Protein 7B6W (pdb70)

Sequence (438 aa):
PQLDITRAISVGLVLGAFILFAIVGNILVILSVACNRHLRTPTNYFIVNLAMADLLLCFTVLPFSAALEVLGYWVLGRTFCDIWAAMDVLCCTASILSLCAISIDRYIGVRYYLQYPTLVTRRKAILALLCVWVLSTVISIGPLLVWKEPAPNYDKVCGVTEEPFYALFSSLGSFYIPLAVILVMYCRVYIVAKRTTKNLSFKFSREKKAAKMLGIVVGMFILCWLPFFIALPLGSLKPPDAVFKVLLWLGYFNSCLNPIIYLCAEDLVEDWEKARKLLEAARKGQDDEVRILLANGADVNTADETGFTPLHLAAWEGHLGIVEVLLKNGADVNANDERGHTPLHLAAYTGHLEIVEVLLKNGAGVNATDVIGTAPLHLAAMWGHLEIVEVLLKNGADVNAQDKFGKTPFDLAIDNGNEDIAEVLQKAATRELEVLFQ

Foldseek 3Di:
DVCVVVVCVVVVVLVVLLCCLLAVLLVVLLVVCVVDPPNVFLLSLLSNLLSVLSNLCVVQQVVLVVCCVPVNPPPPLLPSLLRNQLSLLLSLQLNLLSLLVNLQLLLLQQLVLPPSVVVDDSVNSVVSNVVSNVLSNCLRCVCCVVVPDADPPDGPSVAPADALVCLPSNLCSRPVVSVVSNCVSLVSSVVSLVVVVVVAQQSNLVSNLSSVLSVVLNVQLCVQQVQLSVCSNVVNCDDDRVRNSVSSVSNSSSSSVSSVSVVPDDSLCVPVVLAVQLLVCLLVLPLVSNLVSVSNRHRLCRQDPQGDGSLLNNLQSQNLSSNQVSVVSPHDLLGQGPQGDGSLLNNLQNLRLSNNLVSVVSPYDLLRAGNQQQGSLLRNLLPVNQSSNLSSVVSPHDQCRAGVVRAGSLNSNVVNVVPNSNVVSVVSNCVVVCVVVD

Radius of gyration: 28.68 Å; Cα contacts (8 Å, |Δi|>4): 586; chains: 1; bounding box: 63×64×80 Å

Solvent-accessible surface area: 22599 Å² total; per-residue (Å²): 172,99,71,74,72,92,48,66,116,58,92,38,124,86,110,41,47,13,77,99,55,0,38,72,13,1,59,103,23,28,89,50,13,47,103,47,85,144,61,131,60,15,23,34,52,6,16,31,8,4,2,88,2,8,24,55,8,12,126,38,0,28,58,36,13,53,33,44,99,124,101,26,196,178,44,137,11,102,86,43,7,47,76,44,48,10,35,16,34,23,2,6,0,0,7,0,22,0,1,13,17,1,0,85,7,2,41,24,0,1,37,127,25,92,43,20,82,120,86,20,52,45,75,115,0,87,110,32,27,100,75,7,69,91,92,0,65,102,37,7,54,20,31,71,139,105,108,87,88,111,54,110,147,201,81,53,49,60,28,38,58,55,78,72,163,51,4,91,60,13,1,82,20,3,0,65,100,4,22,52,58,1,96,88,40,38,75,101,5,58,115,30,15,64,67,45,45,91,134,99,122,116,22,19,32,64,20,70,21,27,5,47,38,6,22,69,2,6,34,58,8,28,117,6,10,69,37,19,13,85,8,18,27,101,24,57,190,108,37,91,109,81,34,17,69,92,34,36,107,72,2,10,78,6,5,2,21,6,4,53,15,57,146,104,29,71,27,50,42,60,53,184,133,24,3,99,99,0,9,81,1,0,77,128,24,79,55,116,66,0,142,103,17,10,40,107,19,8,34,17,67,2,70,30,93,70,14,54,12,0,1,0,30,0,0,92,72,20,53,56,32,0,0,80,19,0,18,90,67,52,15,71,17,60,7,92,13,149,118,10,41,4,0,0,0,18,0,0,75,42,24,39,57,81,0,0,72,21,0,16,172,70,47,9,26,27,66,31,75,9,97,41,17,18,2,0,1,0,20,0,0,45,122,55,48,53,49,2,0,84,16,0,32,163,60,52,11,64,19,124,16,109,17,81,153,34,82,21,0,64,40,23,0,93,87,74,68,28,85,95,3,6,125,38,0,99,55,30,56,47,60,82,102,104,129,145,146,223

Structure (mmCIF, N/CA/C/O backbone):
data_7B6W
#
_entry.id   7B6W
#
_cell.length_a   67.883
_cell.length_b   76.415
_cell.length_c   151.634
_cell.angle_alpha   90.000
_cell.angle_beta   90.000
_cell.angle_gamma   90.000
#
_symmetry.space_group_name_H-M   'P 21 21 21'
#
loop_
_entity.id
_entity.type
_entity.pdbx_description
1 polymer 'Alpha-1B adrenergic receptor,alpha1B adrenergic receptor,Alpha-1B adrenergic receptor,alpha1B adrenergic receptor,Alpha-1B adrenergic receptor,alpha1B adrenergic receptor,Alpha-1B adrenergic receptor,alpha1B adrenergic receptor'
2 non-polymer [(4~{a}~{R},8~{a}~{S})-4-(4-azanyl-6,7-dimethoxy-quinazolin-2-yl)-2,3,4~{a},5,6,7,8,8~{a}-octahydroquinoxalin-1-yl]-(furan-2-yl)methanone
#
loop_
_atom_site.group_PDB
_atom_site.id
_atom_site.type_symbol
_atom_site.label_atom_id
_atom_site.label_alt_id
_atom_site.label_comp_id
_atom_site.label_asym_id
_atom_site.label_entity_id
_atom_site.label_seq_id
_atom_site.pdbx_PDB_ins_code
_atom_site.Cartn_x
_atom_site.Cartn_y
_atom_site.Cartn_z
_atom_site.occupancy
_atom_site.B_iso_or_equiv
_atom_site.auth_seq_id
_atom_site.auth_comp_id
_atom_site.auth_asym_id
_atom_site.auth_atom_id
_atom_site.pdbx_PDB_model_num
ATOM 1 N N . PRO A 1 8 ? 31.584 30.258 -20.777 1.000 73.514 38 PRO AAA N 1
ATOM 2 C CA . PRO A 1 8 ? 30.620 29.437 -20.026 1.000 71.656 38 PRO AAA CA 1
ATOM 3 C C . PRO A 1 8 ? 31.297 28.534 -18.974 1.000 70.046 38 PRO AAA C 1
ATOM 4 O O . PRO A 1 8 ? 30.856 27.404 -18.809 1.000 69.787 38 PRO AAA O 1
ATOM 16 N N . GLN A 1 9 ? 32.322 29.060 -18.279 1.000 67.369 39 GLN AAA N 1
ATOM 17 C CA . GLN A 1 9 ? 33.149 28.353 -17.256 1.000 63.566 39 GLN AAA CA 1
ATOM 18 C C . GLN A 1 9 ? 32.351 28.188 -15.954 1.000 63.648 39 GLN AAA C 1
ATOM 19 O O . GLN A 1 9 ? 32.594 27.194 -15.238 1.000 64.127 39 GLN AAA O 1
ATOM 25 N N . LEU A 1 10 ? 31.423 29.114 -15.674 1.000 63.364 40 LEU AAA N 1
ATOM 26 C CA . LEU A 1 10 ? 30.591 29.154 -14.437 1.000 61.827 40 LEU AAA CA 1
ATOM 27 C C . LEU A 1 10 ? 29.594 27.981 -14.393 1.000 61.887 40 LEU AAA C 1
ATOM 28 O O . LEU A 1 10 ? 29.215 27.606 -13.266 1.000 63.692 40 LEU AAA O 1
ATOM 34 N N . ASP A 1 11 ? 29.197 27.418 -15.548 1.000 60.962 41 ASP AAA N 1
ATOM 35 C CA . ASP A 1 11 ? 28.240 26.277 -15.684 1.000 58.190 41 ASP AAA CA 1
ATOM 36 C C . ASP A 1 11 ? 28.595 25.113 -14.740 1.000 57.975 41 ASP AAA C 1
ATOM 37 O O . ASP A 1 11 ? 27.647 24.459 -14.267 1.000 57.906 41 ASP AAA O 1
ATOM 43 N N . ILE A 1 12 ? 29.890 24.845 -14.496 1.000 56.610 42 ILE AAA N 1
ATOM 44 C CA . ILE A 1 12 ? 30.389 23.761 -13.587 1.000 52.180 42 ILE AAA CA 1
ATOM 45 C C . ILE A 1 12 ? 30.109 24.155 -12.131 1.000 50.387 42 ILE AAA C 1
ATOM 46 O O . ILE A 1 12 ? 29.509 23.346 -11.398 1.000 47.391 42 ILE AAA O 1
ATOM 51 N N . THR A 1 13 ? 30.519 25.362 -11.732 1.000 51.060 43 THR AAA N 1
ATOM 52 C CA . THR A 1 13 ? 30.401 25.883 -10.341 1.000 50.174 43 THR AAA CA 1
ATOM 53 C C . THR A 1 13 ? 28.925 26.090 -9.980 1.000 46.863 43 THR AAA C 1
ATOM 54 O O . THR A 1 13 ? 28.590 25.918 -8.801 1.000 46.258 43 THR AAA O 1
ATOM 65 N N . ARG A 1 14 ? 28.078 26.447 -10.949 1.000 46.215 44 ARG AAA N 1
ATOM 66 C CA . ARG A 1 14 ? 26.620 26.677 -10.734 1.000 46.898 44 ARG AAA CA 1
ATOM 67 C C . ARG A 1 14 ? 25.950 25.367 -10.287 1.000 46.478 44 ARG AAA C 1
ATOM 68 O O . ARG A 1 14 ? 25.017 25.440 -9.462 1.000 45.793 44 ARG AAA O 1
ATOM 74 N N . ALA A 1 15 ? 26.411 24.219 -10.804 1.000 45.942 45 ALA AAA N 1
ATOM 75 C CA . ALA A 1 15 ? 25.872 22.868 -10.504 1.000 44.276 45 ALA AAA CA 1
ATOM 76 C C . ALA A 1 15 ? 25.995 22.584 -9.002 1.000 43.237 45 ALA AAA C 1
ATOM 77 O O . ALA A 1 15 ? 24.983 22.179 -8.388 1.000 43.744 45 ALA AAA O 1
ATOM 84 N N . ILE A 1 16 ? 27.186 22.813 -8.437 1.000 40.227 46 ILE AAA N 1
ATOM 85 C CA . ILE A 1 16 ? 27.529 22.499 -7.016 1.000 37.507 46 ILE AAA CA 1
ATOM 86 C C . ILE A 1 16 ? 26.761 23.460 -6.100 1.000 36.387 46 ILE AAA C 1
ATOM 87 O O . ILE A 1 16 ? 26.132 22.977 -5.142 1.000 37.205 46 ILE AAA O 1
ATOM 103 N N . SER A 1 17 ? 26.822 24.765 -6.385 1.000 34.166 47 SER AAA N 1
ATOM 104 C CA . SER A 1 17 ? 26.145 25.843 -5.620 1.000 32.708 47 SER AAA CA 1
ATOM 105 C C . SER A 1 17 ? 24.639 25.562 -5.548 1.000 32.732 47 SER AAA C 1
ATOM 106 O O . SER A 1 17 ? 24.093 25.542 -4.434 1.000 33.783 47 SER AAA O 1
ATOM 114 N N . VAL A 1 18 ? 23.996 25.356 -6.700 1.000 32.103 48 VAL AAA N 1
ATOM 115 C CA . VAL A 1 18 ? 22.550 24.991 -6.801 1.000 31.458 48 VAL AAA CA 1
ATOM 116 C C . VAL A 1 18 ? 22.333 23.624 -6.123 1.000 30.337 48 VAL AAA C 1
ATOM 117 O O . VAL A 1 18 ? 21.371 23.502 -5.338 1.000 29.697 48 VAL AAA O 1
ATOM 130 N N . GLY A 1 19 ? 23.210 22.647 -6.379 1.000 28.752 49 GLY AAA N 1
ATOM 131 C CA . GLY A 1 19 ? 23.113 21.283 -5.818 1.000 27.838 49 GLY AAA CA 1
ATOM 132 C C . GLY A 1 19 ? 23.155 21.271 -4.299 1.000 27.224 49 GLY AAA C 1
ATOM 133 O O . GLY A 1 19 ? 22.395 20.478 -3.690 1.000 26.171 49 GLY AAA O 1
ATOM 137 N N . LEU A 1 20 ? 24.019 22.104 -3.708 1.000 26.751 50 LEU AAA N 1
ATOM 138 C CA . LEU A 1 20 ? 24.169 22.252 -2.235 1.000 26.179 50 LEU AAA CA 1
ATOM 139 C C . LEU A 1 20 ? 22.903 22.911 -1.671 1.000 26.551 50 LEU AAA C 1
ATOM 140 O O . LEU A 1 20 ? 22.395 22.413 -0.644 1.000 27.316 50 LEU AAA O 1
ATOM 156 N N . VAL A 1 21 ? 22.397 23.961 -2.332 1.000 25.914 51 VAL AAA N 1
ATOM 157 C CA . VAL A 1 21 ? 21.168 24.703 -1.914 1.000 25.430 51 VAL AAA CA 1
ATOM 158 C C . VAL A 1 21 ? 19.949 23.775 -2.033 1.000 25.773 51 VAL AAA C 1
ATOM 159 O O . VAL A 1 21 ? 19.071 23.830 -1.149 1.000 25.913 51 VAL AAA O 1
ATOM 172 N N . LEU A 1 22 ? 19.904 22.947 -3.078 1.000 26.265 52 LEU AAA N 1
ATOM 173 C CA . LEU A 1 22 ? 18.800 21.981 -3.341 1.000 26.466 52 LEU AAA CA 1
ATOM 174 C C . LEU A 1 22 ? 18.902 20.789 -2.375 1.000 25.557 52 LEU AAA C 1
ATOM 175 O O . LEU A 1 22 ? 17.847 20.246 -1.968 1.000 24.356 52 LEU AAA O 1
ATOM 191 N N . GLY A 1 23 ? 20.129 20.391 -2.034 1.000 24.805 53 GLY AAA N 1
ATOM 192 C CA . GLY A 1 23 ? 20.406 19.368 -1.010 1.000 24.544 53 GLY AAA CA 1
ATOM 193 C C . GLY A 1 23 ? 20.020 19.843 0.383 1.000 23.642 53 GLY AAA C 1
ATOM 194 O O . GLY A 1 23 ? 19.474 19.029 1.151 1.000 22.890 53 GLY AAA O 1
ATOM 198 N N . ALA A 1 24 ? 20.321 21.105 0.705 1.000 23.339 54 ALA AAA N 1
ATOM 199 C CA . ALA A 1 24 ? 19.977 21.771 1.984 1.000 23.086 54 ALA AAA CA 1
ATOM 200 C C . ALA A 1 24 ? 18.454 21.826 2.119 1.000 23.850 54 ALA AAA C 1
ATOM 201 O O . ALA A 1 24 ? 17.943 21.540 3.225 1.000 23.947 54 ALA AAA O 1
ATOM 208 N N . PHE A 1 25 ? 17.768 22.172 1.019 1.000 24.364 55 PHE AAA N 1
ATOM 209 C CA . PHE A 1 25 ? 16.288 22.294 0.925 1.000 23.881 55 PHE AAA CA 1
ATOM 210 C C . PHE A 1 25 ? 15.642 20.944 1.259 1.000 24.228 55 PHE AAA C 1
ATOM 211 O O . PHE A 1 25 ? 14.900 20.876 2.252 1.000 24.396 55 PHE AAA O 1
ATOM 228 N N . ILE A 1 26 ? 15.942 19.913 0.462 1.000 24.664 56 ILE AAA N 1
ATOM 229 C CA . ILE A 1 26 ? 15.425 18.521 0.631 1.000 25.443 56 ILE AAA CA 1
ATOM 230 C C . ILE A 1 26 ? 15.619 18.082 2.089 1.000 26.101 56 ILE AAA C 1
ATOM 231 O O . ILE A 1 26 ? 14.675 17.503 2.654 1.000 26.436 56 ILE AAA O 1
ATOM 247 N N . LEU A 1 27 ? 16.800 18.342 2.663 1.000 27.114 57 LEU AAA N 1
ATOM 248 C CA . LEU A 1 27 ? 17.203 17.905 4.030 1.000 27.848 57 LEU AAA CA 1
ATOM 249 C C . LEU A 1 27 ? 16.196 18.438 5.053 1.000 28.505 57 LEU AAA C 1
ATOM 250 O O . LEU A 1 27 ? 15.651 17.638 5.838 1.000 28.237 57 LEU AAA O 1
ATOM 266 N N . PHE A 1 28 ? 15.967 19.749 5.042 1.000 29.212 58 PHE AAA N 1
ATOM 267 C CA . PHE A 1 28 ? 15.041 20.435 5.975 1.000 29.850 58 PHE AAA CA 1
ATOM 268 C C . PHE A 1 28 ? 13.591 20.154 5.566 1.000 29.679 58 PHE AAA C 1
ATOM 269 O O . PHE A 1 28 ? 12.791 19.769 6.434 1.000 30.397 58 PHE AAA O 1
ATOM 286 N N . ALA A 1 29 ? 13.278 20.302 4.278 1.000 29.072 59 ALA AAA N 1
ATOM 287 C CA . ALA A 1 29 ? 11.914 20.175 3.716 1.000 28.352 59 ALA AAA CA 1
ATOM 288 C C . ALA A 1 29 ? 11.330 18.777 3.961 1.000 27.727 59 ALA AAA C 1
ATOM 289 O O . ALA A 1 29 ? 10.121 18.702 4.244 1.000 28.628 59 ALA AAA O 1
ATOM 296 N N . ILE A 1 30 ? 12.123 17.710 3.833 1.000 26.736 60 ILE AAA N 1
ATOM 297 C CA . ILE A 1 30 ? 11.612 16.311 3.977 1.000 27.797 60 ILE AAA CA 1
ATOM 298 C C . ILE A 1 30 ? 11.967 15.789 5.374 1.000 27.106 60 ILE AAA C 1
ATOM 299 O O . ILE A 1 30 ? 11.039 15.554 6.168 1.000 26.240 60 ILE AAA O 1
ATOM 315 N N . VAL A 1 31 ? 13.258 15.616 5.659 1.000 27.362 61 VAL AAA N 1
ATOM 316 C CA . VAL A 1 31 ? 13.749 15.006 6.931 1.000 27.912 61 VAL AAA CA 1
ATOM 317 C C . VAL A 1 31 ? 13.346 15.935 8.082 1.000 27.889 61 VAL AAA C 1
ATOM 318 O O . VAL A 1 31 ? 12.696 15.450 9.031 1.000 28.399 61 VAL AAA O 1
ATOM 331 N N . GLY A 1 32 ? 13.701 17.220 7.980 1.000 27.095 62 GLY AAA N 1
ATOM 332 C CA . GLY A 1 32 ? 13.432 18.245 9.007 1.000 26.724 62 GLY AAA CA 1
ATOM 333 C C . GLY A 1 32 ? 11.969 18.283 9.420 1.000 26.734 62 GLY AAA C 1
ATOM 334 O O . GLY A 1 32 ? 11.713 18.251 10.639 1.000 27.325 62 GLY AAA O 1
ATOM 338 N N . ASN A 1 33 ? 11.049 18.342 8.447 1.000 26.544 63 ASN AAA N 1
ATOM 339 C CA . ASN A 1 33 ? 9.572 18.370 8.661 1.000 25.824 63 ASN AAA CA 1
ATOM 340 C C . ASN A 1 33 ? 9.096 17.042 9.271 1.000 26.065 63 ASN AAA C 1
ATOM 341 O O . ASN A 1 33 ? 8.308 17.096 10.231 1.000 25.797 63 ASN AAA O 1
ATOM 352 N N . ILE A 1 34 ? 9.545 15.897 8.744 1.000 26.118 64 ILE AAA N 1
ATOM 353 C CA . ILE A 1 34 ? 9.229 14.551 9.310 1.000 26.490 64 ILE AAA CA 1
ATOM 354 C C . ILE A 1 34 ? 9.648 14.524 10.786 1.000 27.151 64 ILE AAA C 1
ATOM 355 O O . ILE A 1 34 ? 8.865 14.006 11.607 1.000 27.802 64 ILE AAA O 1
ATOM 371 N N . LEU A 1 35 ? 10.838 15.045 11.106 1.000 27.369 65 LEU AAA N 1
ATOM 372 C CA . LEU A 1 35 ? 11.378 15.094 12.495 1.000 27.775 65 LEU AAA CA 1
ATOM 373 C C . LEU A 1 35 ? 10.504 16.019 13.356 1.000 28.696 65 LEU AAA C 1
ATOM 374 O O . LEU A 1 35 ? 10.235 15.670 14.519 1.000 29.968 65 LEU AAA O 1
ATOM 390 N N . VAL A 1 36 ? 10.045 17.143 12.808 1.000 28.894 66 VAL AAA N 1
ATOM 391 C CA . VAL A 1 36 ? 9.116 18.077 13.512 1.000 29.061 66 VAL AAA CA 1
ATOM 392 C C . VAL A 1 36 ? 7.802 17.340 13.806 1.000 29.193 66 VAL AAA C 1
ATOM 393 O O . VAL A 1 36 ? 7.251 17.502 14.914 1.000 28.712 66 VAL AAA O 1
ATOM 406 N N . ILE A 1 37 ? 7.311 16.563 12.844 1.000 29.819 67 ILE AAA N 1
ATOM 407 C CA . ILE A 1 37 ? 6.036 15.801 12.974 1.000 30.589 67 ILE AAA CA 1
ATOM 408 C C . ILE A 1 37 ? 6.217 14.760 14.078 1.000 31.078 67 ILE AAA C 1
ATOM 409 O O . ILE A 1 37 ? 5.365 14.716 14.970 1.000 31.151 67 ILE AAA O 1
ATOM 425 N N . LEU A 1 38 ? 7.308 13.990 14.026 1.000 32.833 68 LEU AAA N 1
ATOM 426 C CA . LEU A 1 38 ? 7.573 12.827 14.921 1.000 33.301 68 LEU AAA CA 1
ATOM 427 C C . LEU A 1 38 ? 7.802 13.291 16.365 1.000 33.696 68 LEU AAA C 1
ATOM 428 O O . LEU A 1 38 ? 7.424 12.544 17.285 1.000 33.561 68 LEU AAA O 1
ATOM 444 N N . SER A 1 39 ? 8.400 14.468 16.557 1.000 34.792 69 SER AAA N 1
ATOM 445 C CA . SER A 1 39 ? 8.679 15.055 17.894 1.000 36.703 69 SER AAA CA 1
ATOM 446 C C . SER A 1 39 ? 7.365 15.312 18.649 1.000 37.190 69 SER AAA C 1
ATOM 447 O O . SER A 1 39 ? 7.311 15.019 19.860 1.000 37.418 69 SER AAA O 1
ATOM 455 N N . VAL A 1 40 ? 6.350 15.843 17.961 1.000 37.439 70 VAL AAA N 1
ATOM 456 C CA . VAL A 1 40 ? 4.999 16.127 18.535 1.000 37.978 70 VAL AAA CA 1
ATOM 457 C C . VAL A 1 40 ? 4.202 14.817 18.633 1.000 38.998 70 VAL AAA C 1
ATOM 458 O O . VAL A 1 40 ? 3.481 14.634 19.634 1.000 39.110 70 VAL AAA O 1
ATOM 471 N N . ALA A 1 41 ? 4.333 13.942 17.633 1.000 40.714 71 ALA AAA N 1
ATOM 472 C CA . ALA A 1 41 ? 3.571 12.677 17.494 1.000 43.012 71 ALA AAA CA 1
ATOM 473 C C . ALA A 1 41 ? 3.930 11.691 18.614 1.000 46.452 71 ALA AAA C 1
ATOM 474 O O . ALA A 1 41 ? 3.019 10.962 19.054 1.000 48.180 71 ALA AAA O 1
ATOM 481 N N . CYS A 1 42 ? 5.203 11.653 19.034 1.000 49.921 72 CYS AAA N 1
ATOM 482 C CA . CYS A 1 42 ? 5.765 10.663 20.000 1.000 50.783 72 CYS AAA CA 1
ATOM 483 C C . CYS A 1 42 ? 6.018 11.314 21.368 1.000 52.190 72 CYS AAA C 1
ATOM 484 O O . CYS A 1 42 ? 6.754 10.711 22.174 1.000 51.051 72 CYS AAA O 1
ATOM 492 N N . ASN A 1 43 ? 5.451 12.502 21.616 1.000 55.225 73 ASN AAA N 1
ATOM 493 C CA . ASN A 1 43 ? 5.476 13.194 22.936 1.000 58.066 73 ASN AAA CA 1
ATOM 494 C C . ASN A 1 43 ? 4.055 13.658 23.268 1.000 61.236 73 ASN AAA C 1
ATOM 495 O O . ASN A 1 43 ? 3.561 14.579 22.585 1.000 62.010 73 ASN AAA O 1
ATOM 506 N N . ARG A 1 44 ? 3.431 13.034 24.272 1.000 64.353 74 ARG AAA N 1
ATOM 507 C CA . ARG A 1 44 ? 2.058 13.358 24.748 1.000 64.351 74 ARG AAA CA 1
ATOM 508 C C . ARG A 1 44 ? 2.046 14.764 25.370 1.000 63.997 74 ARG AAA C 1
ATOM 509 O O . ARG A 1 44 ? 0.993 15.424 25.292 1.000 64.507 74 ARG AAA O 1
ATOM 515 N N . HIS A 1 45 ? 3.165 15.206 25.958 1.000 63.126 75 HIS AAA N 1
ATOM 516 C CA . HIS A 1 45 ? 3.298 16.522 26.641 1.000 63.612 75 HIS AAA CA 1
ATOM 517 C C . HIS A 1 45 ? 3.465 17.648 25.607 1.000 62.986 75 HIS AAA C 1
ATOM 518 O O . HIS A 1 45 ? 3.214 18.815 25.969 1.000 62.096 75 HIS AAA O 1
ATOM 533 N N . LEU A 1 46 ? 3.861 17.323 24.370 1.000 63.240 76 LEU AAA N 1
ATOM 534 C CA . LEU A 1 46 ? 4.046 18.315 23.269 1.000 62.657 76 LEU AAA CA 1
ATOM 535 C C . LEU A 1 46 ? 2.759 18.459 22.437 1.000 60.778 76 LEU AAA C 1
ATOM 536 O O . LEU A 1 46 ? 2.687 19.417 21.639 1.000 59.075 76 LEU AAA O 1
ATOM 552 N N . ARG A 1 47 ? 1.780 17.565 22.607 1.000 58.628 77 ARG AAA N 1
ATOM 553 C CA . ARG A 1 47 ? 0.485 17.611 21.872 1.000 56.899 77 ARG AAA CA 1
ATOM 554 C C . ARG A 1 47 ? -0.343 18.810 22.357 1.000 52.851 77 ARG AAA C 1
ATOM 555 O O . ARG A 1 47 ? -1.332 18.587 23.067 1.000 53.584 77 ARG AAA O 1
ATOM 576 N N . THR A 1 48 ? 0.037 20.030 21.967 1.000 49.056 78 THR AAA N 1
ATOM 577 C CA . THR A 1 48 ? -0.673 21.298 22.290 1.000 47.850 78 THR AAA CA 1
ATOM 578 C C . THR A 1 48 ? -1.244 21.899 21.006 1.000 49.315 78 THR AAA C 1
ATOM 579 O O . THR A 1 48 ? -0.739 21.632 19.918 1.000 49.232 78 THR AAA O 1
ATOM 590 N N . PRO A 1 49 ? -2.333 22.700 21.080 1.000 51.341 79 PRO AAA N 1
ATOM 591 C CA . PRO A 1 49 ? -2.997 23.214 19.879 1.000 51.090 79 PRO AAA CA 1
ATOM 592 C C . PRO A 1 49 ? -2.088 23.987 18.910 1.000 48.552 79 PRO AAA C 1
ATOM 593 O O . PRO A 1 49 ? -2.284 23.869 17.709 1.000 45.928 79 PRO AAA O 1
ATOM 604 N N . THR A 1 50 ? -1.132 24.751 19.443 1.000 47.681 80 THR AAA N 1
ATOM 605 C CA . THR A 1 50 ? -0.105 25.479 18.647 1.000 47.403 80 THR AAA CA 1
ATOM 606 C C . THR A 1 50 ? 0.780 24.467 17.901 1.000 45.180 80 THR AAA C 1
ATOM 607 O O . THR A 1 50 ? 1.055 24.688 16.711 1.000 42.783 80 THR AAA O 1
ATOM 618 N N . ASN A 1 51 ? 1.201 23.398 18.581 1.000 43.560 81 ASN AAA N 1
ATOM 619 C CA . ASN A 1 51 ? 2.006 22.292 17.998 1.000 42.336 81 ASN AAA CA 1
ATOM 620 C C . ASN A 1 51 ? 1.144 21.488 17.017 1.000 42.120 81 ASN AAA C 1
ATOM 621 O O . ASN A 1 51 ? 1.724 20.811 16.160 1.000 43.257 81 ASN AAA O 1
ATOM 632 N N . TYR A 1 52 ? -0.184 21.523 17.154 1.000 41.829 82 TYR AAA N 1
ATOM 633 C CA . TYR A 1 52 ? -1.129 20.868 16.211 1.000 41.083 82 TYR AAA CA 1
ATOM 634 C C . TYR A 1 52 ? -1.050 21.571 14.850 1.000 39.093 82 TYR AAA C 1
ATOM 635 O O . TYR A 1 52 ? -1.001 20.871 13.830 1.000 37.808 82 TYR AAA O 1
ATOM 653 N N . PHE A 1 53 ? -1.001 22.907 14.843 1.000 39.200 83 PHE AAA N 1
ATOM 654 C CA . PHE A 1 53 ? -0.954 23.744 13.610 1.000 39.873 83 PHE AAA CA 1
ATOM 655 C C . PHE A 1 53 ? 0.392 23.598 12.880 1.000 39.506 83 PHE AAA C 1
ATOM 656 O O . PHE A 1 53 ? 0.366 23.676 11.638 1.000 39.778 83 PHE AAA O 1
ATOM 673 N N . ILE A 1 54 ? 1.514 23.424 13.595 1.000 38.822 84 ILE AAA N 1
ATOM 674 C CA . ILE A 1 54 ? 2.876 23.347 12.977 1.000 38.203 84 ILE AAA CA 1
ATOM 675 C C . ILE A 1 54 ? 3.062 21.960 12.348 1.000 36.979 84 ILE AAA C 1
ATOM 676 O O . ILE A 1 54 ? 3.830 21.871 11.365 1.000 38.092 84 ILE AAA O 1
ATOM 692 N N . VAL A 1 55 ? 2.405 20.927 12.891 1.000 34.537 85 VAL AAA N 1
ATOM 693 C CA . VAL A 1 55 ? 2.396 19.556 12.301 1.000 33.599 85 VAL AAA CA 1
ATOM 694 C C . VAL A 1 55 ? 1.639 19.636 10.973 1.000 33.192 85 VAL AAA C 1
ATOM 695 O O . VAL A 1 55 ? 2.169 19.138 9.966 1.000 35.693 85 VAL AAA O 1
ATOM 708 N N . ASN A 1 56 ? 0.460 20.263 10.971 1.000 31.609 86 ASN AAA N 1
ATOM 709 C CA . ASN A 1 56 ? -0.351 20.528 9.749 1.000 31.079 86 ASN AAA CA 1
ATOM 710 C C . ASN A 1 56 ? 0.458 21.366 8.744 1.000 30.249 86 ASN AAA C 1
ATOM 711 O O . ASN A 1 56 ? 0.321 21.149 7.525 1.000 30.076 86 ASN AAA O 1
ATOM 722 N N . LEU A 1 57 ? 1.254 22.311 9.241 1.000 29.049 87 LEU AAA N 1
ATOM 723 C CA . LEU A 1 57 ? 2.115 23.202 8.422 1.000 28.323 87 LEU AAA CA 1
ATOM 724 C C . LEU A 1 57 ? 3.252 22.375 7.810 1.000 27.478 87 LEU AAA C 1
ATOM 725 O O . LEU A 1 57 ? 3.631 22.646 6.662 1.000 26.007 87 LEU AAA O 1
ATOM 741 N N . ALA A 1 58 ? 3.770 21.400 8.558 1.000 27.988 88 ALA AAA N 1
ATOM 742 C CA . ALA A 1 58 ? 4.842 20.469 8.131 1.000 28.408 88 ALA AAA CA 1
ATOM 743 C C . ALA A 1 58 ? 4.290 19.436 7.142 1.000 28.349 88 ALA AAA C 1
ATOM 744 O O . ALA A 1 58 ? 5.035 19.062 6.229 1.000 28.683 88 ALA AAA O 1
ATOM 751 N N . MET A 1 59 ? 3.045 18.984 7.339 1.000 28.699 89 MET AAA N 1
ATOM 752 C CA . MET A 1 59 ? 2.310 18.063 6.425 1.000 28.517 89 MET AAA CA 1
ATOM 753 C C . MET A 1 59 ? 2.127 18.726 5.055 1.000 26.468 89 MET AAA C 1
ATOM 754 O O . MET A 1 59 ? 2.244 18.026 4.047 1.000 25.024 89 MET AAA O 1
ATOM 768 N N . ALA A 1 60 ? 1.834 20.026 5.028 1.000 26.259 90 ALA AAA N 1
ATOM 769 C CA . ALA A 1 60 ? 1.632 20.824 3.795 1.000 26.969 90 ALA AAA CA 1
ATOM 770 C C . ALA A 1 60 ? 2.957 20.939 3.027 1.000 27.738 90 ALA AAA C 1
ATOM 771 O O . ALA A 1 60 ? 2.932 20.841 1.779 1.000 27.631 90 ALA AAA O 1
ATOM 778 N N . ASP A 1 61 ? 4.067 21.147 3.744 1.000 28.680 91 ASP AAA N 1
ATOM 779 C CA . ASP A 1 61 ? 5.436 21.253 3.165 1.000 29.623 91 ASP AAA CA 1
ATOM 780 C C . ASP A 1 61 ? 5.858 19.882 2.621 1.000 28.096 91 ASP AAA C 1
ATOM 781 O O . ASP A 1 61 ? 6.447 19.826 1.531 1.000 26.852 91 ASP AAA O 1
ATOM 790 N N . LEU A 1 62 ? 5.565 18.821 3.370 1.000 27.515 92 LEU AAA N 1
ATOM 791 C CA . LEU A 1 62 ? 5.849 17.414 2.982 1.000 27.173 92 LEU AAA CA 1
ATOM 792 C C . LEU A 1 62 ? 5.020 17.078 1.738 1.000 27.065 92 LEU AAA C 1
ATOM 793 O O . LEU A 1 62 ? 5.604 16.565 0.772 1.000 27.056 92 LEU AAA O 1
ATOM 809 N N . LEU A 1 63 ? 3.717 17.388 1.757 1.000 26.899 93 LEU AAA N 1
ATOM 810 C CA . LEU A 1 63 ? 2.760 17.051 0.666 1.000 26.500 93 LEU AAA CA 1
ATOM 811 C C . LEU A 1 63 ? 3.214 17.707 -0.641 1.000 26.359 93 LEU AAA C 1
ATOM 812 O O . LEU A 1 63 ? 2.973 17.100 -1.688 1.000 27.093 93 LEU AAA O 1
ATOM 828 N N . LEU A 1 64 ? 3.833 18.895 -0.568 1.000 26.394 94 LEU AAA N 1
ATOM 829 C CA . LEU A 1 64 ? 4.426 19.623 -1.728 1.000 25.794 94 LEU AAA CA 1
ATOM 830 C C . LEU A 1 64 ? 5.587 18.810 -2.303 1.000 25.816 94 LEU AAA C 1
ATOM 831 O O . LEU A 1 64 ? 5.583 18.539 -3.507 1.000 25.137 94 LEU AAA O 1
ATOM 847 N N . CYS A 1 65 ? 6.530 18.426 -1.443 1.000 27.310 95 CYS AAA N 1
ATOM 848 C CA . CYS A 1 65 ? 7.774 17.698 -1.798 1.000 28.505 95 CYS AAA CA 1
ATOM 849 C C . CYS A 1 65 ? 7.451 16.424 -2.580 1.000 28.378 95 CYS AAA C 1
ATOM 850 O O . CYS A 1 65 ? 8.251 16.052 -3.438 1.000 29.966 95 CYS AAA O 1
ATOM 858 N N . PHE A 1 66 ? 6.324 15.780 -2.301 1.000 28.611 96 PHE AAA N 1
ATOM 859 C CA . PHE A 1 66 ? 6.009 14.436 -2.837 1.000 28.835 96 PHE AAA CA 1
ATOM 860 C C . PHE A 1 66 ? 5.004 14.522 -3.985 1.000 27.485 96 PHE AAA C 1
ATOM 861 O O . PHE A 1 66 ? 4.910 13.525 -4.692 1.000 29.023 96 PHE AAA O 1
ATOM 878 N N . THR A 1 67 ? 4.274 15.627 -4.158 1.000 26.392 97 THR AAA N 1
ATOM 879 C CA . THR A 1 67 ? 3.154 15.717 -5.141 1.000 26.016 97 THR AAA CA 1
ATOM 880 C C . THR A 1 67 ? 3.247 16.977 -6.016 1.000 24.072 97 THR AAA C 1
ATOM 881 O O . THR A 1 67 ? 2.394 17.101 -6.915 1.000 23.843 97 THR AAA O 1
ATOM 892 N N . VAL A 1 68 ? 4.225 17.863 -5.795 1.000 22.170 98 VAL AAA N 1
ATOM 893 C CA . VAL A 1 68 ? 4.392 19.118 -6.594 1.000 21.260 98 VAL AAA CA 1
ATOM 894 C C . VAL A 1 68 ? 5.791 19.175 -7.223 1.000 20.922 98 VAL AAA C 1
ATOM 895 O O . VAL A 1 68 ? 5.878 19.473 -8.428 1.000 20.919 98 VAL AAA O 1
ATOM 908 N N . LEU A 1 69 ? 6.837 18.910 -6.436 1.000 20.677 99 LEU AAA N 1
ATOM 909 C CA . LEU A 1 69 ? 8.263 18.979 -6.865 1.000 20.195 99 LEU AAA CA 1
ATOM 910 C C . LEU A 1 69 ? 8.611 17.852 -7.843 1.000 19.422 99 LEU AAA C 1
ATOM 911 O O . LEU A 1 69 ? 9.451 18.049 -8.717 1.000 18.767 99 LEU AAA O 1
ATOM 927 N N . PRO A 1 70 ? 8.017 16.639 -7.744 1.000 18.453 100 PRO AAA N 1
ATOM 928 C CA . PRO A 1 70 ? 8.243 15.609 -8.757 1.000 18.395 100 PRO AAA CA 1
ATOM 929 C C . PRO A 1 70 ? 7.918 16.089 -10.179 1.000 18.677 100 PRO AAA C 1
ATOM 930 O O . PRO A 1 70 ? 8.683 15.800 -11.071 1.000 18.424 100 PRO AAA O 1
ATOM 941 N N . PHE A 1 71 ? 6.805 16.816 -10.335 1.000 19.281 101 PHE AAA N 1
ATOM 942 C CA . PHE A 1 71 ? 6.302 17.396 -11.610 1.000 19.362 101 PHE AAA CA 1
ATOM 943 C C . PHE A 1 71 ? 7.267 18.482 -12.097 1.000 19.337 101 PHE AAA C 1
ATOM 944 O O . PHE A 1 71 ? 7.540 18.577 -13.299 1.000 18.929 101 PHE AAA O 1
ATOM 961 N N . SER A 1 72 ? 7.771 19.287 -11.164 1.000 20.129 102 SER AAA N 1
ATOM 962 C CA . SER A 1 72 ? 8.775 20.352 -11.410 1.000 20.777 102 SER AAA CA 1
ATOM 963 C C . SER A 1 72 ? 10.121 19.720 -11.808 1.000 20.953 102 SER AAA C 1
ATOM 964 O O . SER A 1 72 ? 10.734 20.182 -12.787 1.000 20.866 102 SER AAA O 1
ATOM 972 N N . ALA A 1 73 ? 10.547 18.685 -11.080 1.000 21.182 103 ALA AAA N 1
ATOM 973 C CA . ALA A 1 73 ? 11.779 17.902 -11.331 1.000 21.400 103 ALA AAA CA 1
ATOM 974 C C . ALA A 1 73 ? 11.688 17.194 -12.681 1.000 21.979 103 ALA AAA C 1
ATOM 975 O O . ALA A 1 73 ? 12.692 17.222 -13.411 1.000 23.098 103 ALA AAA O 1
ATOM 982 N N . ALA A 1 74 ? 10.539 16.570 -12.977 1.000 22.296 104 ALA AAA N 1
ATOM 983 C CA . ALA A 1 74 ? 10.254 15.835 -14.237 1.000 21.989 104 ALA AAA CA 1
ATOM 984 C C . ALA A 1 74 ? 10.323 16.792 -15.430 1.000 21.825 104 ALA AAA C 1
ATOM 985 O O . ALA A 1 74 ? 10.794 16.361 -16.495 1.000 21.358 104 ALA AAA O 1
ATOM 992 N N . LEU A 1 75 ? 9.864 18.034 -15.254 1.000 22.060 105 LEU AAA N 1
ATOM 993 C CA . LEU A 1 75 ? 9.923 19.086 -16.299 1.000 23.088 105 LEU AAA CA 1
ATOM 994 C 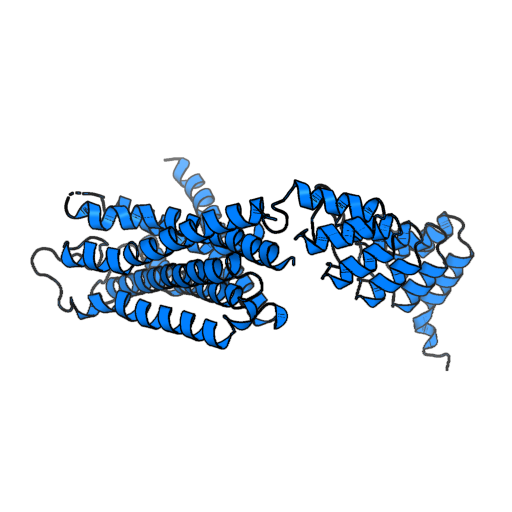C . LEU A 1 75 ? 11.392 19.371 -16.642 1.000 24.912 105 LEU AAA C 1
ATOM 995 O O . LEU A 1 75 ? 11.765 19.206 -17.822 1.000 25.524 105 LEU AAA O 1
ATOM 1011 N N . GLU A 1 76 ? 12.194 19.771 -15.647 1.000 26.795 106 GLU AAA N 1
ATOM 1012 C CA . GLU A 1 76 ? 13.603 20.216 -15.840 1.000 27.642 106 GLU AAA CA 1
ATOM 1013 C C . GLU A 1 76 ? 14.437 19.056 -16.398 1.000 27.107 106 GLU AAA C 1
ATOM 1014 O O . GLU A 1 76 ? 15.197 19.292 -17.344 1.000 26.475 106 GLU AAA O 1
ATOM 1026 N N . VAL A 1 77 ? 14.272 17.851 -15.854 1.000 27.330 107 VAL AAA N 1
ATOM 1027 C CA . VAL A 1 77 ? 15.101 16.659 -16.201 1.000 28.319 107 VAL AAA CA 1
ATOM 1028 C C . VAL A 1 77 ? 14.780 16.207 -17.627 1.000 29.900 107 VAL AAA C 1
ATOM 1029 O O . VAL A 1 77 ? 15.728 16.105 -18.418 1.000 31.972 107 VAL AAA O 1
ATOM 1042 N N . LEU A 1 78 ? 13.508 15.920 -17.927 1.000 31.016 108 LEU AAA N 1
ATOM 1043 C CA . LEU A 1 78 ? 13.070 15.293 -19.208 1.000 32.098 108 LEU AAA CA 1
ATOM 1044 C C . LEU A 1 78 ? 12.819 16.353 -20.288 1.000 32.572 108 LEU AAA C 1
ATOM 1045 O O . LEU A 1 78 ? 13.102 16.062 -21.465 1.000 34.645 108 LEU AAA O 1
ATOM 1061 N N . GLY A 1 79 ? 12.261 17.508 -19.926 1.000 31.816 109 GLY AAA N 1
ATOM 1062 C CA . GLY A 1 79 ? 11.989 18.601 -20.878 1.000 32.891 109 GLY AAA CA 1
ATOM 1063 C C . GLY A 1 79 ? 10.504 18.862 -21.031 1.000 33.764 109 GLY AAA C 1
ATOM 1064 O O . GLY A 1 79 ? 9.863 19.134 -20.011 1.000 35.009 109 GLY AAA O 1
ATOM 1068 N N . TYR A 1 80 ? 9.972 18.800 -22.258 1.000 35.395 110 TYR AAA N 1
ATOM 1069 C CA . TYR A 1 80 ? 8.555 19.128 -22.577 1.000 34.882 110 TYR AAA CA 1
ATOM 1070 C C . TYR A 1 80 ? 7.773 17.844 -22.874 1.000 35.328 110 TYR AAA C 1
ATOM 1071 O O . TYR A 1 80 ? 7.262 17.666 -23.974 1.000 32.901 110 TYR AAA O 1
ATOM 1089 N N . TRP A 1 81 ? 7.714 16.963 -21.875 1.000 40.990 111 TRP AAA N 1
ATOM 1090 C CA . TRP A 1 81 ? 6.667 15.926 -21.673 1.000 43.202 111 TRP AAA CA 1
ATOM 1091 C C . TRP A 1 81 ? 5.577 16.536 -20.787 1.000 38.861 111 TRP AAA C 1
ATOM 1092 O O . TRP A 1 81 ? 5.391 16.080 -19.649 1.000 34.435 111 TRP AAA O 1
ATOM 1113 N N . VAL A 1 82 ? 4.933 17.578 -21.298 1.000 37.639 112 VAL AAA N 1
ATOM 1114 C CA . VAL A 1 82 ? 4.046 18.497 -20.535 1.000 37.715 112 VAL AAA CA 1
ATOM 1115 C C . VAL A 1 82 ? 2.638 18.261 -21.070 1.000 37.764 112 VAL AAA C 1
ATOM 1116 O O . VAL A 1 82 ? 2.161 19.069 -21.860 1.000 40.552 112 VAL AAA O 1
ATOM 1129 N N . LEU A 1 83 ? 2.026 17.146 -20.688 1.000 38.978 113 LEU AAA N 1
ATOM 1130 C CA . LEU A 1 83 ? 0.696 16.710 -21.201 1.000 40.858 113 LEU AAA CA 1
ATOM 1131 C C . LEU A 1 83 ? -0.428 17.316 -20.335 1.000 39.715 113 LEU AAA C 1
ATOM 1132 O O . LEU A 1 83 ? -0.918 16.638 -19.399 1.000 39.995 113 LEU AAA O 1
ATOM 1148 N N . GLY A 1 84 ? -0.851 18.538 -20.664 1.000 38.135 114 GLY AAA N 1
ATOM 1149 C CA . GLY A 1 84 ? -1.755 19.369 -19.848 1.000 38.947 114 GLY AAA CA 1
ATOM 1150 C C . GLY A 1 84 ? -3.007 18.630 -19.418 1.000 39.258 114 GLY AAA C 1
ATOM 1151 O O . GLY A 1 84 ? -3.344 18.690 -18.204 1.000 37.281 114 GLY AAA O 1
ATOM 1155 N N . ARG A 1 85 ? -3.670 17.955 -20.365 1.000 40.002 115 ARG AAA N 1
ATOM 1156 C CA . ARG A 1 85 ? -4.992 17.297 -20.157 1.000 40.957 115 ARG AAA CA 1
ATOM 1157 C C . ARG A 1 85 ? -5.000 16.603 -18.785 1.000 39.546 115 ARG AAA C 1
ATOM 1158 O O . ARG A 1 85 ? -6.075 16.586 -18.143 1.000 45.314 115 ARG AAA O 1
ATOM 1164 N N . THR A 1 86 ? -3.855 16.069 -18.344 1.000 33.447 116 THR AAA N 1
ATOM 1165 C CA . THR A 1 86 ? -3.709 15.369 -17.044 1.000 29.661 116 THR AAA CA 1
ATOM 1166 C C . THR A 1 86 ? -2.544 15.986 -16.258 1.000 27.088 116 THR AAA C 1
ATOM 1167 O O . THR A 1 86 ? -2.792 16.488 -15.162 1.000 27.160 116 THR AAA O 1
ATOM 1178 N N . PHE A 1 87 ? -1.326 15.949 -16.801 1.000 24.858 117 PHE AAA N 1
ATOM 1179 C CA . PHE A 1 87 ? -0.062 16.282 -16.090 1.000 22.842 117 PHE AAA CA 1
ATOM 1180 C C . PHE A 1 87 ? -0.157 17.662 -15.432 1.000 22.849 117 PHE AAA C 1
ATOM 1181 O O . PHE A 1 87 ? -0.036 17.733 -14.200 1.000 22.966 117 PHE AAA O 1
ATOM 1198 N N . CYS A 1 88 ? -0.363 18.715 -16.228 1.000 22.916 118 CYS AAA N 1
ATOM 1199 C CA . CYS A 1 88 ? -0.356 20.136 -15.780 1.000 23.143 118 CYS AAA CA 1
ATOM 1200 C C . CYS A 1 88 ? -1.566 20.459 -14.893 1.000 21.833 118 CYS AAA C 1
ATOM 1201 O O . CYS A 1 88 ? -1.486 21.427 -14.132 1.000 21.510 118 CYS AAA O 1
ATOM 1208 N N . ASP A 1 89 ? -2.650 19.691 -14.998 1.000 20.949 119 ASP AAA N 1
ATOM 1209 C CA . ASP A 1 89 ? -3.891 19.879 -14.200 1.000 19.672 119 ASP AAA CA 1
ATOM 1210 C C . ASP A 1 89 ? -3.679 19.364 -12.774 1.000 19.406 119 ASP AAA C 1
ATOM 1211 O O . ASP A 1 89 ? -4.252 19.967 -11.841 1.000 19.023 119 ASP AAA O 1
ATOM 1220 N N . ILE A 1 90 ? -2.926 18.270 -12.618 1.000 19.392 120 ILE AAA N 1
ATOM 1221 C CA . ILE A 1 90 ? -2.644 17.642 -11.295 1.000 19.693 120 ILE AAA CA 1
ATOM 1222 C C . ILE A 1 90 ? -1.745 18.576 -10.483 1.000 20.739 120 ILE AAA C 1
ATOM 1223 O O . ILE A 1 90 ? -2.112 18.854 -9.330 1.000 21.448 120 ILE AAA O 1
ATOM 1239 N N . TRP A 1 91 ? -0.629 19.057 -11.037 1.000 21.728 121 TRP AAA N 1
ATOM 1240 C CA . TRP A 1 91 ? 0.328 19.849 -10.219 1.000 23.898 121 TRP AAA CA 1
ATOM 1241 C C . TRP A 1 91 ? 0.080 21.354 -10.334 1.000 23.010 121 TRP AAA C 1
ATOM 1242 O O . TRP A 1 91 ? 0.870 22.111 -9.733 1.000 24.736 121 TRP AAA O 1
ATOM 126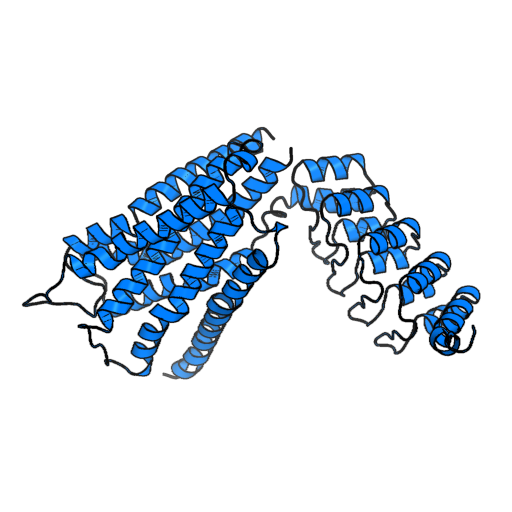3 N N . ALA A 1 92 ? -0.979 21.771 -11.026 1.000 21.069 122 ALA AAA N 1
ATOM 1264 C CA . ALA A 1 92 ? -1.609 23.094 -10.811 1.000 19.828 122 ALA AAA CA 1
ATOM 1265 C C . ALA A 1 92 ? -2.505 22.987 -9.579 1.000 18.522 122 ALA AAA C 1
ATOM 1266 O O . ALA A 1 92 ? -2.428 23.858 -8.710 1.000 17.958 122 ALA AAA O 1
ATOM 1273 N N . ALA A 1 93 ? -3.305 21.923 -9.524 1.000 17.709 123 ALA AAA N 1
ATOM 1274 C CA . ALA A 1 93 ? -4.297 21.658 -8.464 1.000 17.585 123 ALA AAA CA 1
ATOM 1275 C C . ALA A 1 93 ? -3.577 21.413 -7.135 1.000 17.361 123 ALA AAA C 1
ATOM 1276 O O . ALA A 1 93 ? -3.964 22.073 -6.155 1.000 18.280 123 ALA AAA O 1
ATOM 1283 N N . MET A 1 94 ? -2.578 20.518 -7.112 1.000 16.916 124 MET AAA N 1
ATOM 1284 C CA . MET A 1 94 ? -1.777 20.148 -5.907 1.000 16.336 124 MET AAA CA 1
ATOM 1285 C C . MET A 1 94 ? -0.982 21.359 -5.406 1.000 16.537 124 MET AAA C 1
ATOM 1286 O O . MET A 1 94 ? -0.891 21.539 -4.183 1.000 16.712 124 MET AAA O 1
ATOM 1300 N N . ASP A 1 95 ? -0.410 22.149 -6.311 1.000 16.784 125 ASP AAA N 1
ATOM 1301 C CA . ASP A 1 95 ? 0.365 23.360 -5.945 1.000 17.425 125 ASP AAA CA 1
ATOM 1302 C C . ASP A 1 95 ? -0.524 24.296 -5.115 1.000 17.377 125 ASP AAA C 1
ATOM 1303 O O . ASP A 1 95 ? -0.101 24.665 -4.018 1.000 17.962 125 ASP AAA O 1
ATOM 1312 N N . VAL A 1 96 ? -1.703 24.661 -5.618 1.000 17.547 126 VAL AAA N 1
ATOM 1313 C CA . VAL A 1 96 ? -2.649 25.580 -4.919 1.000 18.277 126 VAL AAA CA 1
ATOM 1314 C C . VAL A 1 96 ? -3.088 24.923 -3.614 1.000 18.133 126 VAL AAA C 1
ATOM 1315 O O . VAL A 1 96 ? -3.085 25.605 -2.595 1.000 18.896 126 VAL AAA O 1
ATOM 1328 N N . LEU A 1 97 ? -3.507 23.663 -3.666 1.000 18.285 127 LEU AAA N 1
ATOM 1329 C CA . LEU A 1 97 ? -4.012 22.922 -2.482 1.000 18.350 127 LEU AAA CA 1
ATOM 1330 C C . LEU A 1 97 ? -3.043 23.135 -1.318 1.000 19.155 127 LEU AAA C 1
ATOM 1331 O O . LEU A 1 97 ? -3.511 23.586 -0.264 1.000 20.299 127 LEU AAA O 1
ATOM 1347 N N . CYS A 1 98 ? -1.752 22.843 -1.519 1.000 19.602 128 CYS AAA N 1
ATOM 1348 C CA . CYS A 1 98 ? -0.689 22.887 -0.476 1.000 19.879 128 CYS AAA CA 1
ATOM 1349 C C . CYS A 1 98 ? -0.528 24.320 0.040 1.000 20.284 128 CYS AAA C 1
ATOM 1350 O O . CYS A 1 98 ? -0.469 24.490 1.265 1.000 20.796 128 CYS AAA O 1
ATOM 1358 N N . CYS A 1 99 ? -0.444 25.298 -0.866 1.000 20.805 129 CYS AAA N 1
ATOM 1359 C CA . CYS A 1 99 ? -0.281 26.742 -0.550 1.000 21.583 129 CYS AAA CA 1
ATOM 1360 C C . CYS A 1 99 ? -1.499 27.260 0.229 1.000 22.360 129 CYS AAA C 1
ATOM 1361 O O . CYS A 1 99 ? -1.281 27.975 1.224 1.000 23.689 129 CYS AAA O 1
ATOM 1369 N N . THR A 1 100 ? -2.720 26.923 -0.211 1.000 22.612 130 THR AAA N 1
ATOM 1370 C CA . THR A 1 100 ? -4.011 27.328 0.418 1.000 22.399 130 THR AAA CA 1
ATOM 1371 C C . THR A 1 100 ? -4.102 26.703 1.817 1.000 22.053 130 THR AAA C 1
ATOM 1372 O O . THR A 1 100 ? -4.501 27.419 2.759 1.000 21.572 130 THR AAA O 1
ATOM 1383 N N . ALA A 1 101 ? -3.744 25.423 1.950 1.000 21.964 131 ALA AAA N 1
ATOM 1384 C CA . ALA A 1 101 ? -3.670 24.705 3.245 1.000 22.372 131 ALA AAA CA 1
ATOM 1385 C C . ALA A 1 101 ? -2.714 25.443 4.187 1.000 23.078 131 ALA AAA C 1
ATOM 1386 O O . ALA A 1 101 ? -3.075 25.639 5.365 1.000 23.844 131 ALA AAA O 1
ATOM 1393 N N . SER A 1 102 ? -1.541 25.844 3.689 1.000 23.612 132 SER AAA N 1
ATOM 1394 C CA . SER A 1 102 ? -0.466 26.468 4.502 1.000 23.973 132 SER AAA CA 1
ATOM 1395 C C . SER A 1 102 ? -0.960 27.798 5.066 1.000 24.400 132 SER AAA C 1
ATOM 1396 O O . SER A 1 102 ? -0.851 27.984 6.275 1.000 24.977 132 SER AAA O 1
ATOM 1404 N N . ILE A 1 103 ? -1.518 28.660 4.219 1.000 25.283 133 ILE AAA N 1
ATOM 1405 C CA . ILE A 1 103 ? -1.917 30.050 4.588 1.000 26.224 133 ILE AAA CA 1
ATOM 1406 C C . ILE A 1 103 ? -3.175 30.025 5.470 1.000 26.357 133 ILE AAA C 1
ATOM 1407 O O . ILE A 1 103 ? -3.298 30.905 6.342 1.000 26.104 133 ILE AAA O 1
ATOM 1423 N N . LEU A 1 104 ? -4.084 29.071 5.255 1.000 27.204 134 LEU AAA N 1
ATOM 1424 C CA . LEU A 1 104 ? -5.305 28.905 6.094 1.000 27.801 134 LEU AAA CA 1
ATOM 1425 C C . LEU A 1 104 ? -4.904 28.316 7.453 1.000 28.190 134 LEU AAA C 1
ATOM 1426 O O . LEU A 1 104 ? -5.597 28.588 8.438 1.000 28.778 134 LEU AAA O 1
ATOM 1442 N N . SER A 1 105 ? -3.817 27.549 7.511 1.000 29.721 135 SER AAA N 1
ATOM 1443 C CA . SER A 1 105 ? -3.206 27.081 8.782 1.000 31.089 135 SER AAA CA 1
ATOM 1444 C C . SER A 1 105 ? -2.637 28.286 9.547 1.000 31.885 135 SER AAA C 1
ATOM 1445 O O . SER A 1 105 ? -2.820 28.343 10.770 1.000 32.774 135 SER AAA O 1
ATOM 1453 N N . LEU A 1 106 ? -1.997 29.228 8.845 1.000 32.327 136 LEU AAA N 1
ATOM 1454 C CA . LEU A 1 106 ? -1.404 30.455 9.443 1.000 32.437 136 LEU AAA CA 1
ATOM 1455 C C . LEU A 1 106 ? -2.521 31.395 9.909 1.000 34.947 136 LEU AAA C 1
ATOM 1456 O O . LEU A 1 106 ? -2.256 32.194 10.831 1.000 40.769 136 LEU AAA O 1
ATOM 1472 N N . CYS A 1 107 ? -3.715 31.309 9.313 1.000 34.513 137 CYS AAA N 1
ATOM 1473 C CA . CYS A 1 107 ? -4.924 32.047 9.774 1.000 34.359 137 CYS AAA CA 1
ATOM 1474 C C . CYS A 1 107 ? -5.362 31.495 11.135 1.000 33.437 137 CYS AAA C 1
ATOM 1475 O O . CYS A 1 107 ? -5.666 32.302 12.027 1.000 32.485 137 CYS AAA O 1
ATOM 1483 N N . ALA A 1 108 ? -5.375 30.168 11.281 1.000 33.183 138 ALA AAA N 1
ATOM 1484 C CA . ALA A 1 108 ? -5.730 29.462 12.534 1.000 34.727 138 ALA AAA CA 1
ATOM 1485 C C . ALA A 1 108 ? -4.699 29.801 13.622 1.000 36.301 138 ALA AAA C 1
ATOM 1486 O O . ALA A 1 108 ? -5.072 29.867 14.815 1.000 35.834 138 ALA AAA O 1
ATOM 1493 N N . ILE A 1 109 ? -3.443 30.007 13.219 1.000 37.459 139 ILE AAA N 1
ATOM 1494 C CA . ILE A 1 109 ? -2.317 30.350 14.132 1.000 38.279 139 ILE AAA CA 1
ATOM 1495 C C . ILE A 1 109 ? -2.504 31.799 14.584 1.000 37.811 139 ILE AAA C 1
ATOM 1496 O O . ILE A 1 109 ? -2.538 32.037 15.796 1.000 38.781 139 ILE AAA O 1
ATOM 1512 N N . SER A 1 110 ? -2.654 32.724 13.639 1.000 37.435 140 SER AAA N 1
ATOM 1513 C CA . SER A 1 110 ? -2.797 34.180 13.899 1.000 38.695 140 SER AAA CA 1
ATOM 1514 C C . SER A 1 110 ? -3.930 34.441 14.903 1.000 37.297 140 SER AAA C 1
ATOM 1515 O O . SER A 1 110 ? -3.810 35.380 15.709 1.000 36.399 140 SER AAA O 1
ATOM 1523 N N . ILE A 1 111 ? -5.000 33.649 14.839 1.000 37.104 141 ILE AAA N 1
ATOM 1524 C CA . ILE A 1 111 ? -6.184 33.769 15.736 1.000 36.772 141 ILE AAA CA 1
ATOM 1525 C C . ILE A 1 111 ? -5.829 33.127 17.081 1.000 36.905 141 ILE AAA C 1
ATOM 1526 O O . ILE A 1 111 ? -6.057 33.772 18.108 1.000 39.832 141 ILE AAA O 1
ATOM 1542 N N . ASP A 1 112 ? -5.279 31.910 17.072 1.000 37.552 142 ASP AAA N 1
ATOM 1543 C CA . ASP A 1 112 ? -4.851 31.172 18.295 1.000 38.732 142 ASP AAA CA 1
ATOM 1544 C C . ASP A 1 112 ? -3.897 32.050 19.120 1.000 41.589 142 ASP AAA C 1
ATOM 1545 O O . ASP A 1 112 ? -4.003 32.030 20.358 1.000 44.009 142 ASP AAA O 1
ATOM 1554 N N . ARG A 1 113 ? -3.000 32.787 18.459 1.000 43.998 143 ARG AAA N 1
ATOM 1555 C CA . ARG A 1 113 ? -1.958 33.620 19.117 1.000 45.514 143 ARG AAA CA 1
ATOM 1556 C C . ARG A 1 113 ? -2.596 34.871 19.735 1.000 47.457 143 ARG AAA C 1
ATOM 1557 O O . ARG A 1 113 ? -2.098 35.313 20.769 1.000 52.428 143 ARG AAA O 1
ATOM 1578 N N . TYR A 1 114 ? -3.654 35.427 19.145 1.000 49.318 144 TYR AAA N 1
ATOM 1579 C CA . TYR A 1 114 ? -4.397 36.572 19.735 1.000 51.569 144 TYR AAA CA 1
ATOM 1580 C C . TYR A 1 114 ? -5.192 36.095 20.961 1.000 52.500 144 TYR AAA C 1
ATOM 1581 O O . TYR A 1 114 ? -5.163 36.799 21.993 1.000 54.139 144 TYR AAA O 1
ATOM 1599 N N . ILE A 1 115 ? -5.878 34.949 20.854 1.000 51.634 145 ILE AAA N 1
ATOM 1600 C CA . ILE A 1 115 ? -6.553 34.249 21.991 1.000 52.600 145 ILE AAA CA 1
ATOM 1601 C C . ILE A 1 115 ? -5.502 33.918 23.063 1.000 55.316 145 ILE AAA C 1
ATOM 1602 O O . ILE A 1 115 ? -5.820 34.029 24.260 1.000 58.743 145 ILE AAA O 1
ATOM 1607 N N . GLY A 1 116 ? -4.287 33.551 22.647 1.000 58.240 146 GLY AAA N 1
ATOM 1608 C CA . GLY A 1 116 ? -3.172 33.173 23.539 1.000 59.653 146 GLY AAA CA 1
ATOM 1609 C C . GLY A 1 116 ? -2.571 34.361 24.274 1.000 60.427 146 GLY AAA C 1
ATOM 1610 O O . GLY A 1 116 ? -2.468 34.290 25.506 1.000 64.313 146 GLY AAA O 1
ATOM 1614 N N . VAL A 1 117 ? -2.171 35.409 23.550 1.000 62.416 147 VAL AAA N 1
ATOM 1615 C CA . VAL A 1 117 ? -1.484 36.614 24.111 1.000 65.776 147 VAL AAA CA 1
ATOM 1616 C C . VAL A 1 117 ? -2.485 37.402 24.968 1.000 65.862 147 VAL AAA C 1
ATOM 1617 O O . VAL A 1 117 ? -2.192 37.595 26.168 1.000 69.451 147 VAL AAA O 1
ATOM 1630 N N . ARG A 1 118 ? -3.611 37.831 24.383 1.000 62.793 148 ARG AAA N 1
ATOM 1631 C CA . ARG A 1 118 ? -4.632 38.679 25.055 1.000 59.599 148 ARG AAA CA 1
ATOM 1632 C C . ARG A 1 118 ? -5.121 37.967 26.323 1.000 59.255 148 ARG AAA C 1
ATOM 1633 O O . ARG A 1 118 ? -5.071 38.596 27.388 1.000 61.509 148 ARG AAA O 1
ATOM 1639 N N . TYR A 1 119 ? -5.552 36.705 26.223 1.000 57.638 149 TYR AAA N 1
ATOM 1640 C CA . TYR A 1 119 ? -6.155 35.940 27.349 1.000 58.261 149 TYR AAA CA 1
ATOM 1641 C C . TYR A 1 119 ? -5.169 34.869 27.843 1.000 57.318 149 TYR AAA C 1
ATOM 1642 O O . TYR A 1 119 ? -5.380 33.672 27.544 1.000 56.629 149 TYR AAA O 1
ATOM 1660 N N . TYR A 1 120 ? -4.160 35.304 28.618 1.000 55.645 150 TYR AAA N 1
ATOM 1661 C CA . TYR A 1 120 ? -2.996 34.516 29.116 1.000 52.696 150 TYR AAA CA 1
ATOM 1662 C C . TYR A 1 120 ? -3.460 33.320 29.959 1.000 54.338 150 TYR AAA C 1
ATOM 1663 O O . TYR A 1 120 ? -2.987 32.198 29.689 1.000 54.480 150 TYR AAA O 1
ATOM 1669 N N . LEU A 1 121 ? -4.349 33.544 30.937 1.000 57.836 151 LEU AAA N 1
ATOM 1670 C CA . LEU A 1 121 ? -4.820 32.512 31.910 1.000 58.702 151 LEU AAA CA 1
ATOM 1671 C C . LEU A 1 121 ? -6.154 31.889 31.474 1.000 61.125 151 LEU AAA C 1
ATOM 1672 O O . LEU A 1 121 ? -6.591 30.954 32.163 1.000 62.062 151 LEU AAA O 1
ATOM 1678 N N . GLN A 1 122 ? -6.785 32.391 30.403 1.000 63.813 152 GLN AAA N 1
ATOM 1679 C CA . GLN A 1 122 ? -8.097 31.901 29.890 1.000 63.344 152 GLN AAA CA 1
ATOM 1680 C C . GLN A 1 122 ? -7.877 30.845 28.795 1.000 64.654 152 GLN AAA C 1
ATOM 1681 O O . GLN A 1 122 ? -8.683 29.890 28.729 1.000 65.493 152 GLN AAA O 1
ATOM 1687 N N . TYR A 1 123 ? -6.816 30.998 27.990 1.000 64.047 153 TYR AAA N 1
ATOM 1688 C CA . TYR A 1 123 ? -6.547 30.228 26.742 1.000 64.929 153 TYR AAA CA 1
ATOM 1689 C C . TYR A 1 123 ? -6.539 28.717 26.992 1.000 62.774 153 TYR AAA C 1
ATOM 1690 O O . TYR A 1 123 ? -7.144 27.965 26.230 1.000 61.734 153 TYR AAA O 1
ATOM 1708 N N . PRO A 1 124 ? -5.840 28.198 28.027 1.000 61.732 154 PRO AAA N 1
ATOM 1709 C CA . PRO A 1 124 ? -5.683 26.751 28.181 1.000 59.870 154 PRO AAA CA 1
ATOM 1710 C C . PRO A 1 124 ? -7.022 26.009 28.091 1.000 56.685 154 PRO AAA C 1
ATOM 1711 O O . PRO A 1 124 ? -7.103 25.042 27.372 1.000 56.947 154 PRO AAA O 1
ATOM 1722 N N . THR A 1 125 ? -8.028 26.500 28.817 1.000 54.520 155 THR AAA N 1
ATOM 1723 C CA . THR A 1 125 ? -9.414 25.969 28.830 1.000 52.868 155 THR AAA CA 1
ATOM 1724 C C . THR A 1 125 ? -10.063 26.220 27.461 1.000 50.547 155 THR AAA C 1
ATOM 1725 O O . THR A 1 125 ? -10.635 25.266 26.908 1.000 47.718 155 THR AAA O 1
ATOM 1736 N N . LEU A 1 126 ? -9.956 27.446 26.931 1.000 50.126 156 LEU AAA N 1
ATOM 1737 C CA . LEU A 1 126 ? -10.606 27.881 25.658 1.000 51.609 156 LEU AAA CA 1
ATOM 1738 C C . LEU A 1 126 ? -10.293 26.902 24.514 1.000 55.010 156 LEU AAA C 1
ATOM 1739 O O . LEU A 1 126 ? -11.256 26.389 23.903 1.000 60.377 156 LEU AAA O 1
ATOM 1755 N N . VAL A 1 127 ? -9.006 26.671 24.228 1.000 54.901 157 VAL AAA N 1
ATOM 1756 C CA . VAL A 1 127 ? -8.505 25.882 23.058 1.000 52.038 157 VAL AAA CA 1
ATOM 1757 C C . VAL A 1 127 ? -7.969 24.528 23.551 1.000 52.678 157 VAL AAA C 1
ATOM 1758 O O . VAL A 1 127 ? -6.937 24.524 24.248 1.000 58.458 157 VAL AAA O 1
ATOM 1771 N N . THR A 1 128 ? -8.632 23.422 23.204 1.000 50.856 158 THR AAA N 1
ATOM 1772 C CA . THR A 1 128 ? -8.192 22.037 23.529 1.000 50.278 158 THR AAA CA 1
ATOM 1773 C C . THR A 1 128 ? -7.812 21.311 22.227 1.000 51.293 158 THR AAA C 1
ATOM 1774 O O . THR A 1 128 ? -7.816 21.960 21.153 1.000 47.290 158 THR AAA O 1
ATOM 1779 N N . ARG A 1 129 ? -7.464 20.022 22.326 1.000 53.261 159 ARG AAA N 1
ATOM 1780 C CA . ARG A 1 129 ? -7.120 19.148 21.170 1.000 53.316 159 ARG AAA CA 1
ATOM 1781 C C . ARG A 1 129 ? -8.353 19.028 20.263 1.000 54.710 159 ARG AAA C 1
ATOM 1782 O O . ARG A 1 129 ? -8.172 19.028 19.028 1.000 55.024 159 ARG AAA O 1
ATOM 1788 N N . ARG A 1 130 ? -9.552 18.943 20.858 1.000 55.393 160 ARG AAA N 1
ATOM 1789 C CA . ARG A 1 130 ? -10.853 18.824 20.142 1.000 53.457 160 ARG AAA CA 1
ATOM 1790 C C . ARG A 1 130 ? -11.055 20.066 19.261 1.000 51.305 160 ARG AAA C 1
ATOM 1791 O O . ARG A 1 130 ? -11.294 19.897 18.050 1.000 50.366 160 ARG AAA O 1
ATOM 1797 N N . LYS A 1 131 ? -10.927 21.262 19.844 1.000 48.463 161 LYS AAA N 1
ATOM 1798 C CA . LYS A 1 131 ? -11.153 22.560 19.153 1.000 46.790 161 LYS AAA CA 1
ATOM 1799 C C . LYS A 1 131 ? -10.055 22.785 18.107 1.000 45.346 161 LYS AAA C 1
ATOM 1800 O O . LYS A 1 131 ? -10.322 23.492 17.130 1.000 44.754 161 LYS AAA O 1
ATOM 1819 N N . ALA A 1 132 ? -8.868 22.203 18.302 1.000 46.516 162 ALA AAA N 1
ATOM 1820 C CA . ALA A 1 132 ? -7.706 22.321 17.385 1.000 46.278 162 ALA AAA CA 1
ATOM 1821 C C . ALA A 1 132 ? -7.925 21.457 16.135 1.000 44.113 162 ALA AAA C 1
ATOM 1822 O O . ALA A 1 132 ? -7.646 21.946 15.025 1.000 44.539 162 ALA AAA O 1
ATOM 1829 N N . ILE A 1 133 ? -8.391 20.217 16.313 1.000 40.879 163 ILE AAA N 1
ATOM 1830 C CA . ILE A 1 133 ? -8.652 19.251 15.203 1.000 39.396 163 ILE AAA CA 1
ATOM 1831 C C . ILE A 1 133 ? -9.731 19.838 14.282 1.000 38.430 163 ILE AAA C 1
ATOM 1832 O O . ILE A 1 133 ? -9.587 19.674 13.060 1.000 40.927 163 ILE AAA O 1
ATOM 1848 N N . LEU A 1 134 ? -10.756 20.502 14.829 1.000 35.961 164 LEU AAA N 1
ATOM 1849 C CA . LEU A 1 134 ? -11.846 21.118 14.025 1.000 35.217 164 LEU AAA CA 1
ATOM 1850 C C . LEU A 1 134 ? -11.254 22.214 13.138 1.000 34.920 164 LEU AAA C 1
ATOM 1851 O O . LEU A 1 134 ? -11.598 22.276 11.947 1.000 35.014 164 LEU AAA O 1
ATOM 1867 N N . ALA A 1 135 ? -10.398 23.057 13.704 1.000 35.272 165 ALA AAA N 1
ATOM 1868 C CA . ALA A 1 135 ? -9.737 24.153 12.967 1.000 37.128 165 ALA AAA CA 1
ATOM 1869 C C . ALA A 1 135 ? -8.921 23.556 11.811 1.000 38.250 165 ALA AAA C 1
ATOM 1870 O O . ALA A 1 135 ? -9.033 24.074 10.686 1.000 39.614 165 ALA AAA O 1
ATOM 1877 N N . LEU A 1 136 ? -8.148 22.495 12.071 1.000 38.259 166 LEU AAA N 1
ATOM 1878 C CA . LEU A 1 136 ? -7.341 21.779 11.041 1.000 38.657 166 LEU AAA CA 1
ATOM 1879 C C . LEU A 1 136 ? -8.278 21.174 9.989 1.000 39.425 166 LEU AAA C 1
ATOM 1880 O O . LEU A 1 136 ? -7.990 21.304 8.783 1.000 40.665 166 LEU AAA O 1
ATOM 1896 N N . LEU A 1 137 ? -9.360 20.541 10.439 1.000 38.699 167 LEU AAA N 1
ATOM 1897 C CA . LEU A 1 137 ? -10.393 19.921 9.572 1.000 36.856 167 LEU AAA CA 1
ATOM 1898 C C . LEU A 1 137 ? -10.940 20.976 8.601 1.000 35.502 167 LEU AAA C 1
ATOM 1899 O O . LEU A 1 137 ? -10.970 20.691 7.400 1.000 34.935 167 LEU AAA O 1
ATOM 1915 N N . CYS A 1 138 ? -11.320 22.160 9.093 1.000 35.576 168 CYS AAA N 1
ATOM 1916 C CA . CYS A 1 138 ? -11.862 23.278 8.268 1.000 37.226 168 CYS AAA CA 1
ATOM 1917 C C . CYS A 1 138 ? -10.891 23.621 7.135 1.000 37.333 168 CYS AAA C 1
ATOM 1918 O O . CYS A 1 138 ? -11.371 23.818 5.993 1.000 39.504 168 CYS AAA O 1
ATOM 1926 N N . VAL A 1 139 ? -9.591 23.710 7.450 1.000 35.340 169 VAL AAA N 1
ATOM 1927 C CA . VAL A 1 139 ? -8.526 24.214 6.528 1.000 34.181 169 VAL AAA CA 1
ATOM 1928 C C . VAL A 1 139 ? -8.526 23.342 5.268 1.000 32.726 169 VAL AAA C 1
ATOM 1929 O O . VAL A 1 139 ? -8.538 23.894 4.151 1.000 30.644 169 VAL AAA O 1
ATOM 1942 N N . TRP A 1 140 ? -8.530 22.023 5.455 1.000 32.104 170 TRP AAA N 1
ATOM 1943 C CA . TRP A 1 140 ? -8.469 21.034 4.351 1.000 32.032 170 TRP AAA CA 1
ATOM 1944 C C . TRP A 1 140 ? -9.786 21.032 3.568 1.000 32.773 170 TRP AAA C 1
ATOM 1945 O O . TRP A 1 140 ? -9.717 20.817 2.339 1.000 35.574 170 TRP AAA O 1
ATOM 1966 N N . VAL A 1 141 ? -10.922 21.282 4.233 1.000 31.156 171 VAL AAA N 1
ATOM 1967 C CA . VAL A 1 141 ? -12.269 21.318 3.587 1.000 29.502 171 VAL AAA CA 1
ATOM 1968 C C . VAL A 1 141 ? -12.331 22.554 2.685 1.000 28.190 171 VAL AAA C 1
ATOM 1969 O O . VAL A 1 141 ? -12.732 22.413 1.514 1.000 27.669 171 VAL AAA O 1
ATOM 1982 N N . LEU A 1 142 ? -11.929 23.715 3.202 1.000 27.060 172 LEU AAA N 1
ATOM 1983 C CA . LEU A 1 142 ? -11.827 24.964 2.401 1.000 27.070 172 LEU AAA CA 1
ATOM 1984 C C . LEU A 1 142 ? -10.776 24.778 1.299 1.000 26.807 172 LEU AAA C 1
ATOM 1985 O O . LEU A 1 142 ? -11.104 25.038 0.122 1.000 27.239 172 LEU AAA O 1
ATOM 2001 N N . SER A 1 143 ? -9.565 24.347 1.666 1.000 26.355 173 SER AAA N 1
ATOM 2002 C CA . SER A 1 143 ? -8.379 24.288 0.767 1.000 25.876 173 SER AAA CA 1
ATOM 2003 C C . SER A 1 143 ? -8.701 23.480 -0.497 1.000 24.787 173 SER AAA C 1
ATOM 2004 O O . SER A 1 143 ? -8.299 23.927 -1.593 1.000 23.841 173 SER AAA O 1
ATOM 2012 N N . THR A 1 144 ? -9.385 22.342 -0.329 1.000 23.701 174 THR AAA N 1
ATOM 2013 C CA . THR A 1 144 ? -9.833 21.425 -1.411 1.000 23.219 174 THR AAA CA 1
ATOM 2014 C C . THR A 1 144 ? -10.821 22.143 -2.342 1.000 24.271 174 THR AAA C 1
ATOM 2015 O O . THR A 1 144 ? -10.647 22.035 -3.572 1.000 24.825 174 THR AAA O 1
ATOM 2026 N N . VAL A 1 145 ? -11.810 22.851 -1.785 1.000 24.384 175 VAL AAA N 1
ATOM 2027 C CA . VAL A 1 145 ? -12.825 23.621 -2.564 1.000 24.473 175 VAL AAA CA 1
ATOM 2028 C C . VAL A 1 145 ? -12.130 24.747 -3.339 1.000 24.854 175 VAL AAA C 1
ATOM 2029 O O . VAL A 1 145 ? -12.402 24.893 -4.541 1.000 25.554 175 VAL AAA O 1
ATOM 2042 N N . ILE A 1 146 ? -11.280 25.525 -2.669 1.000 25.419 176 ILE AAA N 1
ATOM 2043 C CA . ILE A 1 146 ? -10.563 26.690 -3.268 1.000 26.422 176 ILE AAA CA 1
ATOM 2044 C C . ILE A 1 146 ? -9.633 26.198 -4.383 1.000 27.521 176 ILE AAA C 1
ATOM 2045 O O . ILE A 1 146 ? -9.562 26.863 -5.424 1.000 28.822 176 ILE AAA O 1
ATOM 2061 N N . SER A 1 147 ? -8.926 25.091 -4.162 1.000 28.515 177 SER AAA N 1
ATOM 2062 C CA . SER A 1 147 ? -7.890 24.568 -5.087 1.000 29.119 177 SER AAA CA 1
ATOM 2063 C C . SER A 1 147 ? -8.554 23.807 -6.236 1.000 29.013 177 SER AAA C 1
ATOM 2064 O O . SER A 1 147 ? -8.256 24.127 -7.392 1.000 32.484 177 SER AAA O 1
ATOM 2072 N N . ILE A 1 148 ? -9.425 22.845 -5.936 1.000 27.646 178 ILE AAA N 1
ATOM 2073 C CA . ILE A 1 148 ? -9.982 21.902 -6.952 1.000 27.866 178 ILE AAA CA 1
ATOM 2074 C C . ILE A 1 148 ? -11.240 22.516 -7.588 1.000 28.216 178 ILE AAA C 1
ATOM 2075 O O . ILE A 1 148 ? -11.734 21.953 -8.585 1.000 28.306 178 ILE AAA O 1
ATOM 2091 N N . GLY A 1 149 ? -11.745 23.628 -7.046 1.000 28.309 179 GLY AAA N 1
ATOM 2092 C CA . GLY A 1 149 ? -12.903 24.355 -7.603 1.000 28.245 179 GLY AAA CA 1
ATOM 2093 C C . GLY A 1 149 ? -12.685 24.718 -9.071 1.000 28.265 179 GLY AAA C 1
ATOM 2094 O O . GLY A 1 149 ? -13.319 24.147 -9.956 1.000 27.316 179 GLY AAA O 1
ATOM 2098 N N . PRO A 1 150 ? -11.776 25.674 -9.364 1.000 28.778 180 PRO AAA N 1
ATOM 2099 C CA . PRO A 1 150 ? -11.494 26.104 -10.735 1.000 29.160 180 PRO AAA CA 1
ATOM 2100 C C . PRO A 1 150 ? -11.323 24.972 -11.759 1.000 29.540 180 PRO AAA C 1
ATOM 2101 O O . PRO A 1 150 ? -11.729 25.148 -12.889 1.000 29.370 180 PRO AAA O 1
ATOM 2112 N N . LEU A 1 151 ? -10.739 23.849 -11.341 1.000 30.955 181 LEU AAA N 1
ATOM 2113 C CA . LEU A 1 151 ? -10.472 22.666 -12.207 1.000 32.206 181 LEU AAA CA 1
ATOM 2114 C C . LEU A 1 151 ? -11.788 22.037 -12.693 1.000 34.020 181 LEU AAA C 1
ATOM 2115 O O . LEU A 1 151 ? -11.739 21.333 -13.725 1.000 35.204 181 LEU AAA O 1
ATOM 2131 N N . LEU A 1 152 ? -12.899 22.253 -11.969 1.000 34.744 182 LEU AAA N 1
ATOM 2132 C CA . LEU A 1 152 ? -14.274 21.833 -12.365 1.000 34.808 182 LEU AAA CA 1
ATOM 2133 C C . LEU A 1 152 ? -14.976 22.985 -13.095 1.000 34.818 182 LEU AAA C 1
ATOM 2134 O O . LEU A 1 152 ? -15.556 22.738 -14.174 1.000 34.343 182 LEU AAA O 1
ATOM 2150 N N . VAL A 1 153 ? -14.934 24.189 -12.514 1.000 35.379 183 VAL AAA N 1
ATOM 2151 C CA . VAL A 1 153 ? -15.642 25.403 -13.021 1.000 36.105 183 VAL AAA CA 1
ATOM 2152 C C . VAL A 1 153 ? -15.223 25.641 -14.469 1.000 38.476 183 VAL AAA C 1
ATOM 2153 O O . VAL A 1 153 ? -16.122 25.908 -15.293 1.000 41.301 183 VAL AAA O 1
ATOM 2166 N N . TRP A 1 154 ? -13.919 25.545 -14.750 1.000 40.085 184 TRP AAA N 1
ATOM 2167 C CA . TRP A 1 154 ? -13.339 25.675 -16.113 1.000 41.816 184 TRP AAA CA 1
ATOM 2168 C C . TRP A 1 154 ? -12.934 24.285 -16.626 1.000 40.980 184 TRP AAA C 1
ATOM 2169 O O . TRP A 1 154 ? -11.739 23.951 -16.562 1.000 41.515 184 TRP AAA O 1
ATOM 2190 N N . LYS A 1 155 ? -13.923 23.524 -17.120 1.000 39.934 185 LYS AAA N 1
ATOM 2191 C CA . LYS A 1 155 ? -13.841 22.077 -17.465 1.000 38.658 185 LYS AAA CA 1
ATOM 2192 C C . LYS A 1 155 ? -13.166 21.898 -18.828 1.000 38.232 185 LYS AAA C 1
ATOM 2193 O O . LYS A 1 155 ? -12.143 21.203 -18.887 1.000 40.065 185 LYS AAA O 1
ATOM 2199 N N . GLU A 1 156 ? -13.721 22.491 -19.887 1.000 37.940 186 GLU AAA N 1
ATOM 2200 C CA . GLU A 1 156 ? -13.279 22.251 -21.289 1.000 38.342 186 GLU AAA CA 1
ATOM 2201 C C . GLU A 1 156 ? -12.160 23.232 -21.648 1.000 39.638 186 GLU AAA C 1
ATOM 2202 O O . GLU A 1 156 ? -12.235 24.406 -21.279 1.000 40.063 186 GLU AAA O 1
ATOM 2208 N N . PRO A 1 157 ? -11.100 22.792 -22.381 1.000 39.004 187 PRO AAA N 1
ATOM 2209 C CA . PRO A 1 157 ? -9.994 23.671 -22.767 1.000 37.621 187 PRO AAA CA 1
ATOM 2210 C C . PRO A 1 157 ? -10.472 24.808 -23.676 1.000 37.631 187 PRO AAA C 1
ATOM 2211 O O . PRO A 1 157 ? -11.408 24.614 -24.413 1.000 38.163 187 PRO AAA O 1
ATOM 2222 N N . ALA A 1 158 ? -9.825 25.967 -23.601 1.000 38.733 188 ALA AAA N 1
ATOM 2223 C CA . ALA A 1 158 ? -10.237 27.175 -24.347 1.000 41.922 188 ALA AAA CA 1
ATOM 2224 C C . ALA A 1 158 ? -9.956 26.960 -25.832 1.000 45.789 188 ALA AAA C 1
ATOM 2225 O O . ALA A 1 158 ? -9.085 26.160 -26.177 1.000 50.647 188 ALA AAA O 1
ATOM 2232 N N . PRO A 1 159 ? -10.692 27.631 -26.756 1.000 46.734 189 PRO AAA N 1
ATOM 2233 C CA . PRO A 1 159 ? -10.243 27.781 -28.139 1.000 46.898 189 PRO AAA CA 1
ATOM 2234 C C . PRO A 1 159 ? -9.260 28.961 -28.239 1.000 50.386 189 PRO AAA C 1
ATOM 2235 O O . PRO A 1 159 ? -9.088 29.683 -27.266 1.000 53.639 189 PRO AAA O 1
ATOM 2246 N N . ASN A 1 160 ? -8.622 29.124 -29.398 1.000 52.456 190 ASN AAA N 1
ATOM 2247 C CA . ASN A 1 160 ? -7.767 30.294 -29.741 1.000 51.838 190 ASN AAA CA 1
ATOM 2248 C C . ASN A 1 160 ? -6.513 30.333 -28.851 1.000 53.020 190 ASN AAA C 1
ATOM 2249 O O . ASN A 1 160 ? -5.417 30.163 -29.410 1.000 56.094 190 ASN AAA O 1
ATOM 2260 N N . TYR A 1 161 ? -6.626 30.561 -27.535 1.000 49.567 191 TYR AAA N 1
ATOM 2261 C CA . TYR A 1 161 ? -5.436 30.735 -26.652 1.000 48.379 191 TYR AAA CA 1
ATOM 2262 C C . TYR A 1 161 ? -5.630 29.996 -25.327 1.000 47.734 191 TYR AAA C 1
ATOM 2263 O O . TYR A 1 161 ? -5.902 30.665 -24.317 1.000 54.426 191 TYR AAA O 1
ATOM 2281 N N . ASP A 1 162 ? -5.463 28.672 -25.319 1.000 43.686 192 ASP AAA N 1
ATOM 2282 C CA . ASP A 1 162 ? -5.416 27.874 -24.064 1.000 41.103 192 ASP AAA CA 1
ATOM 2283 C C . ASP A 1 162 ? -3.998 27.954 -23.474 1.000 37.262 192 ASP AAA C 1
ATOM 2284 O O . ASP A 1 162 ? -3.036 28.021 -24.265 1.000 35.701 192 ASP AAA O 1
ATOM 2293 N N . LYS A 1 163 ? -3.878 27.968 -22.139 1.000 34.555 193 LYS AAA N 1
ATOM 2294 C CA . LYS A 1 163 ? -2.582 27.962 -21.391 1.000 32.996 193 LYS AAA CA 1
ATOM 2295 C C . LYS A 1 163 ? -2.678 27.000 -20.184 1.000 31.873 193 LYS AAA C 1
ATOM 2296 O O . LYS A 1 163 ? -2.393 27.430 -19.051 1.000 31.016 193 LYS AAA O 1
ATOM 2302 N N . VAL A 1 164 ? -3.055 25.736 -20.430 1.000 30.882 194 VAL AAA N 1
ATOM 2303 C CA . VAL A 1 164 ? -3.123 24.633 -19.424 1.000 29.593 194 VAL AAA CA 1
ATOM 2304 C C . VAL A 1 164 ? -1.781 24.566 -18.705 1.000 30.388 194 VAL AAA C 1
ATOM 2305 O O . VAL A 1 164 ? -1.769 24.622 -17.467 1.000 31.835 194 VAL AAA O 1
ATOM 2310 N N . CYS A 1 165 ? -0.695 24.454 -19.472 1.000 32.842 195 CYS AAA N 1
ATOM 2311 C CA . CYS A 1 165 ? 0.705 24.302 -18.978 1.000 33.770 195 CYS AAA CA 1
ATOM 2312 C C . CYS A 1 165 ? 1.392 25.678 -18.930 1.000 34.475 195 CYS AAA C 1
ATOM 2313 O O . CYS A 1 165 ? 2.526 25.819 -19.463 1.000 31.533 195 CYS AAA O 1
ATOM 2320 N N . GLY A 1 166 ? 0.702 26.641 -18.306 1.000 36.417 196 GLY AAA N 1
ATOM 2321 C CA . GLY A 1 166 ? 1.188 27.991 -17.968 1.000 39.171 196 GLY AAA CA 1
ATOM 2322 C C . GLY A 1 166 ? 0.456 28.520 -16.745 1.000 42.913 196 GLY AAA C 1
ATOM 2323 O O . GLY A 1 166 ? -0.739 28.198 -16.583 1.000 42.646 196 GLY AAA O 1
ATOM 2327 N N . VAL A 1 167 ? 1.148 29.287 -15.898 1.000 49.361 197 VAL AAA N 1
ATOM 2328 C CA . VAL A 1 167 ? 0.586 29.924 -14.666 1.000 52.127 197 VAL AAA CA 1
ATOM 2329 C C . VAL A 1 167 ? -0.448 30.987 -15.076 1.000 53.811 197 VAL AAA C 1
ATOM 2330 O O . VAL A 1 167 ? -1.445 31.145 -14.343 1.000 52.777 197 VAL AAA O 1
ATOM 2335 N N . THR A 1 168 ? -0.229 31.663 -16.213 1.000 55.650 198 THR AAA N 1
ATOM 2336 C CA . THR A 1 168 ? -1.101 32.735 -16.773 1.000 57.007 198 THR AAA CA 1
ATOM 2337 C C . THR A 1 168 ? -2.532 32.208 -16.978 1.000 57.243 198 THR AAA C 1
ATOM 2338 O O . THR A 1 168 ? -2.726 30.968 -16.977 1.000 57.128 198 THR AAA O 1
ATOM 2343 N N . GLU A 1 169 ? -3.490 33.128 -17.142 1.000 55.700 199 GLU AAA N 1
ATOM 2344 C CA . GLU A 1 169 ? -4.915 32.835 -17.456 1.000 55.778 199 GLU AAA CA 1
ATOM 2345 C C . GLU A 1 169 ? -5.682 34.163 -17.550 1.000 56.704 199 GLU AAA C 1
ATOM 2346 O O . GLU A 1 169 ? -5.031 35.231 -17.455 1.000 55.247 199 GLU AAA O 1
ATOM 2352 N N . GLU A 1 170 ? -7.008 34.092 -17.737 1.000 56.296 200 GLU AAA N 1
ATOM 2353 C CA . GLU A 1 170 ? -7.917 35.269 -17.845 1.000 55.044 200 GLU AAA CA 1
ATOM 2354 C C . GLU A 1 170 ? -8.107 35.884 -16.458 1.000 54.635 200 GLU AAA C 1
ATOM 2355 O O . GLU A 1 170 ? -7.838 35.235 -15.448 1.000 52.793 200 GLU AAA O 1
ATOM 2367 N N . PRO A 1 171 ? -8.566 37.156 -16.368 1.000 53.489 201 PRO AAA N 1
ATOM 2368 C CA . PRO A 1 171 ? -8.779 37.818 -15.077 1.000 51.473 201 PRO AAA CA 1
ATOM 2369 C C . PRO A 1 171 ? -9.716 37.089 -14.096 1.000 49.114 201 PRO AAA C 1
ATOM 2370 O O . PRO A 1 171 ? -9.479 37.194 -12.910 1.000 46.965 201 PRO AAA O 1
ATOM 2381 N N . PHE A 1 172 ? -10.740 36.385 -14.598 1.000 48.589 202 PHE AAA N 1
ATOM 2382 C CA . PHE A 1 172 ? -11.762 35.668 -13.781 1.000 48.334 202 PHE AAA CA 1
ATOM 2383 C C . PHE A 1 172 ? -11.103 34.562 -12.940 1.000 46.716 202 PHE AAA C 1
ATOM 2384 O O . PHE A 1 172 ? -11.683 34.186 -11.901 1.000 47.687 202 PHE AAA O 1
ATOM 2401 N N . TYR A 1 173 ? -9.944 34.048 -13.360 1.000 43.243 203 TYR AAA N 1
ATOM 2402 C CA . TYR A 1 173 ? -9.142 33.076 -12.572 1.000 42.839 203 TYR AAA CA 1
ATOM 2403 C C . TYR A 1 173 ? -8.040 33.814 -11.789 1.000 44.723 203 TYR AAA C 1
ATOM 2404 O O . TYR A 1 173 ? -7.835 33.523 -10.588 1.000 44.305 203 TYR AAA O 1
ATOM 2422 N N . ALA A 1 174 ? -7.340 34.740 -12.453 1.000 45.549 204 ALA AAA N 1
ATOM 2423 C CA . ALA A 1 174 ? -6.180 35.485 -11.907 1.000 44.427 204 ALA AAA CA 1
ATOM 2424 C C . ALA A 1 174 ? -6.568 36.171 -10.592 1.000 45.120 204 ALA AAA C 1
ATOM 2425 O O . ALA A 1 174 ? -5.726 36.199 -9.684 1.000 50.622 204 ALA AAA O 1
ATOM 2432 N N . LEU A 1 175 ? -7.787 36.709 -10.498 1.000 42.255 205 LEU AAA N 1
ATOM 2433 C CA . LEU A 1 175 ? -8.265 37.459 -9.307 1.000 39.872 205 LEU AAA CA 1
ATOM 2434 C C . LEU A 1 175 ? -8.989 36.502 -8.354 1.000 38.145 205 LEU AAA C 1
ATOM 2435 O O . LEU A 1 175 ? -8.587 36.451 -7.175 1.000 39.004 205 LEU AAA O 1
ATOM 2451 N N . PHE A 1 176 ? -10.000 35.773 -8.844 1.000 35.773 206 PHE AAA N 1
ATOM 2452 C CA . PHE A 1 176 ? -10.873 34.869 -8.041 1.000 34.744 206 PHE AAA CA 1
ATOM 2453 C C . PHE A 1 176 ? -10.029 33.859 -7.250 1.000 34.690 206 PHE AAA C 1
ATOM 2454 O O . PHE A 1 176 ? -10.373 33.603 -6.085 1.000 33.743 206 PHE AAA O 1
ATOM 2460 N N . SER A 1 177 ? -8.972 33.301 -7.858 1.000 35.802 207 SER AAA N 1
ATOM 2461 C CA . SER A 1 177 ? -8.050 32.306 -7.233 1.000 36.104 207 SER AAA CA 1
ATOM 2462 C C . SER A 1 177 ? -7.113 32.994 -6.230 1.000 36.068 207 SER AAA C 1
ATOM 2463 O O . SER A 1 177 ? -7.091 32.583 -5.056 1.000 34.947 207 SER AAA O 1
ATOM 2471 N N . SER A 1 178 ? -6.359 33.996 -6.689 1.000 36.863 208 SER AAA N 1
ATOM 2472 C CA . SER A 1 178 ? -5.384 34.779 -5.882 1.000 37.093 208 SER AAA CA 1
ATOM 2473 C C . SER A 1 178 ? -6.054 35.352 -4.628 1.000 36.603 208 SER AAA C 1
ATOM 2474 O O . SER A 1 178 ? -5.397 35.348 -3.568 1.000 37.080 208 SER AAA O 1
ATOM 2482 N N . LEU A 1 179 ? -7.296 35.839 -4.749 1.000 34.793 209 LEU AAA N 1
ATOM 2483 C CA . LEU A 1 179 ? -8.099 36.345 -3.603 1.000 33.316 209 LEU AAA CA 1
ATOM 2484 C C . LEU A 1 179 ? -8.283 35.216 -2.584 1.000 32.638 209 LEU AAA C 1
ATOM 2485 O O . LEU A 1 179 ? -7.819 35.363 -1.438 1.000 33.668 209 LEU AAA O 1
ATOM 2501 N N . GLY A 1 180 ? -8.914 34.123 -3.007 1.000 32.212 210 GLY AAA N 1
ATOM 2502 C CA . GLY A 1 180 ? -9.294 32.998 -2.135 1.000 32.992 210 GLY AAA CA 1
ATOM 2503 C C . GLY A 1 180 ? -8.097 32.233 -1.597 1.000 33.822 210 GLY AAA C 1
ATOM 2504 O O . GLY A 1 180 ? -8.275 31.568 -0.566 1.000 33.586 210 GLY AAA O 1
ATOM 2508 N N . SER A 1 181 ? -6.933 32.306 -2.262 1.000 35.254 211 SER AAA N 1
ATOM 2509 C CA . SER A 1 181 ? -5.732 31.476 -1.964 1.000 35.696 211 SER AAA CA 1
ATOM 2510 C C . SER A 1 181 ? -4.613 32.292 -1.303 1.000 35.991 211 SER AAA C 1
ATOM 2511 O O . SER A 1 181 ? -3.658 31.653 -0.809 1.000 36.772 211 SER AAA O 1
ATOM 2519 N N . PHE A 1 182 ? -4.697 33.629 -1.291 1.000 35.927 212 PHE AAA N 1
ATOM 2520 C CA . PHE A 1 182 ? -3.643 34.507 -0.712 1.000 36.340 212 PHE AAA CA 1
ATOM 2521 C C . PHE A 1 182 ? -4.248 35.719 0.008 1.000 36.457 212 PHE AAA C 1
ATOM 2522 O O . PHE A 1 182 ? -4.175 35.753 1.253 1.000 37.196 212 PHE AAA O 1
ATOM 2539 N N . TYR A 1 183 ? -4.815 36.672 -0.740 1.000 35.959 213 TYR AAA N 1
ATOM 2540 C CA . TYR A 1 183 ? -5.128 38.049 -0.269 1.000 35.269 213 TYR AAA CA 1
ATOM 2541 C C . TYR A 1 183 ? -6.204 38.025 0.825 1.000 34.197 213 TYR AAA C 1
ATOM 2542 O O . TYR A 1 183 ? -6.050 38.781 1.799 1.000 37.073 213 TYR AAA O 1
ATOM 2560 N N . ILE A 1 184 ? -7.248 37.207 0.697 1.000 31.332 214 ILE AAA N 1
ATOM 2561 C CA . ILE A 1 184 ? 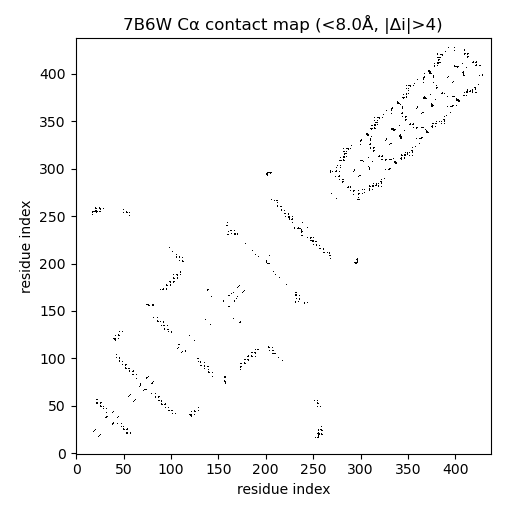-8.328 37.130 1.726 1.000 31.178 214 ILE AAA CA 1
ATOM 2562 C C . ILE A 1 184 ? -7.762 36.488 2.996 1.000 32.324 214 ILE AAA C 1
ATOM 2563 O O . ILE A 1 184 ? -7.974 37.003 4.092 1.000 32.722 214 ILE AAA O 1
ATOM 2579 N N . PRO A 1 185 ? -7.048 35.339 2.921 1.000 33.097 215 PRO AAA N 1
ATOM 2580 C CA . PRO A 1 185 ? -6.280 34.839 4.065 1.000 32.980 215 PRO AAA CA 1
ATOM 2581 C C . PRO A 1 185 ? -5.274 35.842 4.654 1.000 32.011 215 PRO AAA C 1
ATOM 2582 O O . PRO A 1 185 ? -5.208 35.956 5.859 1.000 30.422 215 PRO AAA O 1
ATOM 2593 N N . LEU A 1 186 ? -4.518 36.531 3.796 1.000 32.311 216 LEU AAA N 1
ATOM 2594 C CA . LEU A 1 186 ? -3.489 37.537 4.188 1.000 33.415 216 LEU AAA CA 1
ATOM 2595 C C . LEU A 1 186 ? -4.126 38.639 5.035 1.000 34.631 216 LEU AAA C 1
ATOM 2596 O O . LEU A 1 186 ? -3.485 39.071 6.008 1.000 36.901 216 LEU AAA O 1
ATOM 2612 N N . ALA A 1 187 ? -5.314 39.103 4.635 1.000 35.264 217 ALA AAA N 1
ATOM 2613 C CA . ALA A 1 187 ? -6.108 40.129 5.348 1.000 34.372 217 ALA AAA CA 1
ATOM 2614 C C . ALA A 1 187 ? -6.336 39.660 6.784 1.000 33.333 217 ALA AAA C 1
ATOM 2615 O O . ALA A 1 187 ? -6.007 40.415 7.709 1.000 34.853 217 ALA AAA O 1
ATOM 2622 N N . VAL A 1 188 ? -6.843 38.442 6.958 1.000 32.223 218 VAL AAA N 1
ATOM 2623 C CA . VAL A 1 188 ? -7.125 37.872 8.305 1.000 33.685 218 VAL AAA CA 1
ATOM 2624 C C . VAL A 1 188 ? -5.816 37.884 9.103 1.000 35.880 218 VAL AAA C 1
ATOM 2625 O O . VAL A 1 188 ? -5.802 38.457 10.209 1.000 37.747 218 VAL AAA O 1
ATOM 2638 N N . ILE A 1 189 ? -4.750 37.311 8.540 1.000 38.022 219 ILE AAA N 1
ATOM 2639 C CA . ILE A 1 189 ? -3.425 37.151 9.212 1.000 39.447 219 ILE AAA CA 1
ATOM 2640 C C . ILE A 1 189 ? -2.941 38.533 9.672 1.000 39.165 219 ILE AAA C 1
ATOM 2641 O O . ILE A 1 189 ? -2.871 38.743 10.899 1.000 38.059 219 ILE AAA O 1
ATOM 2657 N N . LEU A 1 190 ? -2.645 39.432 8.722 1.000 39.610 220 LEU AAA N 1
ATOM 2658 C CA . LEU A 1 190 ? -2.036 40.768 8.971 1.000 40.507 220 LEU AAA CA 1
ATOM 2659 C C . LEU A 1 190 ? -2.866 41.542 9.999 1.000 42.384 220 LEU AAA C 1
ATOM 2660 O O . LEU A 1 190 ? -2.258 42.180 10.865 1.000 43.026 220 LEU AAA O 1
ATOM 2676 N N . VAL A 1 191 ? -4.197 41.493 9.903 1.000 45.587 221 VAL AAA N 1
ATOM 2677 C CA . VAL A 1 191 ? -5.125 42.172 10.861 1.000 47.728 221 VAL AAA CA 1
ATOM 2678 C C . VAL A 1 191 ? -4.920 41.561 12.253 1.000 49.427 221 VAL AAA C 1
ATOM 2679 O O . VAL A 1 191 ? -4.762 42.337 13.213 1.000 51.285 221 VAL AAA O 1
ATOM 2692 N N . MET A 1 192 ? -4.908 40.228 12.349 1.000 51.604 222 MET AAA N 1
ATOM 2693 C CA . MET A 1 192 ? -4.806 39.483 13.635 1.000 52.728 222 MET AAA CA 1
ATOM 2694 C C . MET A 1 192 ? -3.407 39.648 14.245 1.000 52.548 222 MET AAA C 1
ATOM 2695 O O . MET A 1 192 ? -3.327 39.921 15.457 1.000 52.112 222 MET AAA O 1
ATOM 2709 N N . TYR A 1 193 ? -2.347 39.504 13.448 1.000 52.186 223 TYR AAA N 1
ATOM 2710 C CA . TYR A 1 193 ? -0.945 39.629 13.926 1.000 53.717 223 TYR AAA CA 1
ATOM 2711 C C . TYR A 1 193 ? -0.553 41.103 14.054 1.000 58.037 223 TYR AAA C 1
ATOM 2712 O O . TYR A 1 193 ? 0.546 41.376 14.571 1.000 61.233 223 TYR AAA O 1
ATOM 2730 N N . CYS A 1 194 ? -1.399 42.018 13.576 1.000 61.830 224 CYS AAA N 1
ATOM 2731 C CA . CYS A 1 194 ? -1.326 43.467 13.898 1.000 63.261 224 CYS AAA CA 1
ATOM 2732 C C . CYS A 1 194 ? -1.940 43.670 15.285 1.000 61.328 224 CYS AAA C 1
ATOM 2733 O O . CYS A 1 194 ? -1.325 44.384 16.099 1.000 61.910 224 CYS AAA O 1
ATOM 2741 N N . ARG A 1 195 ? -3.086 43.030 15.541 1.000 58.446 225 ARG AAA N 1
ATOM 2742 C CA . ARG A 1 195 ? -3.787 43.052 16.852 1.000 59.699 225 ARG AAA CA 1
ATOM 2743 C C . ARG A 1 195 ? -2.908 42.376 17.914 1.000 61.708 225 ARG AAA C 1
ATOM 2744 O O . ARG A 1 195 ? -2.790 42.940 19.018 1.000 68.466 225 ARG AAA O 1
ATOM 2765 N N . VAL A 1 196 ? -2.310 41.223 17.600 1.000 61.114 226 VAL AAA N 1
ATOM 2766 C CA . VAL A 1 196 ? -1.365 40.505 18.513 1.000 61.347 226 VAL AAA CA 1
ATOM 2767 C C . VAL A 1 196 ? -0.178 41.440 18.807 1.000 60.079 226 VAL AAA C 1
ATOM 2768 O O . VAL A 1 196 ? 0.264 41.469 19.970 1.000 63.127 226 VAL AAA O 1
ATOM 2781 N N . TYR A 1 197 ? 0.294 42.185 17.797 1.000 56.522 227 TYR AAA N 1
ATOM 2782 C CA . TYR A 1 197 ? 1.508 43.046 17.838 1.000 53.501 227 TYR AAA CA 1
ATOM 2783 C C . TYR A 1 197 ? 1.406 44.051 18.982 1.000 52.626 227 TYR AAA C 1
ATOM 2784 O O . TYR A 1 197 ? 2.384 44.193 19.729 1.000 48.684 227 TYR AAA O 1
ATOM 2790 N N . ILE A 1 198 ? 0.250 44.712 19.093 1.000 56.122 228 ILE AAA N 1
ATOM 2791 C CA . ILE A 1 198 ? -0.004 45.857 20.024 1.000 58.897 228 ILE AAA CA 1
ATOM 2792 C C . ILE A 1 198 ? -0.354 45.321 21.425 1.000 59.635 228 ILE AAA C 1
ATOM 2793 O O . ILE A 1 198 ? 0.086 45.945 22.417 1.000 63.941 228 ILE AAA O 1
ATOM 2809 N N . VAL A 1 199 ? -1.094 44.211 21.517 1.000 56.463 229 VAL AAA N 1
ATOM 2810 C CA . VAL A 1 199 ? -1.483 43.578 22.815 1.000 55.712 229 VAL AAA CA 1
ATOM 2811 C C . VAL A 1 199 ? -0.218 43.091 23.544 1.000 54.790 229 VAL AAA C 1
ATOM 2812 O O . VAL A 1 199 ? -0.142 43.268 24.773 1.000 54.433 229 VAL AAA O 1
ATOM 2825 N N . ALA A 1 200 ? 0.743 42.520 22.812 1.000 54.992 230 ALA AAA N 1
ATOM 2826 C CA . ALA A 1 200 ? 2.027 41.989 23.334 1.000 54.730 230 ALA AAA CA 1
ATOM 2827 C C . ALA A 1 200 ? 2.872 43.120 23.935 1.000 56.814 230 ALA AAA C 1
ATOM 2828 O O . ALA A 1 200 ? 3.537 42.869 24.957 1.000 58.115 230 ALA AAA O 1
ATOM 2835 N N . LYS A 1 201 ? 2.869 44.306 23.311 1.000 59.550 231 LYS AAA N 1
ATOM 2836 C CA . LYS A 1 201 ? 3.580 45.524 23.800 1.000 60.043 231 LYS AAA CA 1
ATOM 2837 C C . LYS A 1 201 ? 2.825 46.095 25.011 1.000 62.306 231 LYS AAA C 1
ATOM 2838 O O . LYS A 1 201 ? 3.496 46.439 26.006 1.000 61.697 231 LYS AAA O 1
ATOM 2844 N N . ARG A 1 202 ? 1.487 46.168 24.925 1.000 62.475 232 ARG AAA N 1
ATOM 2845 C CA . ARG A 1 202 ? 0.581 46.761 25.951 1.000 60.235 232 ARG AAA CA 1
ATOM 2846 C C . ARG A 1 202 ? 0.650 45.958 27.261 1.000 59.416 232 ARG AAA C 1
ATOM 2847 O O . ARG A 1 202 ? 0.573 46.589 28.337 1.000 63.051 232 ARG AAA O 1
ATOM 2853 N N . THR A 1 203 ? 0.785 44.630 27.183 1.000 56.484 233 THR AAA N 1
ATOM 2854 C CA . THR A 1 203 ? 0.902 43.718 28.357 1.000 56.017 233 THR AAA CA 1
ATOM 2855 C C . THR A 1 203 ? 2.378 43.584 28.765 1.000 57.482 233 THR AAA C 1
ATOM 2856 O O . THR A 1 203 ? 2.635 43.300 29.959 1.000 54.792 233 THR AAA O 1
ATOM 2867 N N . THR A 1 204 ? 3.308 43.780 27.819 1.000 59.771 234 THR AAA N 1
ATOM 2868 C CA . THR A 1 204 ? 4.781 43.810 28.054 1.000 61.015 234 THR AAA CA 1
ATOM 2869 C C . THR A 1 204 ? 5.151 45.080 28.836 1.000 63.203 234 THR AAA C 1
ATOM 2870 O O . THR A 1 204 ? 5.971 44.966 29.766 1.000 65.980 234 THR AAA O 1
ATOM 2875 N N . LYS A 1 205 ? 4.574 46.237 28.476 1.000 63.674 235 LYS AAA N 1
ATOM 2876 C CA . LYS A 1 205 ? 4.739 47.526 29.210 1.000 61.591 235 LYS AAA CA 1
ATOM 2877 C C . LYS A 1 205 ? 4.156 47.373 30.619 1.000 60.869 235 LYS AAA C 1
ATOM 2878 O O . LYS A 1 205 ? 4.866 47.713 31.582 1.000 66.474 235 LYS AAA O 1
ATOM 2884 N N . ASN A 1 206 ? 2.925 46.859 30.720 1.000 56.658 236 ASN AAA N 1
ATOM 2885 C CA . ASN A 1 206 ? 2.186 46.648 31.992 1.000 53.269 236 ASN AAA CA 1
ATOM 2886 C C . ASN A 1 206 ? 2.961 45.671 32.887 1.000 52.519 236 ASN AAA C 1
ATOM 2887 O O . ASN A 1 206 ? 3.131 45.976 34.082 1.000 52.555 236 ASN AAA O 1
ATOM 2898 N N . LEU A 1 207 ? 3.407 44.540 32.330 1.000 52.807 237 LEU AAA N 1
ATOM 2899 C CA . LEU A 1 207 ? 4.221 43.512 33.039 1.000 52.939 237 LEU AAA CA 1
ATOM 2900 C C . LEU A 1 207 ? 5.708 43.900 32.987 1.000 51.843 237 LEU AAA C 1
ATOM 2901 O O . LEU A 1 207 ? 6.118 44.762 33.798 1.000 47.627 237 LEU AAA O 1
ATOM 2907 N N . SER A 1 218 ? 2.126 35.298 37.026 1.000 57.174 248 SER AAA N 1
ATOM 2908 C CA . SER A 1 218 ? 1.884 34.281 35.966 1.000 53.991 248 SER AAA CA 1
ATOM 2909 C C . SER A 1 218 ? 2.888 34.472 34.826 1.000 53.938 248 SER AAA C 1
ATOM 2910 O O . SER A 1 218 ? 3.142 35.589 34.370 1.000 48.604 248 SER AAA O 1
ATOM 2916 N N . PHE A 1 219 ? 3.469 33.344 34.400 1.000 56.593 284 PHE AAA N 1
ATOM 2917 C CA . PHE A 1 219 ? 4.463 33.286 33.338 1.000 56.333 284 PHE AAA CA 1
ATOM 2918 C C . PHE A 1 219 ? 3.769 33.101 31.986 1.000 57.903 284 PHE AAA C 1
ATOM 2919 O O . PHE A 1 219 ? 4.455 33.262 30.957 1.000 60.271 284 PHE AAA O 1
ATOM 2936 N N . LYS A 1 220 ? 2.472 32.757 32.009 1.000 57.120 285 LYS AAA N 1
ATOM 2937 C CA . LYS A 1 220 ? 1.643 32.354 30.840 1.000 54.744 285 LYS AAA CA 1
ATOM 2938 C C . LYS A 1 220 ? 1.835 33.339 29.680 1.000 55.178 285 LYS AAA C 1
ATOM 2939 O O . LYS A 1 220 ? 2.014 32.856 28.548 1.000 57.264 285 LYS AAA O 1
ATOM 2945 N N . PHE A 1 221 ? 1.821 34.653 29.939 1.000 54.735 286 PHE AAA N 1
ATOM 2946 C CA . PHE A 1 221 ? 2.006 35.703 28.898 1.000 56.854 286 PHE AAA CA 1
ATOM 2947 C C . PHE A 1 221 ? 3.361 35.521 28.192 1.000 58.591 286 PHE AAA C 1
ATOM 2948 O O . PHE A 1 221 ? 3.391 35.617 26.956 1.000 65.722 286 PHE AAA O 1
ATOM 2965 N N . SER A 1 222 ? 4.442 35.242 28.928 1.000 57.296 287 SER AAA N 1
ATOM 2966 C CA . SER A 1 222 ? 5.808 35.050 28.365 1.000 56.109 287 SER AAA CA 1
ATOM 2967 C C . SER A 1 222 ? 5.985 33.644 27.773 1.000 56.304 287 SER AAA C 1
ATOM 2968 O O . SER A 1 222 ? 7.056 33.397 27.186 1.000 59.258 287 SER AAA O 1
ATOM 2976 N N . ARG A 1 223 ? 5.003 32.749 27.927 1.000 53.801 288 ARG AAA N 1
ATOM 2977 C CA . ARG A 1 223 ? 5.013 31.397 27.304 1.000 51.365 288 ARG AAA CA 1
ATOM 2978 C C . ARG A 1 223 ? 4.263 31.457 25.969 1.000 52.220 288 ARG AAA C 1
ATOM 2979 O O . ARG A 1 223 ? 4.549 30.605 25.109 1.000 53.732 288 ARG AAA O 1
ATOM 2985 N N . GLU A 1 224 ? 3.350 32.428 25.815 1.000 51.692 289 GLU AAA N 1
ATOM 2986 C CA . GLU A 1 224 ? 2.427 32.556 24.655 1.000 50.249 289 GLU AAA CA 1
ATOM 2987 C C . GLU A 1 224 ? 2.811 33.766 23.801 1.000 48.194 289 GLU AAA C 1
ATOM 2988 O O . GLU A 1 224 ? 2.508 33.731 22.600 1.000 49.568 289 GLU AAA O 1
ATOM 3000 N N . LYS A 1 225 ? 3.452 34.785 24.379 1.000 46.839 290 LYS AAA N 1
ATOM 3001 C CA . LYS A 1 225 ? 4.088 35.881 23.599 1.000 46.475 290 LYS AAA CA 1
ATOM 3002 C C . LYS A 1 225 ? 5.429 35.377 23.060 1.000 44.541 290 LYS AAA C 1
ATOM 3003 O O . LYS A 1 225 ? 5.882 35.912 22.030 1.000 42.754 290 LYS AAA O 1
ATOM 3022 N N . LYS A 1 226 ? 6.048 34.404 23.739 1.000 42.803 291 LYS AAA N 1
ATOM 3023 C CA . LYS A 1 226 ? 7.240 33.687 23.210 1.000 41.478 291 LYS AAA CA 1
ATOM 3024 C C . LYS A 1 226 ? 6.784 32.902 21.977 1.000 40.910 291 LYS AAA C 1
ATOM 3025 O O . LYS A 1 226 ? 7.442 33.024 20.929 1.000 41.023 291 LYS AAA O 1
ATOM 3031 N N . ALA A 1 227 ? 5.672 32.165 22.098 1.000 40.254 292 ALA AAA N 1
ATOM 3032 C CA . ALA A 1 227 ? 5.077 31.335 21.021 1.000 37.837 292 ALA AAA CA 1
ATOM 3033 C C . ALA A 1 227 ? 4.670 32.241 19.858 1.000 36.538 292 ALA AAA C 1
ATOM 3034 O O . ALA A 1 227 ? 5.017 31.906 18.718 1.000 37.484 292 ALA AAA O 1
ATOM 3041 N N . ALA A 1 228 ? 3.984 33.352 20.141 1.000 35.422 293 ALA AAA N 1
ATOM 3042 C CA . ALA A 1 228 ? 3.501 34.317 19.125 1.000 35.244 293 ALA AAA CA 1
ATOM 3043 C C . ALA A 1 228 ? 4.684 34.836 18.301 1.000 35.608 293 ALA AAA C 1
ATOM 3044 O O . ALA A 1 228 ? 4.509 35.017 17.086 1.000 38.569 293 ALA AAA O 1
ATOM 3051 N N . LYS A 1 229 ? 5.844 35.036 18.930 1.000 34.926 294 LYS AAA N 1
ATOM 3052 C CA . LYS A 1 229 ? 7.058 35.600 18.284 1.000 34.560 294 LYS AAA CA 1
ATOM 3053 C C . LYS A 1 229 ? 7.667 34.574 17.321 1.000 34.323 294 LYS AAA C 1
ATOM 3054 O O . LYS A 1 229 ? 7.990 34.968 16.190 1.000 33.413 294 LYS AAA O 1
ATOM 3060 N N . MET A 1 230 ? 7.838 33.318 17.749 1.000 35.392 295 MET AAA N 1
ATOM 3061 C CA . MET A 1 230 ? 8.434 32.244 16.904 1.000 37.272 295 MET AAA CA 1
ATOM 3062 C C . MET A 1 230 ? 7.581 32.095 15.642 1.000 36.376 295 MET AAA C 1
ATOM 3063 O O . MET A 1 230 ? 8.133 32.179 14.527 1.000 35.231 295 MET AAA O 1
ATOM 3077 N N . LEU A 1 231 ? 6.276 31.909 15.835 1.000 36.176 296 LEU AAA N 1
ATOM 3078 C CA . LEU A 1 231 ? 5.286 31.658 14.758 1.000 35.282 296 LEU AAA CA 1
ATOM 3079 C C . LEU A 1 231 ? 5.090 32.920 13.910 1.000 34.622 296 LEU AAA C 1
ATOM 3080 O O . LEU A 1 231 ? 4.754 32.761 12.742 1.000 37.518 296 LEU AAA O 1
ATOM 3096 N N . GLY A 1 232 ? 5.300 34.117 14.463 1.000 32.692 297 GLY AAA N 1
ATOM 3097 C CA . GLY A 1 232 ? 5.264 35.378 13.697 1.000 31.493 297 GLY AAA CA 1
ATOM 3098 C C . GLY A 1 232 ? 6.315 35.385 12.598 1.000 31.528 297 GLY AAA C 1
ATOM 3099 O O . GLY A 1 232 ? 6.020 35.874 11.492 1.000 31.054 297 GLY AAA O 1
ATOM 3103 N N . ILE A 1 233 ? 7.506 34.854 12.893 1.000 32.218 298 ILE AAA N 1
ATOM 3104 C CA . ILE A 1 233 ? 8.649 34.731 11.937 1.000 31.684 298 ILE AAA CA 1
ATOM 3105 C C . ILE A 1 233 ? 8.200 33.814 10.798 1.000 31.989 298 ILE AAA C 1
ATOM 3106 O O . ILE A 1 233 ? 8.487 34.136 9.636 1.000 32.675 298 ILE AAA O 1
ATOM 3122 N N . VAL A 1 234 ? 7.558 32.696 11.158 1.000 31.577 299 VAL AAA N 1
ATOM 3123 C CA . VAL A 1 234 ? 7.041 31.642 10.235 1.000 30.646 299 VAL AAA CA 1
ATOM 3124 C C . VAL A 1 234 ? 6.093 32.303 9.233 1.000 32.046 299 VAL AAA C 1
ATOM 3125 O O . VAL A 1 234 ? 6.259 32.074 8.013 1.000 31.464 299 VAL AAA O 1
ATOM 3138 N N . VAL A 1 235 ? 5.142 33.082 9.767 1.000 33.473 300 VAL AAA N 1
ATOM 3139 C CA . VAL A 1 235 ? 4.063 33.823 9.043 1.000 33.004 300 VAL AAA CA 1
ATOM 3140 C C . VAL A 1 235 ? 4.718 34.841 8.104 1.000 34.394 300 VAL AAA C 1
ATOM 3141 O O . VAL A 1 235 ? 4.265 34.958 6.949 1.000 37.111 300 VAL AAA O 1
ATOM 3154 N N . GLY A 1 236 ? 5.730 35.563 8.591 1.000 33.604 301 GLY AAA N 1
ATOM 3155 C CA . GLY A 1 236 ? 6.460 36.576 7.806 1.000 32.691 301 GLY AAA CA 1
ATOM 3156 C C . GLY A 1 236 ? 7.216 35.951 6.649 1.000 31.382 301 GLY AAA C 1
ATOM 3157 O O . GLY A 1 236 ? 7.136 36.483 5.533 1.000 30.852 301 GLY AAA O 1
ATOM 3161 N N . MET A 1 237 ? 7.928 34.856 6.907 1.000 31.234 302 MET AAA N 1
ATOM 3162 C CA . MET A 1 237 ? 8.769 34.168 5.896 1.000 32.362 302 MET AAA CA 1
ATOM 3163 C C . MET A 1 237 ? 7.876 33.606 4.787 1.000 32.650 302 MET AAA C 1
ATOM 3164 O O . MET A 1 237 ? 8.336 33.594 3.626 1.000 34.166 302 MET AAA O 1
ATOM 3178 N N . PHE A 1 238 ? 6.669 33.139 5.125 1.000 31.580 303 PHE AAA N 1
ATOM 3179 C CA . PHE A 1 238 ? 5.678 32.629 4.142 1.000 31.463 303 PHE AAA CA 1
ATOM 3180 C C . PHE A 1 238 ? 5.243 33.791 3.246 1.000 31.585 303 PHE AAA C 1
ATOM 3181 O O . PHE A 1 238 ? 5.396 33.696 2.018 1.000 32.247 303 PHE AAA O 1
ATOM 3198 N N . ILE A 1 239 ? 4.748 34.870 3.855 1.000 31.779 304 ILE AAA N 1
ATOM 3199 C CA . ILE A 1 239 ? 4.310 36.101 3.135 1.000 32.189 304 ILE AAA CA 1
ATOM 3200 C C . ILE A 1 239 ? 5.456 36.567 2.229 1.000 32.050 304 ILE AAA C 1
ATOM 3201 O O . ILE A 1 239 ? 5.211 36.782 1.032 1.000 33.134 304 ILE AAA O 1
ATOM 3217 N N . LEU A 1 240 ? 6.666 36.682 2.776 1.000 31.470 305 LEU AAA N 1
ATOM 3218 C CA . LEU A 1 240 ? 7.867 37.150 2.035 1.000 30.337 305 LEU AAA CA 1
ATOM 3219 C C . LEU A 1 240 ? 8.108 36.242 0.822 1.000 27.855 305 LEU AAA C 1
ATOM 3220 O O . LEU A 1 240 ? 8.412 36.783 -0.244 1.000 27.464 305 LEU AAA O 1
ATOM 3236 N N . CYS A 1 241 ? 7.961 34.925 0.979 1.000 26.373 306 CYS AAA N 1
ATOM 3237 C CA . CYS A 1 241 ? 8.263 33.902 -0.065 1.000 26.763 306 CYS AAA CA 1
ATOM 3238 C C . CYS A 1 241 ? 7.225 33.933 -1.200 1.000 27.306 306 CYS AAA C 1
ATOM 3239 O O . CYS A 1 241 ? 7.635 33.818 -2.381 1.000 26.671 306 CYS AAA O 1
ATOM 3247 N N . TRP A 1 242 ? 5.937 34.052 -0.850 1.000 27.615 307 TRP AAA N 1
ATOM 3248 C CA . TRP A 1 242 ? 4.777 33.838 -1.760 1.000 27.791 307 TRP AAA CA 1
ATOM 3249 C C . TRP A 1 242 ? 4.240 35.166 -2.307 1.000 29.334 307 TRP AAA C 1
ATOM 3250 O O . TRP A 1 242 ? 3.498 35.121 -3.309 1.000 31.661 307 TRP AAA O 1
ATOM 3271 N N . LEU A 1 243 ? 4.565 36.303 -1.687 1.000 29.785 308 LEU AAA N 1
ATOM 3272 C CA . LEU A 1 243 ? 4.031 37.619 -2.125 1.000 30.847 308 LEU AAA CA 1
ATOM 3273 C C . LEU A 1 243 ? 4.485 37.895 -3.555 1.000 31.876 308 LEU AAA C 1
ATOM 3274 O O . LEU A 1 243 ? 3.657 38.259 -4.379 1.000 33.543 308 LEU AAA O 1
ATOM 3290 N N . PRO A 1 244 ? 5.783 37.707 -3.904 1.000 33.596 309 PRO AAA N 1
ATOM 3291 C CA . PRO A 1 244 ? 6.278 37.950 -5.264 1.000 33.900 309 PRO AAA CA 1
ATOM 3292 C C . PRO A 1 244 ? 5.500 37.249 -6.386 1.000 34.819 309 PRO AAA C 1
ATOM 3293 O O . PRO A 1 244 ? 5.280 37.844 -7.420 1.000 35.988 309 PRO AAA O 1
ATOM 3304 N N . PHE A 1 245 ? 5.119 35.994 -6.173 1.000 35.511 310 PHE AAA N 1
ATOM 3305 C CA . PHE A 1 245 ? 4.316 35.222 -7.153 1.000 35.682 310 PHE AAA CA 1
ATOM 3306 C C . PHE A 1 245 ? 2.896 35.795 -7.210 1.000 35.455 310 PHE AAA C 1
ATOM 3307 O O . PHE A 1 245 ? 2.423 36.081 -8.321 1.000 34.491 310 PHE AAA O 1
ATOM 3324 N N . PHE A 1 246 ? 2.251 35.961 -6.049 1.000 36.783 311 PHE AAA N 1
ATOM 3325 C CA . PHE A 1 246 ? 0.810 36.317 -5.920 1.000 38.759 311 PHE AAA CA 1
ATOM 3326 C C . PHE A 1 246 ? 0.587 37.806 -6.165 1.000 39.147 311 PHE AAA C 1
ATOM 3327 O O . PHE A 1 246 ? -0.573 38.213 -6.328 1.000 38.935 311 PHE AAA O 1
ATOM 3344 N N . ILE A 1 247 ? 1.654 38.595 -6.147 1.000 41.459 312 ILE AAA N 1
ATOM 3345 C CA . ILE A 1 247 ? 1.617 39.997 -6.644 1.000 44.545 312 ILE AAA CA 1
ATOM 3346 C C . ILE A 1 247 ? 1.494 39.947 -8.173 1.000 45.861 312 ILE AAA C 1
ATOM 3347 O O . ILE A 1 247 ? 0.697 40.730 -8.717 1.000 49.660 312 ILE AAA O 1
ATOM 3363 N N . ALA A 1 248 ? 2.216 39.031 -8.832 1.000 44.427 313 ALA AAA N 1
ATOM 3364 C CA . ALA A 1 248 ? 2.428 39.014 -10.301 1.000 44.092 313 ALA AAA CA 1
ATOM 3365 C C . ALA A 1 248 ? 1.243 38.393 -11.052 1.000 43.304 313 ALA AAA C 1
ATOM 3366 O O . ALA A 1 248 ? 1.098 38.707 -12.243 1.000 45.330 313 ALA AAA O 1
ATOM 3373 N N . LEU A 1 249 ? 0.455 37.520 -10.424 1.000 43.073 314 LEU AAA N 1
ATOM 3374 C CA . LEU A 1 249 ? -0.698 36.870 -11.105 1.000 44.536 314 LEU AAA CA 1
ATOM 3375 C C . LEU A 1 249 ? -1.767 37.918 -11.407 1.000 47.046 314 LEU AAA C 1
ATOM 3376 O O . LEU A 1 249 ? -2.105 38.114 -12.573 1.000 48.644 314 LEU AAA O 1
ATOM 3392 N N . PRO A 1 250 ? -2.321 38.647 -10.405 1.000 48.808 315 PRO AAA N 1
ATOM 3393 C CA . PRO A 1 250 ? -3.324 39.672 -10.692 1.000 49.026 315 PRO AAA CA 1
ATOM 3394 C C . PRO A 1 250 ? -2.713 40.804 -11.533 1.000 47.627 315 PRO AAA C 1
ATOM 3395 O O . PRO A 1 250 ? -3.347 41.221 -12.481 1.000 46.889 315 PRO AAA O 1
ATOM 3406 N N . LEU A 1 251 ? -1.489 41.226 -11.196 1.000 47.230 316 LEU AAA N 1
ATOM 3407 C CA . LEU A 1 251 ? -0.792 42.381 -11.825 1.000 48.157 316 LEU AAA CA 1
ATOM 3408 C C . LEU A 1 251 ? -0.561 42.107 -13.319 1.000 48.110 316 LEU AAA C 1
ATOM 3409 O O . LEU A 1 251 ? -0.542 43.082 -14.098 1.000 47.677 316 LEU AAA O 1
ATOM 3425 N N . GLY A 1 252 ? -0.394 40.837 -13.705 1.000 48.310 317 GLY AAA N 1
ATOM 3426 C CA . GLY A 1 252 ? -0.207 40.424 -15.109 1.000 48.917 317 GLY AAA CA 1
ATOM 3427 C C . GLY A 1 252 ? -1.403 40.793 -15.978 1.000 49.545 317 GLY AAA C 1
ATOM 3428 O O . GLY A 1 252 ? -1.177 41.187 -17.144 1.000 49.364 317 GLY AAA O 1
ATOM 3432 N N . SER A 1 253 ? -2.625 40.681 -15.431 1.000 49.765 318 SER AAA N 1
ATOM 3433 C CA . SER A 1 253 ? -3.928 40.889 -16.129 1.000 50.521 318 SER AAA CA 1
ATOM 3434 C C . SER A 1 253 ? -3.995 42.285 -16.762 1.000 50.838 318 SER AAA C 1
ATOM 3435 O O . SER A 1 253 ? -4.546 42.409 -17.875 1.000 52.895 318 SER AAA O 1
ATOM 3443 N N . LEU A 1 254 ? -3.488 43.296 -16.056 1.000 49.456 319 LEU AAA N 1
ATOM 3444 C CA . LEU A 1 254 ? -3.376 44.696 -16.544 1.000 47.790 319 LEU AAA CA 1
ATOM 3445 C C . LEU A 1 254 ? -2.199 44.776 -17.533 1.000 44.432 319 LEU AAA C 1
ATOM 3446 O O . LEU A 1 254 ? -1.279 45.574 -17.297 1.000 42.663 319 LEU AAA O 1
ATOM 3462 N N . LYS A 1 259 ? 2.373 40.402 -17.981 1.000 61.232 324 LYS AAA N 1
ATOM 3463 C CA . LYS A 1 259 ? 3.556 41.270 -17.718 1.000 60.123 324 LYS AAA CA 1
ATOM 3464 C C . LYS A 1 259 ? 4.806 40.401 -17.593 1.000 60.091 324 LYS AAA C 1
ATOM 3465 O O . LYS A 1 259 ? 5.760 40.597 -18.343 1.000 62.061 324 LYS AAA O 1
ATOM 3471 N N . PRO A 1 260 ? 4.853 39.416 -16.663 1.000 59.808 325 PRO AAA N 1
ATOM 3472 C CA . PRO A 1 260 ? 6.046 38.592 -16.470 1.000 58.772 325 PRO AAA CA 1
ATOM 3473 C C . PRO A 1 260 ? 6.200 37.514 -17.541 1.000 57.707 325 PRO AAA C 1
ATOM 3474 O O . PRO A 1 260 ? 5.208 36.905 -17.936 1.000 60.198 325 PRO AAA O 1
ATOM 3485 N N . PRO A 1 261 ? 7.433 37.250 -18.044 1.000 56.033 326 PRO AAA N 1
ATOM 3486 C CA . PRO A 1 261 ? 7.707 36.069 -18.867 1.000 53.723 326 PRO AAA CA 1
ATOM 3487 C C . PRO A 1 261 ? 7.512 34.752 -18.101 1.000 52.510 326 PRO AAA C 1
ATOM 3488 O O . PRO A 1 261 ? 7.521 34.778 -16.887 1.000 54.333 326 PRO AAA O 1
ATOM 3499 N N . ASP A 1 262 ? 7.374 33.636 -18.820 1.000 51.126 327 ASP AAA N 1
ATOM 3500 C CA . ASP A 1 262 ? 7.201 32.288 -18.216 1.000 50.845 327 ASP AAA CA 1
ATOM 3501 C C . ASP A 1 262 ? 8.423 31.944 -17.358 1.000 49.234 327 ASP AAA C 1
ATOM 3502 O O . ASP A 1 262 ? 8.235 31.303 -16.303 1.000 52.105 327 ASP AAA O 1
ATOM 3511 N N . ALA A 1 263 ? 9.619 32.345 -17.794 1.000 46.314 328 ALA AAA N 1
ATOM 3512 C CA . ALA A 1 263 ? 10.896 32.086 -17.090 1.000 43.846 328 ALA AAA CA 1
ATOM 3513 C C . ALA A 1 263 ? 10.921 32.866 -15.768 1.000 40.975 328 ALA AAA C 1
ATOM 3514 O O . ALA A 1 263 ? 11.527 32.365 -14.808 1.000 39.331 328 ALA AAA O 1
ATOM 3521 N N . VAL A 1 264 ? 10.267 34.033 -15.716 1.000 40.228 329 VAL AAA N 1
ATOM 3522 C CA . VAL A 1 264 ? 10.161 34.889 -14.492 1.000 40.323 329 VAL AAA CA 1
ATOM 3523 C C . VAL A 1 264 ? 9.243 34.191 -13.479 1.000 40.739 329 VAL AAA C 1
ATOM 3524 O O . VAL A 1 264 ? 9.602 34.153 -12.289 1.000 42.684 329 VAL AAA O 1
ATOM 3529 N N . PHE A 1 265 ? 8.104 33.662 -13.940 1.000 39.158 330 PHE AAA N 1
ATOM 3530 C CA . PHE A 1 265 ? 7.097 32.942 -13.114 1.000 37.066 330 PHE AAA CA 1
ATOM 3531 C C . PHE A 1 265 ? 7.714 31.688 -12.482 1.000 36.291 330 PHE AAA C 1
ATOM 3532 O O . PHE A 1 265 ? 7.277 31.318 -11.378 1.000 36.207 330 PHE AAA O 1
ATOM 3549 N N . LYS A 1 266 ? 8.677 31.061 -13.166 1.000 35.528 331 LYS AAA N 1
ATOM 3550 C CA . LYS A 1 266 ? 9.318 29.782 -12.759 1.000 35.868 331 LYS AAA CA 1
ATOM 3551 C C . LYS A 1 266 ? 10.123 29.993 -11.470 1.000 35.590 331 LYS AAA C 1
ATOM 3552 O O . LYS A 1 266 ? 10.052 29.116 -10.584 1.000 34.870 331 LYS AAA O 1
ATOM 3571 N N . VAL A 1 267 ? 10.864 31.103 -11.370 1.000 35.282 332 VAL AAA N 1
ATOM 3572 C CA . VAL A 1 267 ? 11.702 31.425 -10.175 1.000 35.062 332 VAL AAA CA 1
ATOM 3573 C C . VAL A 1 267 ? 10.787 31.942 -9.059 1.000 33.832 332 VAL AAA C 1
ATOM 3574 O O . VAL A 1 267 ? 11.105 31.697 -7.892 1.000 35.238 332 VAL AAA O 1
ATOM 3587 N N . LEU A 1 268 ? 9.693 32.622 -9.403 1.000 32.025 333 LEU AAA N 1
ATOM 3588 C CA . LEU A 1 268 ? 8.717 33.151 -8.415 1.000 31.864 333 LEU AAA CA 1
ATOM 3589 C C . LEU A 1 268 ? 8.002 32.000 -7.704 1.000 30.175 333 LEU AAA C 1
ATOM 3590 O O . LEU A 1 268 ? 7.685 32.163 -6.512 1.000 30.660 333 LEU AAA O 1
ATOM 3606 N N . LEU A 1 269 ? 7.734 30.906 -8.418 1.000 28.846 334 LEU AAA N 1
ATOM 3607 C CA . LEU A 1 269 ? 7.114 29.675 -7.858 1.000 29.000 334 LEU AAA CA 1
ATOM 3608 C C . LEU A 1 269 ? 8.146 28.942 -7.001 1.000 27.491 334 LEU AAA C 1
ATOM 3609 O O . LEU A 1 269 ? 7.791 28.504 -5.890 1.000 26.659 334 LEU AAA O 1
ATOM 3625 N N . TRP A 1 270 ? 9.366 28.801 -7.524 1.000 27.155 335 TRP AAA N 1
ATOM 3626 C CA . TRP A 1 270 ? 10.509 28.139 -6.840 1.000 27.150 335 TRP AAA CA 1
ATOM 3627 C C . TRP A 1 270 ? 10.784 28.844 -5.511 1.000 27.089 335 TRP AAA C 1
ATOM 3628 O O . TRP A 1 270 ? 11.138 28.152 -4.537 1.000 26.245 335 TRP AAA O 1
ATOM 3649 N N . LEU A 1 271 ? 10.619 30.170 -5.484 1.000 28.022 336 LEU AAA N 1
ATOM 3650 C CA . LEU A 1 271 ? 10.786 31.004 -4.265 1.000 28.752 336 LEU AAA CA 1
ATOM 3651 C C . LEU A 1 271 ? 9.720 30.591 -3.248 1.000 29.344 336 LEU AAA C 1
ATOM 3652 O O . LEU A 1 271 ? 10.076 30.426 -2.057 1.000 31.499 336 LEU AAA O 1
ATOM 3668 N N . GLY A 1 272 ? 8.477 30.422 -3.715 1.000 28.294 337 GLY AAA N 1
ATOM 3669 C CA . GLY A 1 272 ? 7.331 29.972 -2.903 1.000 27.264 337 GLY AAA CA 1
ATOM 3670 C C . GLY A 1 272 ? 7.561 28.587 -2.325 1.000 26.517 337 GLY AAA C 1
ATOM 3671 O O . GLY A 1 272 ? 7.221 28.382 -1.147 1.000 25.193 337 GLY AAA O 1
ATOM 3675 N N . TYR A 1 273 ? 8.124 27.674 -3.125 1.000 26.669 338 TYR AAA N 1
ATOM 3676 C CA . TYR A 1 273 ? 8.425 26.264 -2.746 1.000 26.852 338 TYR AAA CA 1
ATOM 3677 C C . TYR A 1 273 ? 9.499 26.217 -1.652 1.000 25.958 338 TYR AAA C 1
ATOM 3678 O O . TYR A 1 273 ? 9.395 25.371 -0.741 1.000 24.311 338 TYR AAA O 1
ATOM 3696 N N . PHE A 1 274 ? 10.503 27.096 -1.761 1.000 26.254 339 PHE AAA N 1
ATOM 3697 C CA . PHE A 1 274 ? 11.682 27.176 -0.859 1.000 26.396 339 PHE AAA CA 1
ATOM 3698 C C . PHE A 1 274 ? 11.205 27.299 0.594 1.000 25.932 339 PHE AAA C 1
ATOM 3699 O O . PHE A 1 274 ? 11.895 26.764 1.473 1.000 27.820 339 PHE AAA O 1
ATOM 3716 N N . ASN A 1 275 ? 10.065 27.961 0.826 1.000 24.469 340 ASN AAA N 1
ATOM 3717 C CA . ASN A 1 275 ? 9.445 28.173 2.163 1.000 23.699 340 ASN AAA CA 1
ATOM 3718 C C . ASN A 1 275 ? 9.265 26.843 2.907 1.000 23.636 340 ASN AAA C 1
ATOM 3719 O O . ASN A 1 275 ? 9.280 26.853 4.160 1.000 23.089 340 ASN AAA O 1
ATOM 3730 N N . SER A 1 276 ? 9.094 25.743 2.168 1.000 24.402 341 SER AAA N 1
ATOM 3731 C CA . SER A 1 276 ? 8.854 24.376 2.703 1.000 25.315 341 SER AAA CA 1
ATOM 3732 C C . SER A 1 276 ? 9.991 23.910 3.628 1.000 26.355 341 SER AAA C 1
ATOM 3733 O O . SER A 1 276 ? 9.718 23.069 4.510 1.000 27.854 341 SER AAA O 1
ATOM 3741 N N . CYS A 1 277 ? 11.213 24.420 3.437 1.000 26.131 342 CYS AAA N 1
ATOM 3742 C CA . CYS A 1 277 ? 12.423 24.062 4.229 1.000 25.635 342 CYS AAA CA 1
ATOM 3743 C C . CYS A 1 277 ? 12.626 25.045 5.397 1.000 25.134 342 CYS AAA C 1
ATOM 3744 O O . CYS A 1 277 ? 13.335 24.675 6.346 1.000 24.810 342 CYS AAA O 1
ATOM 3752 N N . LEU A 1 278 ? 12.029 26.242 5.342 1.000 24.859 343 LEU AAA N 1
ATOM 3753 C CA . LEU A 1 278 ? 12.337 27.365 6.273 1.000 24.801 343 LEU AAA CA 1
ATOM 3754 C C . LEU A 1 278 ? 11.787 27.077 7.673 1.000 25.641 343 LEU AAA C 1
ATOM 3755 O O . LEU A 1 278 ? 12.406 27.542 8.646 1.000 27.033 343 LEU AAA O 1
ATOM 3771 N N . ASN A 1 279 ? 10.665 26.367 7.785 1.000 26.185 344 ASN AAA N 1
ATOM 3772 C CA . ASN A 1 279 ? 9.964 26.183 9.085 1.000 26.418 344 ASN AAA CA 1
ATOM 3773 C C . ASN A 1 279 ? 10.852 25.401 10.053 1.000 25.205 344 ASN AAA C 1
ATOM 3774 O O . ASN A 1 279 ? 11.116 25.883 11.149 1.000 23.981 344 ASN AAA O 1
ATOM 3785 N N . PRO A 1 280 ? 11.325 24.179 9.716 1.000 24.786 345 PRO AAA N 1
ATOM 3786 C CA . PRO A 1 280 ? 12.236 23.448 10.595 1.000 24.975 345 PRO AAA CA 1
ATOM 3787 C C . PRO A 1 280 ? 13.484 24.260 10.966 1.000 26.147 345 PRO AAA C 1
ATOM 3788 O O . PRO A 1 280 ? 13.924 24.150 12.091 1.000 26.250 345 PRO AAA O 1
ATOM 3799 N N . ILE A 1 281 ? 14.018 25.040 10.019 1.000 27.477 346 ILE AAA N 1
ATOM 3800 C CA . ILE A 1 281 ? 15.207 25.924 10.220 1.000 27.656 346 ILE AAA CA 1
ATOM 3801 C C . ILE A 1 281 ? 14.846 27.012 11.241 1.000 29.077 346 ILE AAA C 1
ATOM 3802 O O . ILE A 1 281 ? 15.616 27.190 12.185 1.000 32.255 346 ILE AAA O 1
ATOM 3818 N N . ILE A 1 282 ? 13.715 27.697 11.065 1.000 30.096 347 ILE AAA N 1
ATOM 3819 C CA . ILE A 1 282 ? 13.205 28.756 11.991 1.000 31.055 347 ILE AAA CA 1
ATOM 3820 C C . ILE A 1 282 ? 13.120 28.219 13.428 1.000 31.720 347 ILE AAA C 1
ATOM 3821 O O . ILE A 1 282 ? 13.446 28.968 14.360 1.000 32.784 347 ILE AAA O 1
ATOM 3837 N N . TYR A 1 283 ? 12.689 26.971 13.611 1.000 33.109 348 TYR AAA N 1
ATOM 3838 C CA . TYR A 1 283 ? 12.516 26.333 14.943 1.000 34.181 348 TYR AAA CA 1
ATOM 3839 C C . TYR A 1 283 ? 13.877 26.007 15.574 1.000 35.459 348 TYR AAA C 1
ATOM 3840 O O . TYR A 1 283 ? 13.905 25.748 16.778 1.000 36.588 348 TYR AAA O 1
ATOM 3858 N N . LEU A 1 284 ? 14.955 25.975 14.788 1.000 37.058 349 LEU AAA N 1
ATOM 3859 C CA . LEU A 1 284 ? 16.321 25.660 15.280 1.000 39.767 349 LEU AAA CA 1
ATOM 3860 C C . LEU A 1 284 ? 17.146 26.944 15.408 1.000 45.013 349 LEU AAA C 1
ATOM 3861 O O . LEU A 1 284 ? 18.104 26.949 16.209 1.000 52.215 349 LEU AAA O 1
ATOM 3877 N N . CYS A 1 285 ? 16.779 28.004 14.686 1.000 47.909 350 CYS AAA N 1
ATOM 3878 C CA . CYS A 1 285 ? 17.643 29.194 14.478 1.000 50.489 350 CYS AAA CA 1
ATOM 3879 C C . CYS A 1 285 ? 17.148 30.398 15.286 1.000 50.344 350 CYS AAA C 1
ATOM 3880 O O . CYS A 1 285 ? 17.949 31.336 15.433 1.000 53.214 350 CYS AAA O 1
ATOM 3888 N N . ALA A 1 286 ? 15.901 30.394 15.779 1.000 50.299 351 ALA AAA N 1
ATOM 3889 C CA . ALA A 1 286 ? 15.271 31.572 16.426 1.000 52.276 351 ALA AAA CA 1
ATOM 3890 C C . ALA A 1 286 ? 15.277 31.421 17.961 1.000 55.295 351 ALA AAA C 1
ATOM 3891 O O . ALA A 1 286 ? 14.745 30.407 18.485 1.000 54.199 351 ALA AAA O 1
ATOM 3898 N N . GLU A 1 287 ? 15.898 32.399 18.641 1.000 57.092 352 GLU AAA N 1
ATOM 3899 C CA . GLU A 1 287 ? 15.948 32.573 20.118 1.000 55.973 352 GLU AAA CA 1
ATOM 3900 C C . GLU A 1 287 ? 14.867 33.591 20.517 1.000 62.337 352 GLU AAA C 1
ATOM 3901 O O . GLU A 1 287 ? 15.051 34.797 20.226 1.000 60.545 352 GLU AAA O 1
ATOM 3907 N N . ASP A 1 288 ? 13.772 33.110 21.125 1.000 68.549 353 ASP AAA N 1
ATOM 3908 C CA . ASP A 1 288 ? 12.588 33.906 21.561 1.000 69.842 353 ASP AAA CA 1
ATOM 3909 C C . ASP A 1 288 ? 12.237 33.612 23.025 1.000 78.278 353 ASP AAA C 1
ATOM 3910 O O . ASP A 1 288 ? 11.887 34.578 23.733 1.000 83.183 353 ASP AAA O 1
ATOM 3919 N N . LEU A 1 289 ? 12.281 32.336 23.445 1.000 84.132 354 LEU AAA N 1
ATOM 3920 C CA . LEU A 1 289 ? 12.282 31.901 24.874 1.000 79.206 354 LEU AAA CA 1
ATOM 3921 C C . LEU A 1 289 ? 13.473 32.565 25.582 1.000 79.377 354 LEU AAA C 1
ATOM 3922 O O . LEU A 1 289 ? 13.286 33.044 26.724 1.000 75.578 354 LEU AAA O 1
ATOM 3928 N N . VAL A 1 290 ? 14.630 32.620 24.899 1.000 80.312 355 VAL AAA N 1
ATOM 3929 C CA . VAL A 1 290 ? 15.872 33.350 25.311 1.000 78.143 355 VAL AAA CA 1
ATOM 3930 C C . VAL A 1 290 ? 15.996 34.637 24.469 1.000 79.208 355 VAL AAA C 1
ATOM 3931 O O . VAL A 1 290 ? 17.146 35.050 24.195 1.000 80.230 355 VAL AAA O 1
ATOM 3944 N N . GLU A 1 291 ? 14.865 35.251 24.077 1.000 77.004 356 GLU AAA N 1
ATOM 3945 C CA . GLU A 1 291 ? 14.803 36.531 23.312 1.000 76.454 356 GLU AAA CA 1
ATOM 3946 C C . GLU A 1 291 ? 15.199 37.681 24.243 1.000 76.282 356 GLU AAA C 1
ATOM 3947 O O . GLU A 1 291 ? 15.986 38.557 23.830 1.000 82.144 356 GLU AAA O 1
ATOM 3953 N N . ASP A 1 292 ? 14.644 37.677 25.454 1.000 71.958 357 ASP AAA N 1
ATOM 3954 C CA . ASP A 1 292 ? 15.039 38.585 26.561 1.000 70.029 357 ASP AAA CA 1
ATOM 3955 C C . ASP A 1 292 ? 16.488 38.269 26.949 1.000 64.555 357 ASP AAA C 1
ATOM 3956 O O . ASP A 1 292 ? 16.693 37.555 27.944 1.000 66.159 357 ASP AAA O 1
ATOM 3965 N N . TRP A 1 293 ? 17.455 38.762 26.171 1.000 60.100 358 TRP AAA N 1
ATOM 3966 C CA . TRP A 1 293 ? 18.908 38.656 26.474 1.000 59.832 358 TRP AAA CA 1
ATOM 3967 C C . TRP A 1 293 ? 19.132 39.191 27.891 1.000 55.332 358 TRP AAA C 1
ATOM 3968 O O . TRP A 1 293 ? 19.920 38.581 28.641 1.000 56.347 358 TRP AAA O 1
ATOM 3989 N N . GLU A 1 294 ? 18.415 40.262 28.245 1.000 49.762 359 GLU AAA N 1
ATOM 3990 C CA . GLU A 1 294 ? 18.437 40.891 29.589 1.000 46.929 359 GLU AAA CA 1
ATOM 3991 C C . GLU A 1 294 ? 17.928 39.906 30.646 1.000 42.657 359 GLU AAA C 1
ATOM 3992 O O . GLU A 1 294 ? 18.609 39.758 31.670 1.000 45.107 359 GLU AAA O 1
ATOM 4004 N N . LYS A 1 295 ? 16.770 39.283 30.426 1.000 38.555 360 LYS AAA N 1
ATOM 4005 C CA . LYS A 1 295 ? 16.129 38.375 31.421 1.000 36.780 360 LYS AAA CA 1
ATOM 4006 C C . LYS A 1 295 ? 16.843 37.011 31.431 1.000 34.967 360 LYS AAA C 1
ATOM 4007 O O . LYS A 1 295 ? 16.788 36.327 32.471 1.000 34.826 360 LYS AAA O 1
ATOM 4013 N N . ALA A 1 296 ? 17.503 36.631 30.332 1.000 33.338 361 ALA AAA N 1
ATOM 4014 C CA . ALA A 1 296 ? 18.217 35.340 30.186 1.000 32.111 361 ALA AAA CA 1
ATOM 4015 C C . ALA A 1 296 ? 19.511 35.359 31.010 1.000 31.578 361 ALA AAA C 1
ATOM 4016 O O . ALA A 1 296 ? 19.692 34.437 31.840 1.000 30.066 361 ALA AAA O 1
ATOM 4023 N N . ARG A 1 297 ? 20.370 36.368 30.792 1.000 30.706 362 ARG AAA N 1
ATOM 4024 C CA . ARG A 1 297 ? 21.668 36.540 31.509 1.000 30.001 362 ARG AAA CA 1
ATOM 4025 C C . ARG A 1 297 ? 21.397 36.861 32.986 1.000 28.763 362 ARG AAA C 1
ATOM 4026 O O . ARG A 1 297 ? 22.268 36.560 33.832 1.000 27.250 362 ARG AAA O 1
ATOM 4047 N N . LYS A 1 298 ? 20.224 37.428 33.277 1.000 27.860 363 LYS AAA N 1
ATOM 4048 C CA . LYS A 1 298 ? 19.747 37.727 34.651 1.000 27.630 363 LYS AAA CA 1
ATOM 4049 C C . LYS A 1 298 ? 19.597 36.416 35.433 1.000 27.599 363 LYS AAA C 1
ATOM 4050 O O . LYS A 1 298 ? 20.039 36.388 36.601 1.000 28.593 363 LYS AAA O 1
ATOM 4069 N N . LEU A 1 299 ? 19.009 35.382 34.815 1.000 26.878 364 LEU AAA N 1
ATOM 4070 C CA . LEU A 1 299 ? 18.756 34.050 35.444 1.000 26.093 364 LEU AAA CA 1
ATOM 4071 C C . LEU A 1 299 ? 20.075 33.284 35.617 1.000 25.072 364 LEU AAA C 1
ATOM 4072 O O . LEU A 1 299 ? 20.284 32.733 36.712 1.000 24.240 364 LEU AAA O 1
ATOM 4088 N N . LEU A 1 300 ? 20.898 33.226 34.563 1.000 24.050 365 LEU AAA N 1
ATOM 4089 C CA . LEU A 1 300 ? 22.244 32.598 34.576 1.000 23.811 365 LEU AAA CA 1
ATOM 4090 C C . LEU A 1 300 ? 23.021 33.090 35.801 1.000 24.345 365 LEU AAA C 1
ATOM 4091 O O . LEU A 1 300 ? 23.680 32.251 36.446 1.000 26.649 365 LEU AAA O 1
ATOM 4107 N N . GLU A 1 301 ? 22.965 34.396 36.093 1.000 23.051 366 GLU AAA N 1
ATOM 4108 C CA . GLU A 1 301 ? 23.710 35.032 37.214 1.000 21.290 366 GLU AAA CA 1
ATOM 4109 C C . GLU A 1 301 ? 23.044 34.667 38.541 1.000 20.166 366 GLU AAA C 1
ATOM 4110 O O . GLU A 1 301 ? 23.759 34.266 39.471 1.000 20.851 366 GLU AAA O 1
ATOM 4122 N N . ALA A 1 302 ? 21.723 34.792 38.619 1.000 19.070 367 ALA AAA N 1
ATOM 4123 C CA . ALA A 1 302 ? 20.933 34.483 39.830 1.000 18.881 367 ALA AAA CA 1
ATOM 4124 C C . ALA A 1 302 ? 21.264 33.065 40.316 1.000 18.695 367 ALA AAA C 1
ATOM 4125 O O . ALA A 1 302 ? 21.476 32.886 41.526 1.000 18.698 367 ALA AAA O 1
ATOM 4132 N N . ALA A 1 303 ? 21.322 32.095 39.401 1.000 18.764 368 ALA AAA N 1
ATOM 4133 C CA . ALA A 1 303 ? 21.473 30.651 39.706 1.000 18.368 368 ALA AAA CA 1
ATOM 4134 C C . ALA A 1 303 ? 22.898 30.373 40.186 1.000 18.204 368 ALA AAA C 1
ATOM 4135 O O . ALA A 1 303 ? 23.082 29.503 41.050 1.000 17.714 368 ALA AAA O 1
ATOM 4142 N N . ARG A 1 304 ? 23.863 31.105 39.635 1.000 18.712 369 ARG AAA N 1
ATOM 4143 C CA . ARG A 1 304 ? 25.298 31.010 39.995 1.000 19.344 369 ARG AAA CA 1
ATOM 4144 C C . ARG A 1 304 ? 25.528 31.661 41.362 1.000 19.832 369 ARG AAA C 1
ATOM 4145 O O . ARG A 1 304 ? 26.241 31.055 42.189 1.000 20.115 369 ARG AAA O 1
ATOM 4166 N N . LYS A 1 305 ? 24.950 32.846 41.585 1.000 19.975 370 LYS AAA N 1
ATOM 4167 C CA . LYS A 1 305 ? 25.163 33.656 42.813 1.000 20.192 370 LYS AAA CA 1
ATOM 4168 C C . LYS A 1 305 ? 24.456 33.004 44.012 1.000 20.648 370 LYS AAA C 1
ATOM 4169 O O . LYS A 1 305 ? 24.875 33.287 45.156 1.000 20.924 370 LYS AAA O 1
ATOM 4188 N N . GLY A 1 306 ? 23.441 32.163 43.775 1.000 21.222 371 GLY AAA N 1
ATOM 4189 C CA . GLY A 1 306 ? 22.730 31.400 44.825 1.000 21.376 371 GLY AAA CA 1
ATOM 4190 C C . GLY A 1 306 ? 21.563 32.177 45.415 1.000 21.339 371 GLY AAA C 1
ATOM 4191 O O . GLY A 1 306 ? 21.289 32.013 46.613 1.000 20.175 371 GLY AAA O 1
ATOM 4195 N N . GLN A 1 307 ? 20.890 32.975 44.584 1.000 22.496 372 GLN AAA N 1
ATOM 4196 C CA . GLN A 1 307 ? 19.822 33.933 44.973 1.000 23.858 372 GLN AAA CA 1
ATOM 4197 C C . GLN A 1 307 ? 18.450 33.306 44.700 1.000 25.682 372 GLN AAA C 1
ATOM 4198 O O . GLN A 1 307 ? 17.813 33.663 43.685 1.000 24.703 372 GLN AAA O 1
ATOM 4212 N N . ASP A 1 308 ? 18.014 32.423 45.602 1.000 28.668 373 ASP AAA N 1
ATOM 4213 C CA . ASP A 1 308 ? 16.770 31.617 45.479 1.000 31.028 373 ASP AAA CA 1
ATOM 4214 C C . ASP A 1 308 ? 15.578 32.532 45.199 1.000 33.536 373 ASP AAA C 1
ATOM 4215 O O . ASP A 1 308 ? 14.781 32.173 44.315 1.000 34.134 373 ASP AAA O 1
ATOM 4224 N N . ASP A 1 309 ? 15.468 33.652 45.926 1.000 37.386 374 ASP AAA N 1
ATOM 4225 C CA . ASP A 1 309 ? 14.340 34.620 45.817 1.000 39.887 374 ASP AAA CA 1
ATOM 4226 C C . ASP A 1 309 ? 14.242 35.090 44.366 1.000 38.733 374 ASP AAA C 1
ATOM 4227 O O . ASP A 1 309 ? 13.147 35.002 43.784 1.000 36.778 374 ASP AAA O 1
ATOM 4236 N N . GLU A 1 310 ? 15.366 35.554 43.818 1.000 38.456 375 GLU AAA N 1
ATOM 4237 C CA . GLU A 1 310 ? 15.454 36.167 42.470 1.000 38.273 375 GLU AAA CA 1
ATOM 4238 C C . GLU A 1 310 ? 15.141 35.107 41.411 1.000 36.965 375 GLU AAA C 1
ATOM 4239 O O . GLU A 1 310 ? 14.354 35.409 40.490 1.000 35.729 375 GLU AAA O 1
ATOM 4251 N N . VAL A 1 311 ? 15.751 33.925 41.539 1.000 37.117 376 VAL AAA N 1
ATOM 4252 C CA . VAL A 1 311 ? 15.677 32.825 40.531 1.000 37.080 376 VAL AAA CA 1
ATOM 4253 C C . VAL A 1 311 ? 14.206 32.451 40.365 1.000 36.322 376 VAL AAA C 1
ATOM 4254 O O . VAL A 1 311 ? 13.756 32.389 39.208 1.000 37.211 376 VAL AAA O 1
ATOM 4267 N N . ARG A 1 312 ? 13.513 32.217 41.486 1.000 36.267 377 ARG AAA N 1
ATOM 4268 C CA . ARG A 1 312 ? 12.068 31.865 41.544 1.000 36.879 377 ARG AAA CA 1
ATOM 4269 C C . ARG A 1 312 ? 11.258 32.942 40.819 1.000 36.632 377 ARG AAA C 1
ATOM 4270 O O . ARG A 1 312 ? 10.394 32.585 39.986 1.000 34.900 377 ARG AAA O 1
ATOM 4291 N N . ILE A 1 313 ? 11.538 34.206 41.151 1.000 38.349 378 ILE AAA N 1
ATOM 4292 C CA . ILE A 1 313 ? 10.858 35.426 40.614 1.000 39.337 378 ILE AAA CA 1
ATOM 4293 C C . ILE A 1 313 ? 11.108 35.532 39.108 1.000 39.406 378 ILE AAA C 1
ATOM 4294 O O . ILE A 1 313 ? 10.160 35.871 38.381 1.000 39.226 378 ILE AAA O 1
ATOM 4310 N N . LEU A 1 314 ? 12.354 35.325 38.680 1.000 39.519 379 LEU AAA N 1
ATOM 4311 C CA . LEU A 1 314 ? 12.772 35.473 37.260 1.000 39.693 379 LEU AAA CA 1
ATOM 4312 C C . LEU A 1 314 ? 12.102 34.384 36.420 1.000 38.703 379 LEU AAA C 1
ATOM 4313 O O . LEU A 1 314 ? 11.610 34.705 35.310 1.000 37.212 379 LEU AAA O 1
ATOM 4329 N N . LEU A 1 315 ? 12.112 33.150 36.935 1.000 36.934 380 LEU AAA N 1
ATOM 4330 C CA . LEU A 1 315 ? 11.509 31.964 36.273 1.000 36.069 380 LEU AAA CA 1
ATOM 4331 C C . LEU A 1 315 ? 10.022 32.228 36.061 1.000 35.455 380 LEU AAA C 1
ATOM 4332 O O . LEU A 1 315 ? 9.539 32.014 34.930 1.000 33.197 380 LEU AAA O 1
ATOM 4348 N N . ALA A 1 316 ? 9.356 32.694 37.122 1.000 36.655 381 ALA AAA N 1
ATOM 4349 C CA . ALA A 1 316 ? 7.903 32.968 37.179 1.000 37.160 381 ALA AAA CA 1
ATOM 4350 C C . ALA A 1 316 ? 7.544 34.111 36.219 1.000 37.508 381 ALA AAA C 1
ATOM 4351 O O . ALA A 1 316 ? 6.382 34.155 35.785 1.000 38.767 381 ALA AAA O 1
ATOM 4358 N N . ASN A 1 317 ? 8.506 34.985 35.892 1.000 37.017 382 ASN AAA N 1
ATOM 4359 C CA . ASN A 1 317 ? 8.307 36.188 35.038 1.000 36.967 382 ASN AAA CA 1
ATOM 4360 C C . ASN A 1 317 ? 8.657 35.892 33.574 1.000 36.464 382 ASN AAA C 1
ATOM 4361 O O . ASN A 1 317 ? 8.617 36.841 32.772 1.000 34.073 382 ASN AAA O 1
ATOM 4372 N N . GLY A 1 318 ? 9.007 34.643 33.242 1.000 38.696 383 GLY AAA N 1
ATOM 4373 C CA . GLY A 1 318 ? 9.142 34.160 31.849 1.000 38.598 383 GLY AAA CA 1
ATOM 4374 C C . GLY A 1 318 ? 10.569 33.811 31.442 1.000 37.479 383 GLY AAA C 1
ATOM 4375 O O . GLY A 1 318 ? 10.793 33.641 30.226 1.000 36.471 383 GLY AAA O 1
ATOM 4379 N N . ALA A 1 319 ? 11.504 33.689 32.392 1.000 36.530 384 ALA AAA N 1
ATOM 4380 C CA . ALA A 1 319 ? 12.934 33.400 32.118 1.000 35.512 384 ALA AAA CA 1
ATOM 4381 C C . ALA A 1 319 ? 13.092 31.940 31.673 1.000 33.508 384 ALA AAA C 1
ATOM 4382 O O . ALA A 1 319 ? 12.517 31.060 32.341 1.000 33.923 384 ALA AAA O 1
ATOM 4389 N N . ASP A 1 320 ? 13.856 31.693 30.603 1.000 31.454 385 ASP AAA N 1
ATOM 4390 C CA . ASP A 1 320 ? 14.035 30.336 30.012 1.000 30.732 385 ASP AAA CA 1
ATOM 4391 C C . ASP A 1 320 ? 14.923 29.467 30.915 1.000 28.829 385 ASP AAA C 1
ATOM 4392 O O . ASP A 1 320 ? 16.096 29.811 31.133 1.000 26.531 385 ASP AAA O 1
ATOM 4401 N N . VAL A 1 321 ? 14.385 28.338 31.371 1.000 28.693 386 VAL AAA N 1
ATOM 4402 C CA . VAL A 1 321 ? 15.074 27.400 32.303 1.000 28.605 386 VAL AAA CA 1
ATOM 4403 C C . VAL A 1 321 ? 16.316 26.844 31.603 1.000 27.538 386 VAL AAA C 1
ATOM 4404 O O . VAL A 1 321 ? 17.323 26.626 32.306 1.000 27.543 386 VAL AAA O 1
ATOM 4417 N N . ASN A 1 322 ? 16.238 26.612 30.287 1.000 26.503 387 ASN AAA N 1
ATOM 4418 C CA . ASN A 1 322 ? 17.323 25.998 29.474 1.000 25.962 387 ASN AAA CA 1
ATOM 4419 C C . ASN A 1 322 ? 17.981 27.079 28.618 1.000 26.581 387 ASN AAA C 1
ATOM 4420 O O . ASN A 1 322 ? 18.128 26.865 27.404 1.000 27.927 387 ASN AAA O 1
ATOM 4431 N N . THR A 1 323 ? 18.361 28.195 29.242 1.000 27.012 388 THR AAA N 1
ATOM 4432 C CA . THR A 1 323 ? 19.147 29.289 28.617 1.000 27.057 388 THR AAA CA 1
ATOM 4433 C C . THR A 1 323 ? 20.584 28.805 28.416 1.000 26.313 388 THR AAA C 1
ATOM 4434 O O . THR A 1 323 ? 21.181 28.288 29.375 1.000 25.393 388 THR AAA O 1
ATOM 4445 N N . ALA A 1 324 ? 21.098 28.975 27.201 1.000 25.946 389 ALA AAA N 1
ATOM 4446 C CA . ALA A 1 324 ? 22.457 28.583 26.779 1.000 24.845 389 ALA AAA CA 1
ATOM 4447 C C . ALA A 1 324 ? 23.374 29.804 26.880 1.000 24.007 389 ALA AAA C 1
ATOM 4448 O O . ALA A 1 324 ? 23.105 30.819 26.223 1.000 24.762 389 ALA AAA O 1
ATOM 4455 N N . ASP A 1 325 ? 24.415 29.699 27.693 1.000 22.778 390 ASP AAA N 1
ATOM 4456 C CA . ASP A 1 325 ? 25.529 30.675 27.771 1.000 22.245 390 ASP AAA CA 1
ATOM 4457 C C . ASP A 1 325 ? 26.287 30.672 26.427 1.000 21.524 390 ASP AAA C 1
ATOM 4458 O O . ASP A 1 325 ? 26.103 29.718 25.633 1.000 21.304 390 ASP AAA O 1
ATOM 4467 N N . GLU A 1 326 ? 27.106 31.699 26.169 1.000 20.500 391 GLU AAA N 1
ATOM 4468 C CA . GLU A 1 326 ? 28.041 31.760 25.008 1.000 19.652 391 GLU AAA CA 1
ATOM 4469 C C . GLU A 1 326 ? 29.040 30.590 25.069 1.000 19.298 391 GLU AAA C 1
ATOM 4470 O O . GLU A 1 326 ? 29.519 30.197 23.996 1.000 20.124 391 GLU AAA O 1
ATOM 4476 N N . THR A 1 327 ? 29.349 30.057 26.262 1.000 18.660 392 THR AAA N 1
ATOM 4477 C CA . THR A 1 327 ? 30.246 28.884 26.490 1.000 18.057 392 THR AAA CA 1
ATOM 4478 C C . THR A 1 327 ? 29.439 27.584 26.435 1.000 17.583 392 THR AAA C 1
ATOM 4479 O O . THR A 1 327 ? 30.030 26.534 26.107 1.000 16.934 392 THR AAA O 1
ATOM 4490 N N . GLY A 1 328 ? 28.153 27.653 26.789 1.000 17.307 393 GLY AAA N 1
ATOM 4491 C CA . GLY A 1 328 ? 27.220 26.513 26.724 1.000 17.239 393 GLY AAA CA 1
ATOM 4492 C C . GLY A 1 328 ? 26.625 26.157 28.075 1.000 17.399 393 GLY AAA C 1
ATOM 4493 O O . GLY A 1 328 ? 25.785 25.236 28.111 1.000 17.714 393 GLY AAA O 1
ATOM 4497 N N . PHE A 1 329 ? 27.030 26.839 29.151 1.000 17.742 394 PHE AAA N 1
ATOM 4498 C CA . PHE A 1 329 ? 26.528 26.601 30.535 1.000 18.187 394 PHE AAA CA 1
ATOM 4499 C C . PHE A 1 329 ? 25.079 27.094 30.674 1.000 17.729 394 PHE AAA C 1
ATOM 4500 O O . PHE A 1 329 ? 24.755 28.219 30.250 1.000 17.458 394 PHE AAA O 1
ATOM 4517 N N . THR A 1 330 ? 24.225 26.265 31.271 1.000 17.348 395 THR AAA N 1
ATOM 4518 C CA . THR A 1 330 ? 22.820 26.600 31.599 1.000 17.512 395 THR AAA CA 1
ATOM 4519 C C . THR A 1 330 ? 22.752 26.967 33.075 1.000 17.809 395 THR AAA C 1
ATOM 4520 O O . THR A 1 330 ? 23.701 26.733 33.825 1.000 18.076 395 THR AAA O 1
ATOM 4531 N N . PRO A 1 331 ? 21.640 27.577 33.536 1.000 17.642 396 PRO AAA N 1
ATOM 4532 C CA . PRO A 1 331 ? 21.469 27.864 34.959 1.000 17.469 396 PRO AAA CA 1
ATOM 4533 C C . PRO A 1 331 ? 21.696 26.635 35.854 1.000 17.180 396 PRO AAA C 1
ATOM 4534 O O . PRO A 1 331 ? 22.236 26.797 36.925 1.000 17.079 396 PRO AAA O 1
ATOM 4545 N N . LEU A 1 332 ? 21.299 25.445 35.393 1.000 16.942 397 LEU AAA N 1
ATOM 4546 C CA . LEU A 1 332 ? 21.430 24.190 36.178 1.000 16.700 397 LEU AAA CA 1
ATOM 4547 C C . LEU A 1 332 ? 22.910 23.827 36.322 1.000 16.480 397 LEU AAA C 1
ATOM 4548 O O . LEU A 1 332 ? 23.288 23.356 37.409 1.000 16.743 397 LEU AAA O 1
ATOM 4564 N N . HIS A 1 333 ? 23.705 24.026 35.268 1.000 16.156 398 HIS AAA N 1
ATOM 4565 C CA . HIS A 1 333 ? 25.180 23.835 35.293 1.000 16.255 398 HIS AAA CA 1
ATOM 4566 C C . HIS A 1 333 ? 25.776 24.636 36.456 1.000 15.946 398 HIS AAA C 1
ATOM 4567 O O . HIS A 1 333 ? 26.379 24.013 37.360 1.000 15.508 398 HIS AAA O 1
ATOM 4582 N N . LEU A 1 334 ? 25.591 25.962 36.416 1.000 15.680 399 LEU AAA N 1
ATOM 4583 C CA . LEU A 1 334 ? 26.263 26.943 37.312 1.000 15.364 399 LEU AAA CA 1
ATOM 4584 C C . LEU A 1 334 ? 25.770 26.735 38.746 1.000 15.000 399 LEU AAA C 1
ATOM 4585 O O . LEU A 1 334 ? 26.584 26.910 39.664 1.000 15.034 399 LEU AAA O 1
ATOM 4601 N N . ALA A 1 335 ? 24.494 26.380 38.918 1.000 14.519 400 ALA AAA N 1
ATOM 4602 C CA . ALA A 1 335 ? 23.864 26.077 40.224 1.000 14.531 400 ALA AAA CA 1
ATOM 4603 C C . ALA A 1 335 ? 24.520 24.831 40.836 1.000 14.605 400 ALA AAA C 1
ATOM 4604 O O . ALA A 1 335 ? 24.851 24.842 42.041 1.000 14.170 400 ALA AAA O 1
ATOM 4611 N N . ALA A 1 336 ? 24.707 23.794 40.019 1.000 15.005 401 ALA AAA N 1
ATOM 4612 C CA . ALA A 1 336 ? 25.335 22.511 40.405 1.000 15.281 401 ALA AAA CA 1
ATOM 4613 C C . ALA A 1 336 ? 26.807 22.751 40.738 1.000 15.431 401 ALA AAA C 1
ATOM 4614 O O . ALA A 1 336 ? 27.285 22.173 41.722 1.000 15.787 401 ALA AAA O 1
ATOM 4621 N N . TRP A 1 337 ? 27.477 23.580 39.936 1.000 15.808 402 TRP AAA N 1
ATOM 4622 C CA . TRP A 1 337 ? 28.897 23.993 40.111 1.000 16.031 402 TRP AAA CA 1
ATOM 4623 C C . TRP A 1 337 ? 29.069 24.778 41.409 1.000 16.312 402 TRP AAA C 1
ATOM 4624 O O . TRP A 1 337 ? 29.953 24.419 42.183 1.000 16.792 402 TRP AAA O 1
ATOM 4645 N N . GLU A 1 338 ? 28.253 25.812 41.615 1.000 16.718 403 GLU AAA N 1
ATOM 4646 C CA . GLU A 1 338 ? 28.390 26.770 42.743 1.000 16.924 403 GLU AAA CA 1
ATOM 4647 C C . GLU A 1 338 ? 27.810 26.171 44.025 1.000 17.008 403 GLU AAA C 1
ATOM 4648 O O . GLU A 1 338 ? 28.010 26.802 45.078 1.000 18.065 403 GLU AAA O 1
ATOM 4660 N N . GLY A 1 339 ? 27.118 25.029 43.934 1.000 16.648 404 GLY AAA N 1
ATOM 4661 C CA . GLY A 1 339 ? 26.686 24.222 45.094 1.000 16.518 404 GLY AAA CA 1
ATOM 4662 C C . GLY A 1 339 ? 25.368 24.692 45.698 1.000 16.346 404 GLY AAA C 1
ATOM 4663 O O . GLY A 1 339 ? 25.149 24.401 46.886 1.000 16.420 404 GLY AAA O 1
ATOM 4667 N N . HIS A 1 340 ? 24.505 25.354 44.916 1.000 15.937 405 HIS AAA N 1
ATOM 4668 C CA . HIS A 1 340 ? 23.208 25.923 45.375 1.000 15.846 405 HIS AAA CA 1
ATOM 4669 C C . HIS A 1 340 ? 22.076 24.911 45.128 1.000 15.984 405 HIS AAA C 1
ATOM 4670 O O . HIS A 1 340 ? 21.425 24.977 44.066 1.000 15.640 405 HIS AAA O 1
ATOM 4685 N N . LEU A 1 341 ? 21.821 24.039 46.110 1.000 16.455 406 LEU AAA N 1
ATOM 4686 C CA . LEU A 1 341 ? 20.838 22.922 46.029 1.000 16.565 406 LEU AAA CA 1
ATOM 4687 C C . LEU A 1 341 ? 19.438 23.465 45.755 1.000 16.480 406 LEU AAA C 1
ATOM 4688 O O . LEU A 1 341 ? 18.754 22.908 44.897 1.000 16.737 406 LEU AAA O 1
ATOM 4704 N N . GLY A 1 342 ? 19.028 24.501 46.473 1.000 16.824 407 GLY AAA N 1
ATOM 4705 C CA . GLY A 1 342 ? 17.682 25.084 46.329 1.000 17.821 407 GLY AAA CA 1
ATOM 4706 C C . GLY A 1 342 ? 17.364 25.438 44.886 1.000 18.309 407 GLY AAA C 1
ATOM 4707 O O . GLY A 1 342 ? 16.247 25.141 44.417 1.000 17.746 407 GLY AAA O 1
ATOM 4711 N N . ILE A 1 343 ? 18.314 26.067 44.198 1.000 19.519 408 ILE AAA N 1
ATOM 4712 C CA . ILE A 1 343 ? 18.117 26.580 42.810 1.000 20.442 408 ILE AAA CA 1
ATOM 4713 C C . ILE A 1 343 ? 18.106 25.389 41.842 1.000 21.060 408 ILE AAA C 1
ATOM 4714 O O . ILE A 1 343 ? 17.323 25.421 40.864 1.000 21.004 408 ILE AAA O 1
ATOM 4730 N N . VAL A 1 344 ? 18.928 24.372 42.112 1.000 21.318 409 VAL AAA N 1
ATOM 4731 C CA . VAL A 1 344 ? 18.989 23.126 41.294 1.000 21.603 409 VAL AAA CA 1
ATOM 4732 C C . VAL A 1 344 ? 17.599 22.478 41.312 1.000 21.649 409 VAL AAA C 1
ATOM 4733 O O . VAL A 1 344 ? 17.111 22.107 40.221 1.000 21.599 409 VAL AAA O 1
ATOM 4746 N N . GLU A 1 345 ? 16.979 22.376 42.494 1.000 21.574 410 GLU AAA N 1
ATOM 4747 C CA . GLU A 1 345 ? 15.666 21.703 42.681 1.000 21.858 410 GLU AAA CA 1
ATOM 4748 C C . GLU A 1 345 ? 14.593 22.467 41.899 1.000 21.541 410 GLU AAA C 1
ATOM 4749 O O . GLU A 1 345 ? 13.878 21.825 41.109 1.000 22.035 410 GLU AAA O 1
ATOM 4761 N N . VAL A 1 346 ? 14.492 23.786 42.086 1.000 20.845 411 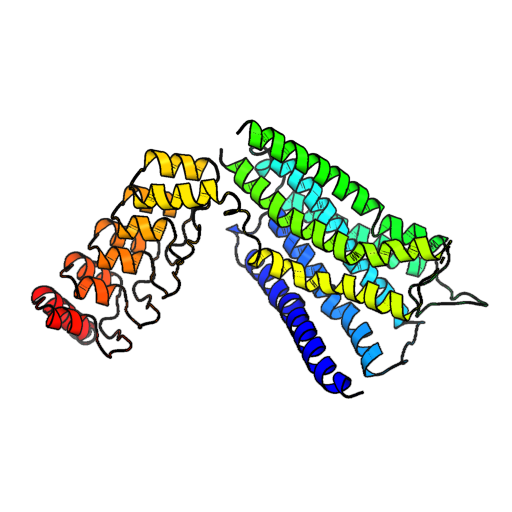VAL AAA N 1
ATOM 4762 C CA . VAL A 1 346 ? 13.396 24.608 41.484 1.000 20.492 411 VAL AAA CA 1
ATOM 4763 C C . VAL A 1 346 ? 13.569 24.659 39.964 1.000 20.118 411 VAL AAA C 1
ATOM 4764 O O . VAL A 1 346 ? 12.543 24.709 39.274 1.000 19.234 411 VAL AAA O 1
ATOM 4777 N N . LEU A 1 347 ? 14.814 24.656 39.472 1.000 20.898 412 LEU AAA N 1
ATOM 4778 C CA . LEU A 1 347 ? 15.146 24.646 38.013 1.000 21.248 412 LEU AAA CA 1
ATOM 4779 C C . LEU A 1 347 ? 14.617 23.351 37.390 1.000 21.266 412 LEU AAA C 1
ATOM 4780 O O . LEU A 1 347 ? 13.868 23.421 36.391 1.000 20.617 412 LEU AAA O 1
ATOM 4796 N N . LEU A 1 348 ? 14.989 22.215 37.983 1.000 21.144 413 LEU AAA N 1
ATOM 4797 C CA . LEU A 1 348 ? 14.482 20.876 37.602 1.000 20.833 413 LEU AAA CA 1
ATOM 4798 C C . LEU A 1 348 ? 12.951 20.873 37.715 1.000 21.136 413 LEU AAA C 1
ATOM 4799 O O . LEU A 1 348 ? 12.314 20.430 36.738 1.000 21.658 413 LEU AAA O 1
ATOM 4815 N N . LYS A 1 349 ? 12.393 21.375 38.832 1.000 20.958 414 LYS AAA N 1
ATOM 4816 C CA . LYS A 1 349 ? 10.925 21.440 39.102 1.000 20.622 414 LYS AAA CA 1
ATOM 4817 C C . LYS A 1 349 ? 10.244 22.288 38.018 1.000 21.051 414 LYS AAA C 1
ATOM 4818 O O . LYS A 1 349 ? 9.072 22.009 37.730 1.000 20.983 414 LYS AAA O 1
ATOM 4824 N N . ASN A 1 350 ? 10.967 23.254 37.430 1.000 21.868 415 ASN AAA N 1
ATOM 4825 C CA . ASN A 1 350 ? 10.503 24.139 36.321 1.000 22.469 415 ASN AAA CA 1
ATOM 4826 C C . ASN A 1 350 ? 10.969 23.590 34.967 1.000 21.739 415 ASN AAA C 1
ATOM 4827 O O . ASN A 1 350 ? 11.065 24.379 34.001 1.000 20.908 415 ASN AAA O 1
ATOM 4838 N N . GLY A 1 351 ? 11.258 22.291 34.894 1.000 21.268 416 GLY AAA N 1
ATOM 4839 C CA . GLY A 1 351 ? 11.555 21.600 33.625 1.000 21.145 416 GLY AAA CA 1
ATOM 4840 C C . GLY A 1 351 ? 12.910 22.000 33.069 1.000 20.380 416 GLY AAA C 1
ATOM 4841 O O . GLY A 1 351 ? 12.956 22.680 32.034 1.000 19.951 416 GLY AAA O 1
ATOM 4845 N N . ALA A 1 352 ? 13.980 21.585 33.745 1.000 20.045 417 ALA AAA N 1
ATOM 4846 C CA . ALA A 1 352 ? 15.379 21.856 33.354 1.000 19.561 417 ALA AAA CA 1
ATOM 4847 C C . ALA A 1 352 ? 15.963 20.592 32.745 1.000 18.854 417 ALA AAA C 1
ATOM 4848 O O . ALA A 1 352 ? 15.786 19.515 33.326 1.000 18.710 417 ALA AAA O 1
ATOM 4855 N N . ASP A 1 353 ? 16.645 20.747 31.619 1.000 18.596 418 ASP AAA N 1
ATOM 4856 C CA . ASP A 1 353 ? 17.448 19.678 30.978 1.000 18.248 418 ASP AAA CA 1
ATOM 4857 C C . ASP A 1 353 ? 18.547 19.275 31.968 1.000 17.816 418 ASP AAA C 1
ATOM 4858 O O . ASP A 1 353 ? 19.535 20.039 32.113 1.000 18.655 418 ASP AAA O 1
ATOM 4867 N N . VAL A 1 354 ? 18.363 18.136 32.639 1.000 16.544 419 VAL AAA N 1
ATOM 4868 C CA . VAL A 1 354 ? 19.321 17.588 33.642 1.000 15.459 419 VAL AAA CA 1
ATOM 4869 C C . VAL A 1 354 ? 20.560 17.043 32.915 1.000 14.875 419 VAL AAA C 1
ATOM 4870 O O . VAL A 1 354 ? 21.606 16.903 33.564 1.000 15.457 419 VAL AAA O 1
ATOM 4883 N N . ASN A 1 355 ? 20.472 16.759 31.615 1.000 13.843 420 ASN AAA N 1
ATOM 4884 C CA . ASN A 1 355 ? 21.608 16.195 30.848 1.000 13.429 420 ASN AAA CA 1
ATOM 4885 C C . ASN A 1 355 ? 22.121 17.227 29.845 1.000 12.824 420 ASN AAA C 1
ATOM 4886 O O . ASN A 1 355 ? 22.682 16.817 28.828 1.000 12.655 420 ASN AAA O 1
ATOM 4897 N N . ALA A 1 356 ? 21.965 18.517 30.148 1.000 12.501 421 ALA AAA N 1
ATOM 4898 C CA . ALA A 1 356 ? 22.410 19.653 29.302 1.000 12.199 421 ALA AAA CA 1
ATOM 4899 C C . ALA A 1 356 ? 23.927 19.573 29.086 1.000 11.872 421 ALA AAA C 1
ATOM 4900 O O . ALA A 1 356 ? 24.636 19.293 30.051 1.000 11.709 421 ALA AAA O 1
ATOM 4907 N N . ASN A 1 357 ? 24.403 19.805 27.861 1.000 11.776 422 ASN AAA N 1
ATOM 4908 C CA . ASN A 1 357 ? 25.848 19.761 27.505 1.000 11.825 422 ASN AAA CA 1
ATOM 4909 C C . ASN A 1 357 ? 26.373 21.175 27.210 1.000 12.165 422 ASN AAA C 1
ATOM 4910 O O . ASN A 1 357 ? 25.640 21.977 26.606 1.000 12.429 422 ASN AAA O 1
ATOM 4921 N N . ASP A 1 358 ? 27.606 21.469 27.625 1.000 12.464 423 ASP AAA N 1
ATOM 4922 C CA . ASP A 1 358 ? 28.377 22.663 27.184 1.000 12.654 423 ASP AAA CA 1
ATOM 4923 C C . ASP A 1 358 ? 29.183 22.268 25.940 1.000 12.906 423 ASP AAA C 1
ATOM 4924 O O . ASP A 1 358 ? 29.013 21.123 25.467 1.000 12.556 423 ASP AAA O 1
ATOM 4933 N N . GLU A 1 359 ? 30.045 23.157 25.439 1.000 13.411 424 GLU AAA N 1
ATOM 4934 C CA . GLU A 1 359 ? 30.791 22.933 24.171 1.000 13.827 424 GLU AAA CA 1
ATOM 4935 C C . GLU A 1 359 ? 31.666 21.681 24.275 1.000 13.708 424 GLU AAA C 1
ATOM 4936 O O . GLU A 1 359 ? 31.808 21.003 23.249 1.000 14.217 424 GLU AAA O 1
ATOM 4948 N N . ARG A 1 360 ? 32.237 21.398 25.447 1.000 13.399 425 ARG AAA N 1
ATOM 4949 C CA . ARG A 1 360 ? 33.140 20.235 25.678 1.000 13.173 425 ARG AAA CA 1
ATOM 4950 C C . ARG A 1 360 ? 32.338 19.049 26.224 1.000 12.303 425 ARG AAA C 1
ATOM 4951 O O . ARG A 1 360 ? 32.951 18.018 26.499 1.000 11.761 425 ARG AAA O 1
ATOM 4972 N N . GLY A 1 361 ? 31.024 19.210 26.391 1.000 11.815 426 GLY AAA N 1
ATOM 4973 C CA . GLY A 1 361 ? 30.081 18.113 26.676 1.000 11.613 426 GLY AAA CA 1
ATOM 4974 C C . GLY A 1 361 ? 29.813 17.907 28.161 1.000 11.494 426 GLY AAA C 1
ATOM 4975 O O . GLY A 1 361 ? 29.030 16.997 28.466 1.000 11.402 426 GLY AAA O 1
ATOM 4979 N N . HIS A 1 362 ? 30.412 18.705 29.058 1.000 11.399 427 HIS AAA N 1
ATOM 4980 C CA . HIS A 1 362 ? 30.206 18.626 30.533 1.000 11.174 427 HIS AAA CA 1
ATOM 4981 C C . HIS A 1 362 ? 28.738 18.871 30.873 1.000 10.681 427 HIS AAA C 1
ATOM 4982 O O . HIS A 1 362 ? 28.193 19.871 30.392 1.000 10.339 427 HIS AAA O 1
ATOM 4997 N N . THR A 1 363 ? 28.156 17.997 31.696 1.000 10.615 428 THR AAA N 1
ATOM 4998 C CA . THR A 1 363 ? 26.768 18.080 32.224 1.000 10.613 428 THR AAA CA 1
ATOM 4999 C C . THR A 1 363 ? 26.816 18.634 33.642 1.000 10.526 428 THR AAA C 1
ATOM 5000 O O . THR A 1 363 ? 27.870 18.650 34.266 1.000 10.698 428 THR AAA O 1
ATOM 5011 N N . PRO A 1 364 ? 25.690 19.112 34.207 1.000 10.493 429 PRO AAA N 1
ATOM 5012 C CA . PRO A 1 364 ? 25.675 19.572 35.593 1.000 10.610 429 PRO AAA CA 1
ATOM 5013 C C . PRO A 1 364 ? 26.242 18.563 36.608 1.000 10.891 429 PRO AAA C 1
ATOM 5014 O O . PRO A 1 364 ? 26.741 19.004 37.630 1.000 10.957 429 PRO AAA O 1
ATOM 5025 N N . LEU A 1 365 ? 26.154 17.257 36.315 1.000 11.097 430 LEU AAA N 1
ATOM 5026 C CA . LEU A 1 365 ? 26.660 16.160 37.190 1.000 10.995 430 LEU AAA CA 1
ATOM 5027 C C . LEU A 1 365 ? 28.190 16.146 37.155 1.000 10.811 430 LEU AAA C 1
ATOM 5028 O O . LEU A 1 365 ? 28.787 15.908 38.213 1.000 10.901 430 LEU AAA O 1
ATOM 5044 N N . HIS A 1 366 ? 28.796 16.374 35.990 1.000 10.637 431 HIS AAA N 1
ATOM 5045 C CA . HIS A 1 366 ? 30.259 16.601 35.866 1.000 10.893 431 HIS AAA CA 1
ATOM 5046 C C . HIS A 1 366 ? 30.686 17.713 36.828 1.000 11.101 431 HIS AAA C 1
ATOM 5047 O O . HIS A 1 366 ? 31.701 17.534 37.521 1.000 11.184 431 HIS AAA O 1
ATOM 5062 N N . LEU A 1 367 ? 29.947 18.826 36.840 1.000 11.273 432 LEU AAA N 1
ATOM 5063 C CA . LEU A 1 367 ? 30.275 20.035 37.642 1.000 11.420 432 LEU AAA CA 1
ATOM 5064 C C . LEU A 1 367 ? 30.025 19.754 39.127 1.000 11.587 432 LEU AAA C 1
ATOM 5065 O O . LEU A 1 367 ? 30.885 20.129 39.947 1.000 11.656 432 LEU AAA O 1
ATOM 5081 N N . ALA A 1 368 ? 28.880 19.142 39.449 1.000 11.801 433 ALA AAA N 1
ATOM 5082 C CA . ALA A 1 368 ? 28.479 18.754 40.822 1.000 11.861 433 ALA AAA CA 1
ATOM 5083 C C . ALA A 1 368 ? 29.507 17.772 41.388 1.000 11.895 433 ALA AAA C 1
ATOM 5084 O O . ALA A 1 368 ? 29.808 17.870 42.577 1.000 12.227 433 ALA AAA O 1
ATOM 5091 N N . ALA A 1 369 ? 30.025 16.869 40.557 1.000 11.915 434 ALA AAA N 1
ATOM 5092 C CA . ALA A 1 369 ? 31.045 15.872 40.944 1.000 12.206 434 ALA AAA CA 1
ATOM 5093 C C . ALA A 1 369 ? 32.365 16.578 41.251 1.000 12.576 434 ALA AAA C 1
ATOM 5094 O O . ALA A 1 369 ? 33.032 16.179 42.203 1.000 13.222 434 ALA AAA O 1
ATOM 5101 N N . TYR A 1 370 ? 32.728 17.583 40.458 1.000 13.086 435 TYR AAA N 1
ATOM 5102 C CA . TYR A 1 370 ? 34.035 18.284 40.528 1.000 13.406 435 TYR AAA CA 1
ATOM 5103 C C . TYR A 1 370 ? 34.133 19.052 41.845 1.000 13.593 435 TYR AAA C 1
ATOM 5104 O O . TYR A 1 370 ? 35.130 18.881 42.561 1.000 13.932 435 TYR AAA O 1
ATOM 5122 N N . THR A 1 371 ? 33.106 19.854 42.143 1.000 13.882 436 THR AAA N 1
ATOM 5123 C CA . THR A 1 371 ? 33.059 20.844 43.252 1.000 14.029 436 THR AAA CA 1
ATOM 5124 C C . THR A 1 371 ? 32.624 20.175 44.559 1.000 14.558 436 THR AAA C 1
ATOM 5125 O O . THR A 1 371 ? 32.526 20.892 45.567 1.000 15.304 436 THR AAA O 1
ATOM 5136 N N . GLY A 1 372 ? 32.364 18.866 44.540 1.000 14.913 437 GLY AAA N 1
ATOM 5137 C CA . GLY A 1 372 ? 32.169 18.047 45.748 1.000 15.389 437 GLY AAA CA 1
ATOM 5138 C C . GLY A 1 372 ? 30.855 18.330 46.463 1.000 16.169 437 GLY AAA C 1
ATOM 5139 O O . GLY A 1 372 ? 30.866 18.333 47.705 1.000 17.473 437 GLY AAA O 1
ATOM 5143 N N . HIS A 1 373 ? 29.753 18.532 45.737 1.000 16.411 438 HIS AAA N 1
ATOM 5144 C CA . HIS A 1 373 ? 28.407 18.778 46.321 1.000 16.705 438 HIS AAA CA 1
ATOM 5145 C C . HIS A 1 373 ? 27.579 17.499 46.247 1.000 16.932 438 HIS AAA C 1
ATOM 5146 O O . HIS A 1 373 ? 26.905 17.311 45.219 1.000 16.959 438 HIS AAA O 1
ATOM 5161 N N . LEU A 1 374 ? 27.644 16.672 47.300 1.000 17.396 439 LEU AAA N 1
ATOM 5162 C CA . LEU A 1 374 ? 26.950 15.354 47.423 1.000 17.846 439 LEU AAA CA 1
ATOM 5163 C C . LEU A 1 374 ? 25.431 15.521 47.284 1.000 17.807 439 LEU AAA C 1
ATOM 5164 O O . LEU A 1 374 ? 24.776 14.662 46.656 1.000 17.146 439 LEU AAA O 1
ATOM 5180 N N . GLU A 1 375 ? 24.904 16.586 47.884 1.000 17.967 440 GLU AAA N 1
ATOM 5181 C CA . GLU A 1 375 ? 23.457 16.919 47.902 1.000 18.173 440 GLU AAA CA 1
ATOM 5182 C C . GLU A 1 375 ? 22.942 16.934 46.453 1.000 17.337 440 GLU AAA C 1
ATOM 5183 O O . GLU A 1 375 ? 21.987 16.188 46.164 1.000 16.642 440 GLU AAA O 1
ATOM 5195 N N . ILE A 1 376 ? 23.584 17.735 45.586 1.000 16.611 441 ILE AAA N 1
ATOM 5196 C CA . ILE A 1 376 ? 23.151 18.049 44.190 1.000 15.984 441 ILE AAA CA 1
ATOM 5197 C C . ILE A 1 376 ? 23.359 16.813 43.309 1.000 16.096 441 ILE AAA C 1
ATOM 5198 O O . ILE A 1 376 ? 22.491 16.569 42.437 1.000 16.138 441 ILE AAA O 1
ATOM 5214 N N . VAL A 1 377 ? 24.472 16.086 43.495 1.000 15.897 442 VAL AAA N 1
ATOM 5215 C CA . VAL A 1 377 ? 24.792 14.850 42.712 1.000 15.905 442 VAL AAA CA 1
ATOM 5216 C C . VAL A 1 377 ? 23.641 13.854 42.892 1.000 16.024 442 VAL AAA C 1
ATOM 5217 O O . VAL A 1 377 ? 23.195 13.284 41.882 1.000 16.095 442 VAL AAA O 1
ATOM 5230 N N . GLU A 1 378 ? 23.172 13.673 44.129 1.000 16.106 443 GLU AAA N 1
ATOM 5231 C CA . GLU A 1 378 ? 22.033 12.781 44.465 1.000 16.292 443 GLU AAA CA 1
ATOM 5232 C C . GLU A 1 378 ? 20.743 13.295 43.815 1.000 15.641 443 GLU AAA C 1
ATOM 5233 O O . GLU A 1 378 ? 19.990 12.468 43.282 1.000 16.203 443 GLU AAA O 1
ATOM 5245 N N . VAL A 1 379 ? 20.492 14.602 43.866 1.000 14.854 444 VAL AAA N 1
ATOM 5246 C CA . VAL A 1 379 ? 19.255 15.231 43.312 1.000 14.769 444 VAL AAA CA 1
ATOM 5247 C C . VAL A 1 379 ? 19.248 15.098 41.779 1.000 14.448 444 VAL AAA C 1
ATOM 5248 O O . VAL A 1 379 ? 18.184 14.749 41.217 1.000 14.268 444 VAL AAA O 1
ATOM 5261 N N . LEU A 1 380 ? 20.384 15.386 41.132 1.000 14.190 445 LEU AAA N 1
ATOM 5262 C CA . LEU A 1 380 ? 20.579 15.269 39.657 1.000 13.850 445 LEU AAA CA 1
ATOM 5263 C C . LEU A 1 380 ? 20.302 13.824 39.206 1.000 13.652 445 LEU AAA C 1
ATOM 5264 O O . LEU A 1 380 ? 19.551 13.640 38.224 1.000 13.132 445 LEU AAA O 1
ATOM 5280 N N . LEU A 1 381 ? 20.892 12.843 39.900 1.000 13.650 446 LEU AAA N 1
ATOM 5281 C CA . LEU A 1 381 ? 20.731 11.392 39.617 1.000 13.616 446 LEU AAA CA 1
ATOM 5282 C C . LEU A 1 381 ? 19.258 11.023 39.795 1.000 14.008 446 LEU AAA C 1
ATOM 5283 O O . LEU A 1 381 ? 18.712 10.368 38.891 1.000 13.998 446 LEU AAA O 1
ATOM 5299 N N . LYS A 1 382 ? 18.647 11.470 40.898 1.000 14.516 447 LYS AAA N 1
ATOM 5300 C CA . LYS A 1 382 ? 17.201 11.289 41.193 1.000 15.045 447 LYS AAA CA 1
ATOM 5301 C C . LYS A 1 382 ? 16.379 11.801 40.003 1.000 14.826 447 LYS AAA C 1
ATOM 5302 O O . LYS A 1 382 ? 15.414 11.122 39.624 1.000 15.278 447 LYS AAA O 1
ATOM 5321 N N . ASN A 1 383 ? 16.759 12.940 39.425 1.000 14.388 448 ASN AAA N 1
ATOM 5322 C CA . ASN A 1 383 ? 16.024 13.585 38.305 1.000 14.272 448 ASN AAA CA 1
ATOM 5323 C C . ASN A 1 383 ? 16.506 13.050 36.954 1.000 13.956 448 ASN AAA C 1
ATOM 5324 O O . ASN A 1 383 ? 16.114 13.631 35.916 1.000 13.417 448 ASN AAA O 1
ATOM 5335 N N . GLY A 1 384 ? 17.325 11.997 36.965 1.000 13.921 449 GLY AAA N 1
ATOM 5336 C CA . GLY A 1 384 ? 17.636 11.191 35.769 1.000 14.372 449 GLY AAA CA 1
ATOM 5337 C C . GLY A 1 384 ? 18.821 11.732 34.992 1.000 14.444 449 GLY AAA C 1
ATOM 5338 O O . GLY A 1 384 ? 18.727 11.835 33.764 1.000 14.360 449 GLY AAA O 1
ATOM 5342 N N . ALA A 1 385 ? 19.909 12.043 35.692 1.000 14.938 450 ALA AAA N 1
ATOM 5343 C CA . ALA A 1 385 ? 21.189 12.502 35.108 1.000 15.018 450 ALA AAA CA 1
ATOM 5344 C C . ALA A 1 385 ? 21.956 11.283 34.585 1.000 14.941 450 ALA AAA C 1
ATOM 5345 O O . ALA A 1 385 ? 21.884 10.204 35.219 1.000 15.025 450 ALA AAA O 1
ATOM 5352 N N . GLY A 1 386 ? 22.664 11.463 33.470 1.000 14.871 451 GLY AAA N 1
ATOM 5353 C CA . GLY A 1 386 ? 23.541 10.445 32.864 1.000 14.690 451 GLY AAA CA 1
ATOM 5354 C C . GLY A 1 386 ? 24.738 10.193 33.754 1.000 14.481 451 GLY AAA C 1
ATOM 5355 O O . GLY A 1 386 ? 25.619 11.067 33.818 1.000 14.440 451 GLY AAA O 1
ATOM 5359 N N . VAL A 1 387 ? 24.759 9.040 34.419 1.000 14.423 452 VAL AAA N 1
ATOM 5360 C CA . VAL A 1 387 ? 25.785 8.669 35.438 1.000 14.424 452 VAL AAA CA 1
ATOM 5361 C C . VAL A 1 387 ? 27.136 8.526 34.740 1.000 14.194 452 VAL AAA C 1
ATOM 5362 O O . VAL A 1 387 ? 28.150 8.853 35.364 1.000 14.351 452 VAL AAA O 1
ATOM 5375 N N . ASN A 1 388 ? 27.138 8.025 33.505 1.000 13.971 453 ASN AAA N 1
ATOM 5376 C CA . ASN A 1 388 ? 28.381 7.725 32.754 1.000 13.949 453 ASN AAA CA 1
ATOM 5377 C C . ASN A 1 388 ? 28.633 8.805 31.699 1.000 13.830 453 ASN AAA C 1
ATOM 5378 O O . ASN A 1 388 ? 29.662 8.710 30.999 1.000 14.783 453 ASN AAA O 1
ATOM 5389 N N . ALA A 1 389 ? 27.749 9.791 31.572 1.000 13.091 454 ALA AAA N 1
ATOM 5390 C CA . ALA A 1 389 ? 27.893 10.893 30.595 1.000 12.695 454 ALA AAA CA 1
ATOM 5391 C C . ALA A 1 389 ? 29.364 11.310 30.519 1.000 12.428 454 ALA AAA C 1
ATOM 5392 O O . ALA A 1 389 ? 29.885 11.734 31.554 1.000 12.247 454 ALA AAA O 1
ATOM 5399 N N . THR A 1 390 ? 30.000 11.157 29.351 1.000 12.405 455 THR AAA N 1
ATOM 5400 C CA . THR A 1 390 ? 31.432 11.485 29.092 1.000 12.405 455 THR AAA CA 1
ATOM 5401 C C . THR A 1 390 ? 31.530 12.787 28.287 1.000 12.238 455 THR AAA C 1
ATOM 5402 O O . THR A 1 390 ? 30.725 12.961 27.360 1.000 12.226 455 THR AAA O 1
ATOM 5413 N N . ASP A 1 391 ? 32.482 13.658 28.635 1.000 12.199 456 ASP AAA N 1
ATOM 5414 C CA . ASP A 1 391 ? 32.791 14.917 27.904 1.000 12.096 456 ASP AAA CA 1
ATOM 5415 C C . ASP A 1 391 ? 33.692 14.564 26.715 1.000 12.088 456 ASP AAA C 1
ATOM 5416 O O . ASP A 1 391 ? 34.016 13.371 26.577 1.000 12.385 456 ASP AAA O 1
ATOM 5425 N N . VAL A 1 392 ? 34.085 15.554 25.905 1.000 12.014 457 VAL AAA N 1
ATOM 5426 C CA . VAL A 1 392 ? 34.862 15.374 24.639 1.000 11.963 457 VAL AAA CA 1
ATOM 5427 C C . VAL A 1 392 ? 36.160 14.616 24.919 1.000 12.145 457 VAL AAA C 1
ATOM 5428 O O . VAL A 1 392 ? 36.581 13.858 24.050 1.000 12.443 457 VAL AAA O 1
ATOM 5441 N N . ILE A 1 393 ? 36.773 14.834 26.079 1.000 12.513 458 ILE AAA N 1
ATOM 5442 C CA . ILE A 1 393 ? 38.031 14.156 26.510 1.000 12.865 458 ILE AAA CA 1
ATOM 5443 C C . ILE A 1 393 ? 37.735 12.707 26.927 1.000 12.914 4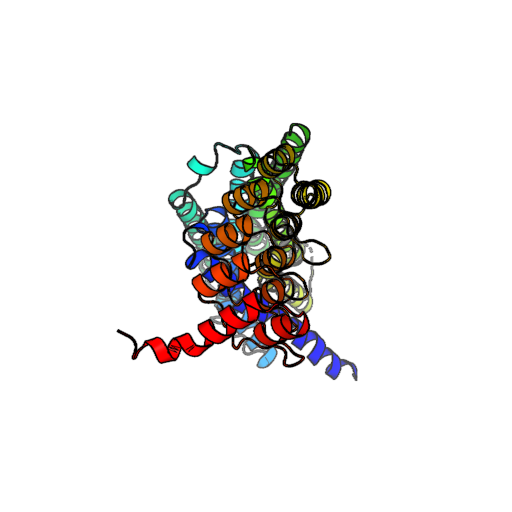58 ILE AAA C 1
ATOM 5444 O O . ILE A 1 393 ? 38.681 11.919 27.004 1.000 13.030 458 ILE AAA O 1
ATOM 5460 N N . GLY A 1 394 ? 36.472 12.374 27.200 1.000 12.972 459 GLY AAA N 1
ATOM 5461 C CA . GLY A 1 394 ? 36.041 11.037 27.649 1.000 12.940 459 GLY AAA CA 1
ATOM 5462 C C . GLY A 1 394 ? 35.985 10.958 29.163 1.000 12.970 459 GLY AAA C 1
ATOM 5463 O O . GLY A 1 394 ? 35.801 9.840 29.688 1.000 12.989 459 GLY AAA O 1
ATOM 5467 N N . THR A 1 395 ? 36.143 12.103 29.838 1.000 12.943 460 THR AAA N 1
ATOM 5468 C CA . THR A 1 395 ? 36.084 12.240 31.317 1.000 13.140 460 THR AAA CA 1
ATOM 5469 C C . THR A 1 395 ? 34.621 12.156 31.760 1.000 12.929 460 THR AAA C 1
ATOM 5470 O O . THR A 1 395 ? 33.793 12.927 31.230 1.000 12.846 460 THR AAA O 1
ATOM 5481 N N . ALA A 1 396 ? 34.324 11.234 32.679 1.000 12.738 461 ALA AAA N 1
ATOM 5482 C CA . ALA A 1 396 ? 32.984 10.997 33.259 1.000 12.664 461 ALA AAA CA 1
ATOM 5483 C C . ALA A 1 396 ? 32.937 11.647 34.636 1.000 12.662 461 ALA AAA C 1
ATOM 5484 O O . ALA A 1 396 ? 33.981 11.970 35.185 1.000 12.814 461 ALA AAA O 1
ATOM 5491 N N . PRO A 1 397 ? 31.746 11.885 35.231 1.000 12.851 462 PRO AAA N 1
ATOM 5492 C CA . PRO A 1 397 ? 31.655 12.448 36.579 1.000 12.878 462 PRO AAA CA 1
ATOM 5493 C C . PRO A 1 397 ? 32.497 11.700 37.624 1.000 13.025 462 PRO AAA C 1
ATOM 5494 O O . PRO A 1 397 ? 32.939 12.348 38.551 1.000 13.196 462 PRO AAA O 1
ATOM 5505 N N . LEU A 1 398 ? 32.689 10.384 37.453 1.000 13.166 463 LEU AAA N 1
ATOM 5506 C CA . LEU A 1 398 ? 33.473 9.525 38.385 1.000 13.268 463 LEU AAA CA 1
ATOM 5507 C C . LEU A 1 398 ? 34.947 9.928 38.317 1.000 13.714 463 LEU AAA C 1
ATOM 5508 O O . LEU A 1 398 ? 35.596 9.927 39.368 1.000 14.043 463 LEU AAA O 1
ATOM 5524 N N . HIS A 1 399 ? 35.452 10.271 37.131 1.000 14.223 464 HIS AAA N 1
ATOM 5525 C CA . HIS A 1 399 ? 36.839 10.770 36.933 1.000 14.546 464 HIS AAA CA 1
ATOM 5526 C C . HIS A 1 399 ? 37.091 11.973 37.851 1.000 14.762 464 HIS AAA C 1
ATOM 5527 O O . HIS A 1 399 ? 38.154 12.008 38.501 1.000 14.998 464 HIS AAA O 1
ATOM 5542 N N . LEU A 1 400 ? 36.147 12.917 37.905 1.000 15.041 465 LEU AAA N 1
ATOM 5543 C CA . LEU A 1 400 ? 36.322 14.235 38.577 1.000 15.589 465 LEU AAA CA 1
ATOM 5544 C C . LEU A 1 400 ? 36.155 14.081 40.095 1.000 16.458 465 LEU AAA C 1
ATOM 5545 O O . LEU A 1 400 ? 36.946 14.678 40.857 1.000 16.384 465 LEU AAA O 1
ATOM 5561 N N . ALA A 1 401 ? 35.149 13.314 40.518 1.000 17.385 466 ALA AAA N 1
ATOM 5562 C CA . ALA A 1 401 ? 34.884 12.985 41.937 1.000 17.894 466 ALA AAA CA 1
ATOM 5563 C C . ALA A 1 401 ? 36.075 12.211 42.509 1.000 18.145 466 ALA AAA C 1
ATOM 5564 O O . ALA A 1 401 ? 36.477 12.528 43.620 1.000 18.216 466 ALA AAA O 1
ATOM 5571 N N . ALA A 1 402 ? 36.599 11.223 41.779 1.000 18.634 467 ALA AAA N 1
ATO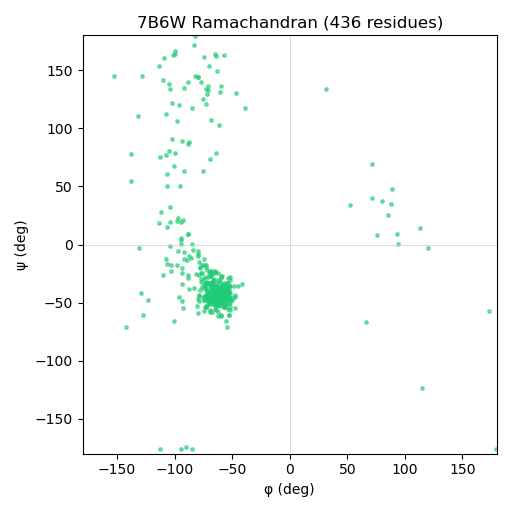M 5572 C CA . ALA A 1 402 ? 37.728 10.375 42.220 1.000 19.126 467 ALA AAA CA 1
ATOM 5573 C C . ALA A 1 402 ? 38.991 11.235 42.296 1.000 19.956 467 ALA AAA C 1
ATOM 5574 O O . ALA A 1 402 ? 39.771 11.039 43.240 1.000 20.545 467 ALA AAA O 1
ATOM 5581 N N . MET A 1 403 ? 39.160 12.167 41.358 1.000 21.037 468 MET AAA N 1
ATOM 5582 C CA . MET A 1 403 ? 40.384 13.001 41.221 1.000 22.706 468 MET AAA CA 1
ATOM 5583 C C . MET A 1 403 ? 40.581 13.864 42.475 1.000 23.180 468 MET AAA C 1
ATOM 5584 O O . MET A 1 403 ? 41.621 13.713 43.128 1.000 23.340 468 MET AAA O 1
ATOM 5598 N N . TRP A 1 404 ? 39.627 14.748 42.782 1.000 24.001 469 TRP AAA N 1
ATOM 5599 C CA . TRP A 1 404 ? 39.488 15.425 44.100 1.000 24.612 469 TRP AAA CA 1
ATOM 5600 C C . TRP A 1 404 ? 38.823 14.439 45.062 1.000 24.154 469 TRP AAA C 1
ATOM 5601 O O . TRP A 1 404 ? 37.989 13.669 44.607 1.000 26.015 469 TRP AAA O 1
ATOM 5622 N N . GLY A 1 405 ? 39.191 14.434 46.337 1.000 23.341 470 GLY AAA N 1
ATOM 5623 C CA . GLY A 1 405 ? 38.831 13.342 47.265 1.000 22.616 470 GLY AAA CA 1
ATOM 5624 C C . GLY A 1 405 ? 37.377 13.382 47.712 1.000 21.162 470 GLY AAA C 1
ATOM 5625 O O . GLY A 1 405 ? 37.142 13.518 48.924 1.000 22.290 470 GLY AAA O 1
ATOM 5629 N N . HIS A 1 406 ? 36.431 13.226 46.791 1.000 19.386 471 HIS AAA N 1
ATOM 5630 C CA . HIS A 1 406 ? 34.976 13.264 47.081 1.000 18.765 471 HIS AAA CA 1
ATOM 5631 C C . HIS A 1 406 ? 34.457 11.828 47.154 1.000 18.972 471 HIS AAA C 1
ATOM 5632 O O . HIS A 1 406 ? 33.666 11.422 46.289 1.000 19.259 471 HIS AAA O 1
ATOM 5647 N N . LEU A 1 407 ? 34.896 11.105 48.183 1.000 19.219 472 LEU AAA N 1
ATOM 5648 C CA . LEU A 1 407 ? 34.568 9.678 48.451 1.000 19.278 472 LEU AAA CA 1
ATOM 5649 C C . LEU A 1 407 ? 33.047 9.452 48.537 1.000 19.228 472 LEU AAA C 1
ATOM 5650 O O . LEU A 1 407 ? 32.589 8.441 47.986 1.000 19.469 472 LEU AAA O 1
ATOM 5666 N N . GLU A 1 408 ? 32.294 10.325 49.218 1.000 19.203 473 GLU AAA N 1
ATOM 5667 C CA . GLU A 1 408 ? 30.811 10.211 49.353 1.000 19.188 473 GLU AAA CA 1
ATOM 5668 C C . GLU A 1 408 ? 30.159 10.245 47.954 1.000 19.103 473 GLU AAA C 1
ATOM 5669 O O . GLU A 1 408 ? 29.194 9.477 47.720 1.000 18.578 473 GLU AAA O 1
ATOM 5675 N N . ILE A 1 409 ? 30.675 11.085 47.046 1.000 18.700 474 ILE AAA N 1
ATOM 5676 C CA . ILE A 1 409 ? 30.164 11.230 45.648 1.000 18.009 474 ILE AAA CA 1
ATOM 5677 C C . ILE A 1 409 ? 30.566 9.988 44.845 1.000 17.055 474 ILE AAA C 1
ATOM 5678 O O . ILE A 1 409 ? 29.724 9.483 44.094 1.000 16.697 474 ILE AAA O 1
ATOM 5694 N N . VAL A 1 410 ? 31.803 9.515 44.994 1.000 16.415 475 VAL AAA N 1
ATOM 5695 C CA . VAL A 1 410 ? 32.298 8.301 44.278 1.000 16.577 475 VAL AAA CA 1
ATOM 5696 C C . VAL A 1 410 ? 31.392 7.106 44.621 1.000 16.813 475 VAL AAA C 1
ATOM 5697 O O . VAL A 1 410 ? 31.073 6.331 43.706 1.000 16.859 475 VAL AAA O 1
ATOM 5710 N N . GLU A 1 411 ? 30.981 6.972 45.886 1.000 17.227 476 GLU AAA N 1
ATOM 5711 C CA . GLU A 1 411 ? 30.125 5.862 46.391 1.000 17.311 476 GLU AAA CA 1
ATOM 5712 C C . GLU A 1 411 ? 28.698 6.002 45.848 1.000 16.480 476 GLU AAA C 1
ATOM 5713 O O . GLU A 1 411 ? 28.169 5.005 45.334 1.000 16.015 476 GLU AAA O 1
ATOM 5725 N N . VAL A 1 412 ? 28.108 7.193 45.959 1.000 16.096 477 VAL AAA N 1
ATOM 5726 C CA . VAL A 1 412 ? 26.769 7.536 45.384 1.000 16.073 477 VAL AAA CA 1
ATOM 5727 C C . VAL A 1 412 ? 26.767 7.238 43.879 1.000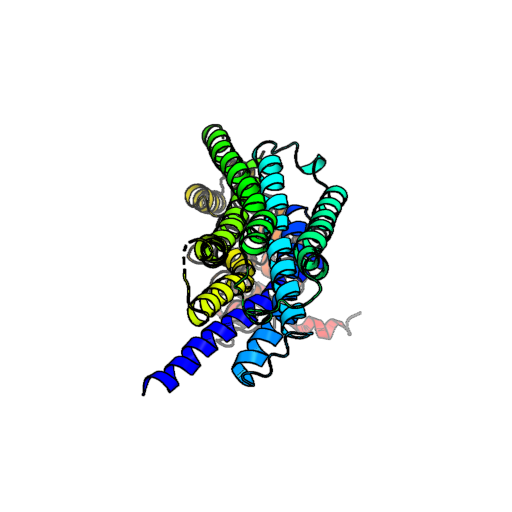 15.803 477 VAL AAA C 1
ATOM 5728 O O . VAL A 1 412 ? 25.757 6.695 43.395 1.000 15.613 477 VAL AAA O 1
ATOM 5741 N N . LEU A 1 413 ? 27.834 7.639 43.174 1.000 15.601 478 LEU AAA N 1
ATOM 5742 C CA . LEU A 1 413 ? 27.985 7.494 41.701 1.000 15.354 478 LEU AAA CA 1
ATOM 5743 C C . LEU A 1 413 ? 28.004 6.004 41.361 1.000 15.154 478 LEU AAA C 1
ATOM 5744 O O . LEU A 1 413 ? 27.224 5.596 40.469 1.000 15.372 478 LEU AAA O 1
ATOM 5760 N N . LEU A 1 414 ? 28.846 5.235 42.059 1.000 14.634 479 LEU AAA N 1
ATOM 5761 C CA . LEU A 1 414 ? 28.980 3.770 41.859 1.000 14.240 479 LEU AAA CA 1
ATOM 5762 C C . LEU A 1 414 ? 27.615 3.129 42.108 1.000 14.102 479 LEU AAA C 1
ATOM 5763 O O . LEU A 1 414 ? 27.193 2.347 41.252 1.000 13.696 479 LEU AAA O 1
ATOM 5779 N N . LYS A 1 415 ? 26.942 3.520 43.198 1.000 14.290 480 LYS AAA N 1
ATOM 5780 C CA . LYS A 1 415 ? 25.588 3.041 43.594 1.000 14.263 480 LYS AAA CA 1
ATOM 5781 C C . LYS A 1 415 ? 24.614 3.225 42.430 1.000 13.560 480 LYS AAA C 1
ATOM 5782 O O . LYS A 1 415 ? 23.728 2.382 42.288 1.000 13.653 480 LYS AAA O 1
ATOM 5801 N N . ASN A 1 416 ? 24.769 4.287 41.636 1.000 13.114 481 ASN AAA N 1
ATOM 5802 C CA . ASN A 1 416 ? 23.904 4.595 40.462 1.000 12.810 481 ASN AAA CA 1
ATOM 5803 C C . ASN A 1 416 ? 24.534 4.035 39.177 1.000 12.588 481 ASN AAA C 1
ATOM 5804 O O . ASN A 1 416 ? 24.148 4.473 38.078 1.000 11.870 481 ASN AAA O 1
ATOM 5815 N N . GLY A 1 417 ? 25.451 3.076 39.322 1.000 12.722 482 GLY AAA N 1
ATOM 5816 C CA . GLY A 1 417 ? 25.958 2.232 38.228 1.000 12.875 482 GLY AAA CA 1
ATOM 5817 C C . GLY A 1 417 ? 27.012 2.938 37.404 1.000 12.962 482 GLY AAA C 1
ATOM 5818 O O . GLY A 1 417 ? 27.022 2.732 36.188 1.000 13.021 482 GLY AAA O 1
ATOM 5822 N N . ALA A 1 418 ? 27.881 3.727 38.039 1.000 13.249 483 ALA AAA N 1
ATOM 5823 C CA . ALA A 1 418 ? 28.980 4.451 37.359 1.000 13.348 483 ALA AAA CA 1
ATOM 5824 C C . ALA A 1 418 ? 30.022 3.419 36.918 1.000 13.583 483 ALA AAA C 1
ATOM 5825 O O . ALA A 1 418 ? 30.324 2.500 37.711 1.000 13.882 483 ALA AAA O 1
ATOM 5832 N N . ASP A 1 419 ? 30.526 3.556 35.691 1.000 13.715 484 ASP AAA N 1
ATOM 5833 C CA . ASP A 1 419 ? 31.493 2.619 35.067 1.000 13.800 484 ASP AAA CA 1
ATOM 5834 C C . ASP A 1 419 ? 32.915 2.990 35.499 1.000 13.940 484 ASP AAA C 1
ATOM 5835 O O . ASP A 1 419 ? 33.360 4.095 35.159 1.000 14.061 484 ASP AAA O 1
ATOM 5844 N N . VAL A 1 420 ? 33.597 2.082 36.200 1.000 14.196 485 VAL AAA N 1
ATOM 5845 C CA . VAL A 1 420 ? 34.971 2.275 36.745 1.000 14.570 485 VAL AAA CA 1
ATOM 5846 C C . VAL A 1 420 ? 36.008 2.108 35.625 1.000 15.073 485 VAL AAA C 1
ATOM 5847 O O . VAL A 1 420 ? 37.154 2.590 35.808 1.000 15.197 485 VAL AAA O 1
ATOM 5860 N N . ASN A 1 421 ? 35.632 1.439 34.525 1.000 15.420 486 ASN AAA N 1
ATOM 5861 C CA . ASN A 1 421 ? 36.529 1.096 33.387 1.000 15.426 486 ASN AAA CA 1
ATOM 5862 C C . ASN A 1 421 ? 36.578 2.259 32.405 1.000 15.174 486 ASN AAA C 1
ATOM 5863 O O . ASN A 1 421 ? 37.429 2.219 31.510 1.000 14.868 486 ASN AAA O 1
ATOM 5874 N N . ALA A 1 422 ? 35.680 3.233 32.573 1.000 15.447 487 ALA AAA N 1
ATOM 5875 C CA . ALA A 1 422 ? 35.621 4.494 31.799 1.000 15.812 487 ALA AAA CA 1
ATOM 5876 C C . ALA A 1 422 ? 37.030 5.089 31.709 1.000 16.160 487 ALA AAA C 1
ATOM 5877 O O . ALA A 1 422 ? 37.695 5.213 32.737 1.000 16.372 487 ALA AAA O 1
ATOM 5884 N N . GLN A 1 423 ? 37.460 5.446 30.505 1.000 16.918 488 GLN AAA N 1
ATOM 5885 C CA . GLN A 1 423 ? 38.825 5.944 30.212 1.000 17.342 488 GLN AAA CA 1
ATOM 5886 C C . GLN A 1 423 ? 38.734 7.261 29.428 1.000 17.664 488 GLN AAA C 1
ATOM 5887 O O . GLN A 1 423 ? 37.793 7.406 28.606 1.000 18.308 488 GLN AAA O 1
ATOM 5901 N N . ASP A 1 424 ? 39.656 8.195 29.670 1.000 17.080 489 ASP AAA N 1
ATOM 5902 C CA . ASP A 1 424 ? 39.708 9.482 28.931 1.000 17.004 489 ASP AAA CA 1
ATOM 5903 C C . ASP A 1 424 ? 40.684 9.325 27.761 1.000 17.238 489 ASP AAA C 1
ATOM 5904 O O . ASP A 1 424 ? 41.172 8.200 27.539 1.000 16.634 489 ASP AAA O 1
ATOM 5913 N N . LYS A 1 425 ? 40.926 10.418 27.031 1.000 18.057 490 LYS AAA N 1
ATOM 5914 C CA . LYS A 1 425 ? 41.772 10.466 25.810 1.000 18.046 490 LYS AAA CA 1
ATOM 5915 C C . LYS A 1 425 ? 43.217 10.167 26.227 1.000 18.253 490 LYS AAA C 1
ATOM 5916 O O . LYS A 1 425 ? 43.953 9.578 25.417 1.000 18.824 490 LYS AAA O 1
ATOM 5922 N N . PHE A 1 426 ? 43.593 10.515 27.460 1.000 18.320 491 PHE AAA N 1
ATOM 5923 C CA . PHE A 1 426 ? 44.970 10.349 27.993 1.000 18.993 491 PHE AAA CA 1
ATOM 5924 C C . PHE A 1 426 ? 45.121 8.961 28.625 1.000 18.995 491 PHE AAA C 1
ATOM 5925 O O . PHE A 1 426 ? 46.150 8.723 29.291 1.000 19.719 491 PHE AAA O 1
ATOM 5942 N N . GLY A 1 427 ? 44.129 8.084 28.440 1.000 18.456 492 GLY AAA N 1
ATOM 5943 C CA . GLY A 1 427 ? 44.173 6.676 28.879 1.000 18.307 492 GLY AAA CA 1
ATOM 5944 C C . GLY A 1 427 ? 43.966 6.527 30.379 1.000 18.136 492 GLY AAA C 1
ATOM 5945 O O . GLY A 1 427 ? 44.120 5.390 30.885 1.000 18.958 492 GLY AAA O 1
ATOM 5949 N N . LYS A 1 428 ? 43.608 7.617 31.066 1.000 17.430 493 LYS AAA N 1
ATOM 5950 C CA . LYS A 1 428 ? 43.486 7.676 32.544 1.000 16.956 493 LYS AAA CA 1
ATOM 5951 C C . LYS A 1 428 ? 42.043 7.348 32.940 1.000 16.474 493 LYS AAA C 1
ATOM 5952 O O . LYS A 1 428 ? 41.112 7.869 32.300 1.000 15.865 493 LYS AAA O 1
ATOM 5971 N N . THR A 1 429 ? 41.889 6.489 33.950 1.000 16.378 494 THR AAA N 1
ATOM 5972 C CA . THR A 1 429 ? 40.595 5.997 34.489 1.000 16.196 494 THR AAA CA 1
ATOM 5973 C C . THR A 1 429 ? 40.373 6.616 35.864 1.000 16.226 494 THR AAA C 1
ATOM 5974 O O . THR A 1 429 ? 41.329 7.061 36.485 1.000 16.640 494 THR AAA O 1
ATOM 5985 N N . PRO A 1 430 ? 39.130 6.648 36.391 1.000 16.277 495 PRO AAA N 1
ATOM 5986 C CA . PRO A 1 430 ? 38.854 7.286 37.678 1.000 16.819 495 PRO AAA CA 1
ATOM 5987 C C . PRO A 1 430 ? 39.763 6.780 38.813 1.000 17.811 495 PRO AAA C 1
ATOM 5988 O O . PRO A 1 430 ? 40.133 7.580 39.677 1.000 17.604 495 PRO AAA O 1
ATOM 5999 N N . PHE A 1 431 ? 40.092 5.479 38.804 1.000 18.537 496 PHE AAA N 1
ATOM 6000 C CA . PHE A 1 431 ? 41.014 4.844 39.782 1.000 18.648 496 PHE AAA CA 1
ATOM 6001 C C . PHE A 1 431 ? 42.382 5.505 39.636 1.000 18.625 496 PHE AAA C 1
ATOM 6002 O O . PHE A 1 431 ? 42.926 5.949 40.654 1.000 19.050 496 PHE AAA O 1
ATOM 6019 N N . ASP A 1 432 ? 42.898 5.566 38.405 1.000 18.548 497 ASP AAA N 1
ATOM 6020 C CA . ASP A 1 432 ? 44.241 6.126 38.093 1.000 18.876 497 ASP AAA CA 1
ATOM 6021 C C . ASP A 1 432 ? 44.340 7.534 38.696 1.000 18.426 497 ASP AAA C 1
ATOM 6022 O O . ASP A 1 432 ? 45.346 7.828 39.362 1.000 18.222 497 ASP AAA O 1
ATOM 6031 N N . LEU A 1 433 ? 43.314 8.361 38.495 1.000 18.102 498 LEU AAA N 1
ATOM 6032 C CA . LEU A 1 433 ? 43.278 9.766 38.976 1.000 18.286 498 LEU AAA CA 1
ATOM 6033 C C . LEU A 1 433 ? 43.272 9.792 40.511 1.000 19.078 498 LEU AAA C 1
ATOM 6034 O O . LEU A 1 433 ? 43.899 10.697 41.083 1.000 19.710 498 LEU AAA O 1
ATOM 6050 N N . ALA A 1 434 ? 42.592 8.843 41.156 1.000 19.644 499 ALA AAA N 1
ATOM 6051 C CA . ALA A 1 434 ? 42.562 8.708 42.631 1.000 20.266 499 ALA AAA CA 1
ATOM 6052 C C . ALA A 1 434 ? 43.967 8.373 43.143 1.000 20.557 499 ALA AAA C 1
ATOM 6053 O O . ALA A 1 434 ? 44.371 8.959 44.157 1.000 20.952 499 ALA AAA O 1
ATOM 6060 N N . ILE A 1 435 ? 44.668 7.460 42.466 1.000 20.932 500 ILE AAA N 1
ATOM 6061 C CA . ILE A 1 435 ? 46.052 7.030 42.822 1.000 21.936 500 ILE AAA CA 1
ATOM 6062 C C . ILE A 1 435 ? 46.987 8.226 42.640 1.000 22.583 500 ILE AAA C 1
ATOM 6063 O O . ILE A 1 435 ? 47.827 8.466 43.521 1.000 22.759 500 ILE AAA O 1
ATOM 6079 N N . ASP A 1 436 ? 46.832 8.939 41.526 1.000 23.573 501 ASP AAA N 1
ATOM 6080 C CA . ASP A 1 436 ? 47.771 9.996 41.074 1.000 24.535 501 ASP AAA CA 1
ATOM 6081 C C . ASP A 1 436 ? 47.575 11.249 41.938 1.000 24.491 501 ASP AAA C 1
ATOM 6082 O O . ASP A 1 436 ? 48.434 12.147 41.868 1.000 25.483 501 ASP AAA O 1
ATOM 6091 N N . ASN A 1 437 ? 46.500 11.308 42.726 1.000 24.028 502 ASN AAA N 1
ATOM 6092 C CA . ASN A 1 437 ? 46.233 12.407 43.689 1.000 24.689 502 ASN AAA CA 1
ATOM 6093 C C . ASN A 1 437 ? 46.310 11.861 45.115 1.000 25.258 502 ASN AAA C 1
ATOM 6094 O O . ASN A 1 437 ? 45.764 12.521 46.022 1.000 26.155 502 ASN AAA O 1
ATOM 6105 N N . GLY A 1 438 ? 46.951 10.700 45.302 1.000 25.229 503 GLY AAA N 1
ATOM 6106 C CA . GLY A 1 438 ? 47.150 10.045 46.613 1.000 24.574 503 GLY AAA CA 1
ATOM 6107 C C . GLY A 1 438 ? 45.853 9.870 47.395 1.000 24.236 503 GLY AAA C 1
ATOM 6108 O O . GLY A 1 438 ? 45.901 9.956 48.632 1.000 24.897 503 GLY AAA O 1
ATOM 6112 N N . ASN A 1 439 ? 44.732 9.625 46.713 1.000 23.641 504 ASN AAA N 1
ATOM 6113 C CA . ASN A 1 439 ? 43.419 9.336 47.344 1.000 23.236 504 ASN AAA CA 1
ATOM 6114 C C . ASN A 1 439 ? 43.321 7.832 47.612 1.000 23.570 504 ASN AAA C 1
ATOM 6115 O O . ASN A 1 439 ? 42.795 7.115 46.739 1.000 24.510 504 ASN AAA O 1
ATOM 6126 N N . GLU A 1 440 ? 43.803 7.388 48.779 1.000 23.594 505 GLU AAA N 1
ATOM 6127 C CA . GLU A 1 440 ? 43.882 5.957 49.186 1.000 23.827 505 GLU AAA CA 1
ATOM 6128 C C . GLU A 1 440 ? 42.468 5.375 49.334 1.000 24.140 505 GLU AAA C 1
ATOM 6129 O O . GLU A 1 440 ? 42.219 4.284 48.786 1.000 23.769 505 GLU AAA O 1
ATOM 6135 N N . ASP A 1 441 ? 41.572 6.077 50.035 1.000 24.558 506 ASP AAA N 1
ATOM 6136 C CA . ASP A 1 441 ? 40.200 5.594 50.350 1.000 25.104 506 ASP AAA CA 1
ATOM 6137 C C . ASP A 1 441 ? 39.426 5.321 49.058 1.000 24.267 506 ASP AAA C 1
ATOM 6138 O O . ASP A 1 441 ? 38.814 4.242 48.956 1.000 23.833 506 ASP AAA O 1
ATOM 6147 N N . ILE A 1 442 ? 39.434 6.282 48.131 1.000 23.982 507 ILE AAA N 1
ATOM 6148 C CA . ILE A 1 442 ? 38.658 6.237 46.852 1.000 23.793 507 ILE AAA CA 1
ATOM 6149 C C . ILE A 1 442 ? 39.201 5.092 45.995 1.000 23.762 507 ILE AAA C 1
ATOM 6150 O O . ILE A 1 442 ? 38.382 4.329 45.466 1.000 24.485 507 ILE AAA O 1
ATOM 6166 N N . ALA A 1 443 ? 40.527 4.992 45.866 1.000 23.123 508 ALA AAA N 1
ATOM 6167 C CA . ALA A 1 443 ? 41.215 3.960 45.058 1.000 23.042 508 ALA AAA CA 1
ATOM 6168 C C . ALA A 1 443 ? 40.780 2.559 45.518 1.000 23.099 508 ALA AAA C 1
ATOM 6169 O O . ALA A 1 443 ? 40.576 1.690 44.650 1.000 23.322 508 ALA AAA O 1
ATOM 6176 N N . GLU A 1 444 ? 40.625 2.348 46.828 1.000 23.095 509 GLU AAA N 1
ATOM 6177 C CA . GLU A 1 444 ? 40.168 1.056 47.404 1.000 22.999 509 GLU AAA CA 1
ATOM 6178 C C . GLU A 1 444 ? 38.731 0.799 46.952 1.000 20.713 509 GLU AAA C 1
ATOM 6179 O O . GLU A 1 444 ? 38.447 -0.299 46.475 1.000 19.971 509 GLU AAA O 1
ATOM 6191 N N . VAL A 1 445 ? 37.862 1.789 47.114 1.000 19.615 510 VAL AAA N 1
ATOM 6192 C CA . VAL A 1 445 ? 36.412 1.694 46.786 1.000 19.485 510 VAL AAA CA 1
ATOM 6193 C C . VAL A 1 445 ? 36.237 1.449 45.275 1.000 19.485 510 VAL AAA C 1
ATOM 6194 O O . VAL A 1 445 ? 35.319 0.677 44.907 1.000 19.257 510 VAL AAA O 1
ATOM 6207 N N . LEU A 1 446 ? 37.084 2.064 44.437 1.000 19.790 511 LEU AAA N 1
ATOM 6208 C CA . LEU A 1 446 ? 37.057 1.941 42.950 1.000 19.794 511 LEU AAA CA 1
ATOM 6209 C C . LEU A 1 446 ? 37.594 0.572 42.524 1.000 20.222 511 LEU AAA C 1
ATOM 6210 O O . LEU A 1 446 ? 37.044 0.021 41.557 1.000 20.878 511 LEU AAA O 1
ATOM 6226 N N . GLN A 1 447 ? 38.625 0.060 43.209 1.000 20.348 512 GLN AAA N 1
ATOM 6227 C CA . GLN A 1 447 ? 39.229 -1.281 42.956 1.000 20.330 512 GLN AAA CA 1
ATOM 6228 C C . GLN A 1 447 ? 38.221 -2.384 43.312 1.000 19.171 512 GLN AAA C 1
ATOM 6229 O O . GLN A 1 447 ? 38.097 -3.338 42.522 1.000 17.648 512 GLN AAA O 1
ATOM 6243 N N . LYS A 1 448 ? 37.551 -2.249 44.465 1.000 19.298 513 LYS AAA N 1
ATOM 6244 C CA . LYS A 1 448 ? 36.468 -3.149 44.966 1.000 19.260 513 LYS AAA CA 1
ATOM 6245 C C . LYS A 1 448 ? 35.315 -3.167 43.957 1.000 18.966 513 LYS AAA C 1
ATOM 6246 O O . LYS A 1 448 ? 34.840 -4.271 43.617 1.000 18.921 513 LYS AAA O 1
ATOM 6252 N N . ALA A 1 449 ? 34.889 -1.980 43.514 1.000 18.550 514 ALA AAA N 1
ATOM 6253 C CA . ALA A 1 449 ? 33.740 -1.763 42.608 1.000 18.193 514 ALA AAA CA 1
ATOM 6254 C C . ALA A 1 449 ? 33.970 -2.532 41.308 1.000 17.864 514 ALA AAA C 1
ATOM 6255 O O . ALA A 1 449 ? 33.007 -3.028 40.703 1.000 17.923 514 ALA AAA O 1
ATOM 6262 N N . ALA A 1 450 ? 35.227 -2.612 40.906 1.000 17.598 515 ALA AAA N 1
ATOM 6263 C CA . ALA A 1 450 ? 35.675 -3.237 39.654 1.000 17.538 515 ALA AAA CA 1
ATOM 6264 C C . ALA A 1 450 ? 35.545 -4.761 39.702 1.000 18.124 515 ALA AAA C 1
ATOM 6265 O O . ALA A 1 450 ? 35.398 -5.370 38.628 1.000 18.201 515 ALA AAA O 1
ATOM 6272 N N . THR A 1 451 ? 35.630 -5.352 40.897 1.000 18.879 516 THR AAA N 1
ATOM 6273 C CA . THR A 1 451 ? 35.518 -6.816 41.137 1.000 18.878 516 THR AAA CA 1
ATOM 6274 C C . THR A 1 451 ? 34.059 -7.157 41.463 1.000 19.436 516 THR AAA C 1
ATOM 6275 O O . THR A 1 451 ? 33.821 -8.217 42.075 1.000 20.185 516 THR AAA O 1
ATOM 6286 N N . ARG A 1 452 ? 33.126 -6.285 41.066 1.000 19.881 517 ARG AAA N 1
ATOM 6287 C CA . ARG A 1 452 ? 31.664 -6.451 41.267 1.000 20.484 517 ARG AAA CA 1
ATOM 6288 C C . ARG A 1 452 ? 31.215 -7.724 40.560 1.000 21.303 517 ARG AAA C 1
ATOM 6289 O O . ARG A 1 452 ? 30.450 -8.473 41.159 1.000 22.255 517 ARG AAA O 1
ATOM 6295 N N . GLU A 1 453 ? 31.714 -7.964 39.347 1.000 22.874 518 GLU AAA N 1
ATOM 6296 C CA . GLU A 1 453 ? 31.274 -9.082 38.470 1.000 24.251 518 GLU AAA CA 1
ATOM 6297 C C . GLU A 1 453 ? 31.632 -10.428 39.120 1.000 25.879 518 GLU AAA C 1
ATOM 6298 O O . GLU A 1 453 ? 30.976 -11.418 38.762 1.000 27.213 518 GLU AA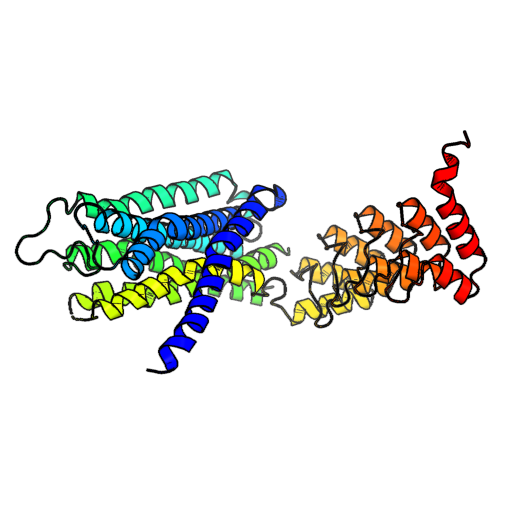A O 1
ATOM 6304 N N . LEU A 1 454 ? 32.613 -10.468 40.035 1.000 27.273 519 LEU AAA N 1
ATOM 6305 C CA . LEU A 1 454 ? 33.069 -11.706 40.730 1.000 28.341 519 LEU AAA CA 1
ATOM 6306 C C . LEU A 1 454 ? 32.184 -11.993 41.939 1.000 31.105 519 LEU AAA C 1
ATOM 6307 O O . LEU A 1 454 ? 32.423 -13.027 42.585 1.000 31.031 519 LEU AAA O 1
ATOM 6323 N N . GLU A 1 455 ? 31.241 -11.104 42.264 1.000 35.495 520 GLU AAA N 1
ATOM 6324 C CA . GLU A 1 455 ? 30.356 -11.266 43.450 1.000 39.341 520 GLU AAA CA 1
ATOM 6325 C C . GLU A 1 455 ? 29.026 -11.862 42.983 1.000 38.407 520 GLU AAA C 1
ATOM 6326 O O . GLU A 1 455 ? 28.041 -11.752 43.720 1.000 37.329 520 GLU AAA O 1
ATOM 6338 N N . VAL A 1 456 ? 29.048 -12.497 41.805 1.000 38.940 521 VAL AAA N 1
ATOM 6339 C CA . VAL A 1 456 ? 28.041 -13.486 41.320 1.000 40.255 521 VAL AAA CA 1
ATOM 6340 C C . VAL A 1 456 ? 28.280 -14.815 42.043 1.000 39.500 521 VAL AAA C 1
ATOM 6341 O O . VAL A 1 456 ? 27.333 -15.611 42.136 1.000 42.294 521 VAL AAA O 1
ATOM 6354 N N . LEU A 1 457 ? 29.496 -15.055 42.525 1.000 38.723 522 LEU AAA N 1
ATOM 6355 C CA . LEU A 1 457 ? 29.855 -16.334 43.184 1.000 41.446 522 LEU AAA CA 1
ATOM 6356 C C . LEU A 1 457 ? 29.633 -16.231 44.698 1.000 44.972 522 LEU AAA C 1
ATOM 6357 O O . LEU A 1 457 ? 29.747 -17.280 45.374 1.000 46.873 522 LEU AAA O 1
ATOM 6373 N N . PHE A 1 458 ? 29.301 -15.043 45.218 1.000 47.261 523 PHE AAA N 1
ATOM 6374 C CA . PHE A 1 458 ? 29.542 -14.693 46.645 1.000 48.485 523 PHE AAA CA 1
ATOM 6375 C C . PHE A 1 458 ? 28.261 -14.743 47.495 1.000 47.649 523 PHE AAA C 1
ATOM 6376 O O . PHE A 1 458 ? 28.305 -14.191 48.607 1.000 46.013 523 PHE AAA O 1
ATOM 6393 N N . GLN A 1 459 ? 27.197 -15.423 47.057 1.000 47.682 524 GLN AAA N 1
ATOM 6394 C CA . GLN A 1 459 ? 25.990 -15.637 47.903 1.000 50.528 524 GLN AAA CA 1
ATOM 6395 C C . GLN A 1 459 ? 25.648 -17.130 47.952 1.000 52.499 524 GLN AAA C 1
ATOM 6396 O O . GLN A 1 459 ? 26.099 -17.910 47.122 1.000 57.277 524 GLN AAA O 1
#

Secondary structure (P-SEA, 3-state):
ccaaaaaaaaaaaaaaaaaacccaaaaaaaaaaaaccccccaaaaaaaaaaaaaaaaacccaaaaaaaaacccccccccaaaaaaaaaaaaaaaaaaaaaaaaaaaaaaccccccccccccaaaaaaaaaaaaaaaaaaaaaaaaaacccccccccccccccccccccaaaaaccaaaaaaaaaaaaaaaaaaaaaaaacccaaaaaaaaaaaaaaaaaaaaaacaaaaaaaaaaaccccaaaaaaaaaaaaaccaaaaaaaacccccccaaaaaaaaaaaaaaccaaaaaaaaaacccccccccccccaaaaaaaaccaaaaaaaaaacccccccccccccaaaaaaaaccaaaaaaaaaacccccccccccccaaaaaaaccaaaaaaaaaaacccccccccccccaaaaaaaacaaaaaaaaaaaaacccccccc

Nearest PDB structures (foldseek):
  7b6w-assembly1_AAA  TM=1.002E+00  e=1.726E-55  Homo sapiens
  6z4s-assembly1_AAA  TM=5.788E-01  e=3.650E-27  Rattus norvegicus
  6yvr-assembly1_BBB  TM=5.166E-01  e=1.456E-26  Rattus norvegicus
  6za8-assembly1_AAA  TM=5.137E-01  e=8.531E-26  Rattus norvegicus
  6z4v-assembly1_AAA  TM=4.759E-01  e=1.302E-25  Rattus norvegicus

B-factor: mean 32.12, std 14.64, range [10.34, 85.8]